Protein AF-A0A6N3FMF3-F1 (afdb_monomer)

Structure (mmCIF, N/CA/C/O backbone):
data_AF-A0A6N3FMF3-F1
#
_entry.id   AF-A0A6N3FMF3-F1
#
loop_
_atom_site.group_PDB
_atom_site.id
_atom_site.type_symbol
_atom_site.label_atom_id
_atom_site.label_alt_id
_atom_site.label_comp_id
_atom_site.label_asym_id
_atom_site.label_entity_id
_atom_site.label_seq_id
_atom_site.pdbx_PDB_ins_code
_atom_site.Cartn_x
_atom_site.Cartn_y
_atom_site.Cartn_z
_atom_site.occupancy
_atom_site.B_iso_or_equiv
_atom_site.auth_seq_id
_atom_site.auth_comp_id
_atom_site.auth_asym_id
_atom_site.auth_atom_id
_atom_site.pdbx_PDB_model_num
ATOM 1 N N . MET A 1 1 ? -32.914 41.140 -17.396 1.00 33.19 1 MET A N 1
ATOM 2 C CA . MET A 1 1 ? -32.954 39.971 -16.496 1.00 33.19 1 MET A CA 1
ATOM 3 C C . MET A 1 1 ? -32.934 38.753 -17.386 1.00 33.19 1 MET A C 1
ATOM 5 O O . MET A 1 1 ? -33.970 38.359 -17.902 1.00 33.19 1 MET A O 1
ATOM 9 N N . GLU A 1 2 ? -31.731 38.282 -17.695 1.00 28.61 2 GLU A N 1
ATOM 10 C CA . GLU A 1 2 ? -31.538 37.084 -18.504 1.00 28.61 2 GLU A CA 1
ATOM 11 C C . GLU A 1 2 ? -32.029 35.869 -17.716 1.00 28.61 2 GLU A C 1
ATOM 13 O O . GLU A 1 2 ? -31.786 35.756 -16.513 1.00 28.61 2 GLU A O 1
ATOM 18 N N . ASN A 1 3 ? -32.774 35.003 -18.401 1.00 33.31 3 ASN A N 1
ATOM 19 C CA . ASN A 1 3 ? -33.237 33.718 -17.899 1.00 33.31 3 ASN A CA 1
ATOM 20 C C . ASN A 1 3 ? -32.035 32.895 -17.427 1.00 33.31 3 ASN A C 1
ATOM 22 O O . ASN A 1 3 ? -31.347 32.283 -18.241 1.00 33.31 3 ASN A O 1
ATOM 26 N N . VAL A 1 4 ? -31.802 32.855 -16.116 1.00 37.81 4 VAL A N 1
ATOM 27 C CA . VAL A 1 4 ? -30.929 31.850 -15.509 1.00 37.81 4 VAL A CA 1
ATOM 28 C C . VAL A 1 4 ? -31.645 30.504 -15.674 1.00 37.81 4 VAL A C 1
ATOM 30 O O . VAL A 1 4 ? -32.756 30.354 -15.154 1.00 37.81 4 VAL A O 1
ATOM 33 N N . PRO A 1 5 ? -31.094 29.538 -16.432 1.00 44.34 5 PRO A N 1
ATOM 34 C CA . PRO A 1 5 ? -31.709 28.226 -16.581 1.00 44.34 5 PRO A CA 1
ATOM 35 C C . PRO A 1 5 ? -31.839 27.579 -15.204 1.00 44.34 5 PRO A C 1
ATOM 37 O O . PRO A 1 5 ? -30.960 27.756 -14.366 1.00 44.34 5 PRO A O 1
ATOM 40 N N . ASN A 1 6 ? -32.923 26.832 -14.974 1.00 48.56 6 ASN A N 1
ATOM 41 C CA . ASN A 1 6 ? -33.144 26.052 -13.753 1.00 48.56 6 ASN A CA 1
ATOM 42 C C . ASN A 1 6 ? -31.843 25.361 -13.296 1.00 48.56 6 ASN A C 1
ATOM 44 O O . ASN A 1 6 ? -31.461 24.335 -13.850 1.00 48.56 6 ASN A O 1
ATOM 48 N N . GLU A 1 7 ? -31.194 25.887 -12.252 1.00 50.75 7 GLU A N 1
ATOM 49 C CA . GLU A 1 7 ? -29.940 25.352 -11.680 1.00 50.75 7 GLU A CA 1
ATOM 50 C C . GLU A 1 7 ? -30.152 24.055 -10.870 1.00 50.75 7 GLU A C 1
ATOM 52 O O . GLU A 1 7 ? -29.327 23.631 -10.053 1.00 50.75 7 GLU A O 1
ATOM 57 N N . ILE A 1 8 ? -31.324 23.452 -11.064 1.00 53.72 8 ILE A N 1
ATOM 58 C CA . ILE A 1 8 ? -31.754 22.193 -10.492 1.00 53.72 8 ILE A CA 1
ATOM 59 C C . ILE A 1 8 ? -32.283 21.348 -11.648 1.00 53.72 8 ILE A C 1
ATOM 61 O O . ILE A 1 8 ? -33.393 21.568 -12.141 1.00 53.72 8 ILE A O 1
ATOM 65 N N . LEU A 1 9 ? -31.501 20.350 -12.049 1.00 51.53 9 LEU A N 1
ATOM 66 C CA . LEU A 1 9 ? -31.914 19.358 -13.036 1.00 51.53 9 LEU A CA 1
ATOM 67 C C . LEU A 1 9 ? -32.677 18.248 -12.307 1.00 51.53 9 LEU A C 1
ATOM 69 O O . LEU A 1 9 ? -32.144 17.613 -11.392 1.00 51.53 9 LEU A O 1
ATOM 73 N N . ARG A 1 10 ? -33.944 18.038 -12.684 1.00 50.81 10 ARG A N 1
ATOM 74 C CA . ARG A 1 10 ? -34.806 16.986 -12.126 1.00 50.81 10 ARG A CA 1
ATOM 75 C C . ARG A 1 10 ? -35.286 16.049 -13.221 1.00 50.81 10 ARG A C 1
ATOM 77 O O . ARG A 1 10 ? -35.964 16.480 -14.149 1.00 50.81 10 ARG A O 1
ATOM 84 N N . THR A 1 11 ? -35.008 14.767 -13.042 1.00 51.47 11 THR A N 1
ATOM 85 C CA . THR A 1 11 ? -35.657 13.666 -13.761 1.00 51.47 11 THR A CA 1
ATOM 86 C C . THR A 1 11 ? -36.281 12.706 -12.732 1.00 51.47 11 THR A C 1
ATOM 88 O O . THR A 1 11 ? -36.087 12.894 -11.525 1.00 51.47 11 THR A O 1
ATOM 91 N N . PRO A 1 12 ? -37.058 11.689 -13.145 1.00 38.16 12 PRO A N 1
ATOM 92 C CA . PRO A 1 12 ? -37.549 10.653 -12.230 1.00 38.16 12 PRO A CA 1
ATOM 93 C C . PRO A 1 12 ? -36.430 9.936 -11.451 1.00 38.16 12 PRO A C 1
ATOM 95 O O . PRO A 1 12 ? -36.642 9.563 -10.290 1.00 38.16 12 PRO A O 1
ATOM 98 N N . ASP A 1 13 ? -35.244 9.836 -12.060 1.00 35.59 13 ASP A N 1
ATOM 99 C CA . ASP A 1 13 ? -34.129 8.994 -11.616 1.00 35.59 13 ASP A CA 1
ATOM 100 C C . ASP A 1 13 ? -32.969 9.785 -10.982 1.00 35.59 13 ASP A C 1
ATOM 102 O O . ASP A 1 13 ? -32.156 9.218 -10.250 1.00 35.59 13 ASP A O 1
ATOM 106 N N . TRP A 1 14 ? -32.901 11.107 -11.192 1.00 41.81 14 TRP A N 1
ATOM 107 C CA . TRP A 1 14 ? -31.794 11.939 -10.706 1.00 41.81 14 TRP A CA 1
ATOM 108 C C . TRP A 1 14 ? -32.249 13.325 -10.244 1.00 41.81 14 TRP A C 1
ATOM 110 O O . TRP A 1 14 ? -33.157 13.939 -10.813 1.00 41.81 14 TRP A O 1
ATOM 120 N N . LEU A 1 15 ? -31.564 13.847 -9.224 1.00 45.31 15 LEU A N 1
ATOM 121 C CA . LEU A 1 15 ? -31.611 15.258 -8.848 1.00 45.31 15 LEU A CA 1
ATOM 122 C C . LEU A 1 15 ? -30.188 15.800 -8.733 1.00 45.31 15 LEU A C 1
ATOM 124 O O . LEU A 1 15 ? -29.398 15.310 -7.921 1.00 45.31 15 LEU A O 1
ATOM 128 N N . VAL A 1 16 ? -29.897 16.833 -9.521 1.00 39.88 16 VAL A N 1
ATOM 129 C CA . VAL A 1 16 ? -28.629 17.567 -9.487 1.00 39.88 16 VAL A CA 1
ATOM 130 C C . VAL A 1 16 ? -28.920 19.001 -9.063 1.00 39.88 16 VAL A C 1
ATOM 132 O O . VAL A 1 16 ? -29.630 19.718 -9.764 1.00 39.88 16 VAL A O 1
ATOM 135 N N . ASP A 1 17 ? -28.390 19.408 -7.910 1.00 49.62 17 ASP A N 1
ATOM 136 C CA . ASP A 1 17 ? -28.427 20.789 -7.416 1.00 49.62 17 ASP A CA 1
ATOM 137 C C . ASP A 1 17 ? -27.032 21.399 -7.565 1.00 49.62 17 ASP A C 1
ATOM 139 O O . ASP A 1 17 ? -26.108 21.053 -6.817 1.00 49.62 17 ASP A O 1
ATOM 143 N N . HIS A 1 18 ? -26.881 22.282 -8.550 1.00 45.81 18 HIS A N 1
ATOM 144 C CA . HIS A 1 18 ? -25.609 22.922 -8.885 1.00 45.81 18 HIS A CA 1
ATOM 145 C C . HIS A 1 18 ? -25.641 24.445 -8.680 1.00 45.81 18 HIS A C 1
ATOM 147 O O . HIS A 1 18 ? -24.902 25.190 -9.332 1.00 45.81 18 HIS A O 1
ATOM 153 N N . ARG A 1 19 ? -26.499 24.919 -7.764 1.00 49.88 19 ARG A N 1
ATOM 154 C CA . ARG A 1 19 ? -26.688 26.350 -7.504 1.00 49.88 19 ARG A CA 1
ATOM 155 C C . ARG A 1 19 ? -25.396 27.055 -7.096 1.00 49.88 19 ARG A C 1
ATOM 157 O O . ARG A 1 19 ? -24.728 26.662 -6.129 1.00 49.88 19 ARG A O 1
ATOM 164 N N . GLY A 1 20 ? -25.077 28.136 -7.807 1.00 45.78 20 GLY A N 1
ATOM 165 C CA . GLY A 1 20 ? -23.844 28.908 -7.620 1.00 45.78 20 GLY A CA 1
ATOM 166 C C . GLY A 1 20 ? -22.577 28.228 -8.159 1.00 45.78 20 GLY A C 1
ATOM 167 O O . GLY A 1 20 ? -21.500 28.439 -7.603 1.00 45.78 20 GLY A O 1
ATOM 168 N N . GLY A 1 21 ? -22.700 27.375 -9.184 1.00 39.78 21 GLY A N 1
ATOM 169 C CA . GLY A 1 21 ? -21.557 26.755 -9.872 1.00 39.78 21 GLY A CA 1
ATOM 170 C C . GLY A 1 21 ? -20.830 25.671 -9.068 1.00 39.78 21 GLY A C 1
ATOM 171 O O . GLY A 1 21 ? -19.703 25.313 -9.397 1.00 39.78 21 GLY A O 1
ATOM 172 N N . ARG A 1 22 ? -21.448 25.153 -7.998 1.00 33.12 22 ARG A N 1
ATOM 173 C CA . ARG A 1 22 ? -20.898 24.091 -7.140 1.00 33.12 22 ARG A CA 1
ATOM 174 C C . ARG A 1 22 ? -21.919 22.971 -6.999 1.00 33.12 22 ARG A C 1
ATOM 176 O O . ARG A 1 22 ? -23.082 23.248 -6.720 1.00 33.12 22 ARG A O 1
ATOM 183 N N . LEU A 1 23 ? -21.488 21.718 -7.150 1.00 30.47 23 LEU A N 1
ATOM 184 C CA . LEU A 1 23 ? -22.334 20.546 -6.922 1.00 30.47 23 LEU A CA 1
ATOM 185 C C . LEU A 1 23 ? -22.668 20.467 -5.422 1.00 30.47 23 LEU A C 1
ATOM 187 O O . LEU A 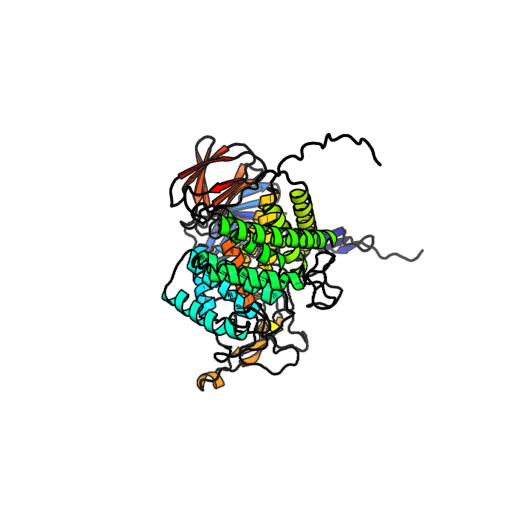1 23 ? -21.846 20.045 -4.613 1.00 30.47 23 LEU A O 1
ATOM 191 N N . ARG A 1 24 ? -23.854 20.939 -5.029 1.00 34.59 24 ARG A N 1
ATOM 192 C CA . ARG A 1 24 ? -24.283 20.962 -3.620 1.00 34.59 24 ARG A CA 1
ATOM 193 C C . ARG A 1 24 ? -24.942 19.656 -3.200 1.00 34.59 24 ARG A C 1
ATOM 195 O O . ARG A 1 24 ? -24.886 19.292 -2.028 1.00 34.59 24 ARG A O 1
ATOM 202 N N . ARG A 1 25 ? -25.598 18.979 -4.145 1.00 31.19 25 ARG A N 1
ATOM 203 C CA . ARG A 1 25 ? -26.282 17.697 -3.947 1.00 31.19 25 ARG A CA 1
ATOM 204 C C . ARG A 1 25 ? -26.378 16.938 -5.263 1.00 31.19 25 ARG A C 1
ATOM 206 O O . ARG A 1 25 ? -26.910 17.465 -6.237 1.00 31.19 25 ARG A O 1
ATOM 213 N N . LEU A 1 26 ? -25.942 15.684 -5.239 1.00 27.06 26 LEU A N 1
ATOM 214 C CA . LEU A 1 26 ? -26.239 14.684 -6.257 1.00 27.06 26 LEU A CA 1
ATOM 215 C C . LEU A 1 26 ? -27.028 13.563 -5.585 1.00 27.06 26 LEU A C 1
ATOM 217 O O . LEU A 1 26 ? -26.534 12.916 -4.665 1.00 27.06 26 LEU A O 1
ATOM 221 N N . HIS A 1 27 ? -28.265 13.357 -6.023 1.00 29.12 27 HIS A N 1
ATOM 222 C CA . HIS A 1 27 ? -29.069 12.213 -5.613 1.00 29.12 27 HIS A CA 1
ATOM 223 C C . HIS A 1 27 ? -29.324 11.338 -6.836 1.00 29.12 27 HIS A C 1
ATOM 225 O O . HIS A 1 27 ? -30.049 11.745 -7.743 1.00 29.12 27 HIS A O 1
ATOM 231 N N . ALA A 1 28 ? -28.763 10.132 -6.831 1.00 29.66 28 ALA A N 1
ATOM 232 C CA . ALA A 1 28 ? -29.162 9.056 -7.725 1.00 29.66 28 ALA A CA 1
ATOM 233 C C . ALA A 1 28 ? -30.303 8.273 -7.059 1.00 29.66 28 ALA A C 1
ATOM 235 O O . ALA A 1 28 ? -30.133 7.743 -5.958 1.00 29.66 28 ALA A O 1
ATOM 236 N N . ARG A 1 29 ? -31.485 8.215 -7.680 1.00 35.53 29 ARG A N 1
ATOM 237 C CA . ARG A 1 29 ? -32.551 7.297 -7.260 1.00 35.53 29 ARG A CA 1
ATOM 238 C C . ARG A 1 29 ? -32.293 5.941 -7.909 1.00 35.53 29 ARG A C 1
ATOM 240 O O . ARG A 1 29 ? -32.888 5.613 -8.923 1.00 35.53 29 ARG A O 1
ATOM 247 N N . PHE A 1 30 ? -31.438 5.137 -7.284 1.00 35.84 30 PHE A N 1
ATOM 248 C CA . PHE A 1 30 ? -31.383 3.701 -7.562 1.00 35.84 30 PHE A CA 1
ATOM 249 C C . PHE A 1 30 ? -32.323 2.947 -6.622 1.00 35.84 30 PHE A C 1
ATOM 251 O O . PHE A 1 30 ? -32.434 3.284 -5.442 1.00 35.84 30 PHE A O 1
ATOM 258 N N . GLY A 1 31 ? -33.022 1.953 -7.175 1.00 38.34 31 GLY A N 1
ATOM 259 C CA . GLY A 1 31 ? -34.132 1.172 -6.616 1.00 38.34 31 GLY A CA 1
ATOM 260 C C . GLY A 1 31 ? -33.841 0.318 -5.379 1.00 38.34 31 GLY A C 1
ATOM 261 O O . GLY A 1 31 ? -34.350 -0.790 -5.261 1.00 38.34 31 GLY A O 1
ATOM 262 N N . GLY A 1 32 ? -33.124 0.862 -4.404 1.00 32.56 32 GLY A N 1
ATOM 263 C CA . GLY A 1 32 ? -33.484 0.650 -3.016 1.00 32.56 32 GLY A CA 1
ATOM 264 C C . GLY A 1 32 ? -32.415 0.050 -2.137 1.00 32.56 32 GLY A C 1
ATOM 265 O O . GLY A 1 32 ? -32.461 0.430 -0.981 1.00 32.56 32 GLY A O 1
ATOM 266 N N . ALA A 1 33 ? -31.479 -0.775 -2.626 1.00 30.55 33 ALA A N 1
ATOM 267 C CA . ALA A 1 33 ? -30.525 -1.523 -1.795 1.00 30.55 33 ALA A CA 1
ATOM 268 C C . ALA A 1 33 ? -29.073 -1.064 -1.959 1.00 30.55 33 ALA A C 1
ATOM 270 O O . ALA A 1 33 ? -28.459 -1.304 -2.991 1.00 30.55 33 ALA A O 1
ATOM 271 N N . LEU A 1 34 ? -28.512 -0.449 -0.915 1.00 29.02 34 LEU A N 1
ATOM 272 C CA . LEU A 1 34 ? -27.070 -0.242 -0.775 1.00 29.02 34 LEU A CA 1
ATOM 273 C C . LEU A 1 34 ? -26.485 -1.367 0.092 1.00 29.02 34 LEU A C 1
ATOM 275 O O . LEU A 1 34 ? -26.810 -1.453 1.272 1.00 29.02 34 LEU A O 1
ATOM 279 N N . CYS A 1 35 ? -25.625 -2.218 -0.457 1.00 38.06 35 CYS A N 1
ATOM 280 C CA . CYS A 1 35 ? -24.938 -3.230 0.343 1.00 38.06 35 CYS A CA 1
ATOM 281 C C . CYS A 1 35 ? -23.539 -2.738 0.717 1.00 38.06 35 CYS A C 1
ATOM 283 O O . CYS A 1 35 ? -22.752 -2.392 -0.156 1.00 38.06 35 CYS A O 1
ATOM 285 N N . GLY A 1 36 ? -23.229 -2.702 2.014 1.00 36.78 36 GLY A N 1
ATOM 286 C CA . GLY A 1 36 ? -21.853 -2.526 2.478 1.00 36.78 36 GLY A CA 1
ATOM 287 C C . GLY A 1 36 ? -21.065 -3.808 2.230 1.00 36.78 36 GLY A C 1
ATOM 288 O O . GLY A 1 36 ? -21.557 -4.898 2.535 1.00 36.78 36 GLY A O 1
ATOM 289 N N . VAL A 1 37 ? -19.866 -3.684 1.667 1.00 42.97 37 VAL A N 1
ATOM 290 C CA . VAL A 1 37 ? -19.016 -4.825 1.327 1.00 42.97 37 VAL A CA 1
ATOM 291 C C . VAL A 1 37 ? -17.714 -4.751 2.103 1.00 42.97 37 VAL A C 1
ATOM 293 O O . VAL A 1 37 ? -16.809 -4.019 1.711 1.00 42.97 37 VAL A O 1
ATOM 296 N N . PRO A 1 38 ? -17.577 -5.543 3.168 1.00 46.59 38 PRO A N 1
ATOM 297 C CA . PRO A 1 38 ? -16.276 -5.809 3.731 1.00 46.59 38 PRO A CA 1
ATOM 298 C C . PRO A 1 38 ? -15.672 -7.085 3.139 1.00 46.59 38 PRO A C 1
ATOM 300 O O . PRO A 1 38 ? -16.342 -8.107 2.970 1.00 46.59 38 PRO A O 1
ATOM 303 N N . MET A 1 39 ? -14.366 -7.047 2.891 1.00 44.44 39 MET A N 1
ATOM 304 C CA . MET A 1 39 ? -13.565 -8.260 2.754 1.00 44.44 39 MET A CA 1
ATOM 305 C C . MET A 1 39 ? -13.418 -8.932 4.121 1.00 44.44 39 MET A C 1
ATOM 307 O O . MET A 1 39 ? -13.225 -8.239 5.122 1.00 44.44 39 MET A O 1
ATOM 311 N N . ARG A 1 40 ? -13.484 -10.270 4.168 1.00 49.81 40 ARG A N 1
ATOM 312 C CA . ARG A 1 40 ? -13.373 -11.025 5.422 1.00 49.81 40 ARG A CA 1
ATOM 313 C C . ARG A 1 40 ? -12.389 -12.187 5.340 1.00 49.81 40 ARG A C 1
ATOM 315 O O . ARG A 1 40 ? -12.352 -12.900 4.339 1.00 49.81 40 ARG A O 1
ATOM 322 N N . ALA A 1 41 ? -11.582 -12.373 6.382 1.00 52.66 41 ALA A N 1
ATOM 323 C CA . ALA A 1 41 ? -10.788 -13.593 6.567 1.00 52.66 41 ALA A CA 1
ATOM 324 C C . ALA A 1 41 ? -11.681 -14.785 6.928 1.00 52.66 41 ALA A C 1
ATOM 326 O O . ALA A 1 41 ? -12.837 -14.599 7.298 1.00 52.66 41 ALA A O 1
ATOM 327 N N . ALA A 1 42 ? -11.141 -16.002 6.832 1.00 46.34 42 ALA A N 1
ATOM 328 C CA . ALA A 1 42 ? -11.881 -17.252 7.020 1.00 46.34 42 ALA A CA 1
ATOM 329 C C . ALA A 1 42 ? -12.544 -17.416 8.404 1.00 46.34 42 ALA A C 1
ATOM 331 O O . ALA A 1 42 ? -13.411 -18.263 8.549 1.00 46.34 42 ALA A O 1
ATOM 332 N N . ASP A 1 43 ? -12.176 -16.636 9.413 1.00 56.22 43 ASP A N 1
ATOM 333 C CA . ASP A 1 43 ? -12.735 -16.653 10.770 1.00 56.22 43 ASP A CA 1
ATOM 334 C C . ASP A 1 43 ? -13.556 -15.395 11.111 1.00 56.22 43 ASP A C 1
ATOM 336 O O . ASP A 1 43 ? -14.180 -15.317 12.171 1.00 56.22 43 ASP A O 1
ATOM 340 N N . GLU A 1 44 ? -13.618 -14.423 10.201 1.00 70.75 44 GLU A N 1
ATOM 341 C CA . GLU A 1 44 ? -14.303 -13.153 10.422 1.00 70.75 44 GLU A CA 1
ATOM 342 C C . GLU A 1 44 ? -15.805 -13.227 10.056 1.00 70.75 44 GLU A C 1
ATOM 344 O O . GLU A 1 44 ? -16.289 -14.129 9.360 1.00 70.75 44 GLU A O 1
ATOM 349 N N . ALA A 1 45 ? -16.578 -12.243 10.523 1.00 69.69 45 ALA A N 1
ATOM 350 C CA . ALA A 1 45 ? -17.996 -12.097 10.199 1.00 69.69 45 ALA A CA 1
ATOM 351 C C . ALA A 1 45 ? -18.293 -10.734 9.558 1.00 69.69 45 ALA A C 1
ATOM 353 O O . ALA A 1 45 ? -17.671 -9.717 9.861 1.00 69.69 45 ALA A O 1
ATOM 354 N N . CYS A 1 46 ? -19.269 -10.701 8.658 1.00 73.44 46 CYS A N 1
ATOM 355 C CA . CYS A 1 46 ? -19.731 -9.512 7.958 1.00 73.44 46 CYS A CA 1
ATOM 356 C C . CYS A 1 46 ? -21.233 -9.335 8.156 1.00 73.44 46 CYS A C 1
ATOM 358 O O . CYS A 1 46 ? -22.009 -10.277 8.005 1.00 73.44 46 CYS A O 1
ATOM 360 N N . ARG A 1 47 ? -21.641 -8.095 8.427 1.00 75.50 47 ARG A N 1
ATOM 361 C CA . ARG A 1 47 ? -23.036 -7.680 8.353 1.00 75.50 47 ARG A CA 1
ATOM 362 C C . ARG A 1 47 ? -23.328 -7.153 6.951 1.00 75.50 47 ARG A C 1
ATOM 364 O O . ARG A 1 47 ? -22.832 -6.095 6.575 1.00 75.50 47 ARG A O 1
ATOM 371 N N . VAL A 1 48 ? -24.162 -7.870 6.210 1.00 78.00 48 VAL A N 1
ATOM 372 C CA . VAL A 1 48 ? -24.731 -7.404 4.946 1.00 78.00 48 VAL A CA 1
ATOM 373 C C . VAL A 1 48 ? -25.973 -6.584 5.264 1.00 78.00 48 VAL A C 1
ATOM 375 O O . VAL A 1 48 ? -26.818 -7.017 6.044 1.00 78.00 48 VAL A O 1
ATOM 378 N N . THR A 1 49 ? -26.088 -5.401 4.668 1.00 79.00 49 THR A N 1
ATOM 379 C CA . THR A 1 49 ? -27.266 -4.539 4.824 1.00 79.00 49 THR A CA 1
ATOM 380 C C . THR A 1 49 ? -27.951 -4.386 3.478 1.00 79.00 49 THR A C 1
ATOM 382 O O . THR A 1 49 ? -27.295 -4.084 2.494 1.00 79.00 49 THR A O 1
ATOM 385 N N . VAL A 1 50 ? -29.263 -4.581 3.438 1.00 78.12 50 VAL A N 1
ATOM 386 C CA . VAL A 1 50 ? -30.100 -4.354 2.262 1.00 78.12 50 VAL A CA 1
ATOM 387 C C . VAL A 1 50 ? -31.065 -3.237 2.608 1.00 78.12 50 VAL A C 1
ATOM 389 O O . VAL A 1 50 ? -31.842 -3.336 3.555 1.00 78.12 50 VAL A O 1
ATOM 392 N N . PHE A 1 51 ? -31.039 -2.170 1.827 1.00 80.12 51 PHE A N 1
ATOM 393 C CA . PHE A 1 51 ? -32.070 -1.143 1.889 1.00 80.12 51 PHE A CA 1
ATOM 394 C C . PHE A 1 51 ? -33.173 -1.535 0.884 1.00 80.12 51 PHE A C 1
ATOM 396 O O . PHE A 1 51 ? -32.894 -2.108 -0.162 1.00 80.12 51 PHE A O 1
ATOM 403 N N . SER A 1 52 ? -34.451 -1.324 1.173 1.00 78.88 52 SER A N 1
ATOM 404 C CA . SER A 1 52 ? -35.509 -1.513 0.172 1.00 78.88 52 SER A CA 1
ATOM 405 C C . SER A 1 52 ? -36.787 -0.830 0.621 1.00 78.88 52 SER A C 1
ATOM 407 O O . SER A 1 52 ? -37.265 -1.056 1.727 1.00 78.88 52 SER A O 1
ATOM 409 N N . ARG A 1 53 ? -37.391 -0.026 -0.257 1.00 81.50 53 ARG A N 1
ATOM 410 C CA . ARG A 1 53 ? -38.709 0.583 0.003 1.00 81.50 53 ARG A CA 1
ATOM 411 C C . ARG A 1 53 ? -39.868 -0.393 -0.185 1.00 81.50 53 ARG A C 1
ATOM 413 O O . ARG A 1 53 ? -40.953 -0.134 0.319 1.00 81.50 53 ARG A O 1
ATOM 420 N N . SER A 1 54 ? -39.631 -1.490 -0.901 1.00 81.00 54 SER A N 1
ATOM 421 C CA . SER A 1 54 ? -40.598 -2.574 -1.077 1.00 81.00 54 SER A CA 1
ATOM 422 C C . SER A 1 54 ? -40.224 -3.761 -0.186 1.00 81.00 54 SER A C 1
ATOM 424 O O . SER A 1 54 ? -39.028 -4.005 0.007 1.00 81.00 54 SER A O 1
ATOM 426 N N . PRO A 1 55 ? -41.199 -4.524 0.335 1.00 84.62 55 PRO A N 1
ATOM 427 C CA . PRO A 1 55 ? -40.922 -5.744 1.086 1.00 84.62 55 PRO A CA 1
ATOM 428 C C . PRO A 1 55 ? -40.045 -6.724 0.300 1.00 84.62 55 PRO A C 1
ATOM 430 O O . PRO A 1 55 ? -40.089 -6.752 -0.933 1.00 84.62 55 PRO A O 1
ATOM 433 N N . LEU A 1 56 ? -39.267 -7.537 1.011 1.00 83.94 56 LEU A N 1
ATOM 434 C CA . LEU A 1 56 ? -38.536 -8.657 0.425 1.00 83.94 56 LEU A CA 1
ATOM 435 C C . LEU A 1 56 ? -39.410 -9.915 0.563 1.00 83.94 56 LEU A C 1
ATOM 437 O O . LEU A 1 56 ? -39.637 -10.344 1.691 1.00 83.94 56 LEU A O 1
ATOM 441 N N . PRO A 1 57 ? -39.928 -10.506 -0.534 1.00 81.50 57 PRO A N 1
ATOM 442 C CA . PRO A 1 57 ? -40.932 -11.574 -0.460 1.00 81.50 57 PRO A CA 1
ATOM 443 C C . PRO A 1 57 ? -40.498 -12.781 0.374 1.00 81.50 57 PRO A C 1
ATOM 445 O O . PRO A 1 57 ? -41.309 -13.372 1.075 1.00 81.50 57 PRO A O 1
ATOM 448 N N . GLU A 1 58 ? -39.212 -13.124 0.314 1.00 83.06 58 GLU A N 1
ATOM 449 C CA . GLU A 1 58 ? -38.657 -14.289 1.002 1.00 83.06 58 GLU A CA 1
ATOM 450 C C . GLU A 1 58 ? -37.781 -13.909 2.199 1.00 83.06 58 GLU A C 1
ATOM 452 O O . GLU A 1 58 ? -37.332 -14.795 2.914 1.00 83.06 58 GLU A O 1
ATOM 457 N N . ASN A 1 59 ? -37.508 -12.614 2.417 1.00 88.12 59 ASN A N 1
ATOM 458 C CA . ASN A 1 59 ? -36.526 -12.142 3.402 1.00 88.12 59 ASN A CA 1
ATOM 459 C C . ASN A 1 59 ? -35.225 -12.972 3.378 1.00 88.12 59 ASN A C 1
ATOM 461 O O . ASN A 1 59 ? -34.668 -13.320 4.416 1.00 88.12 59 ASN A O 1
ATOM 465 N N . THR A 1 60 ? -34.735 -13.312 2.184 1.00 88.62 60 THR A N 1
ATOM 466 C CA . THR A 1 60 ? -33.470 -14.032 2.013 1.00 88.62 60 THR A CA 1
ATOM 467 C C . THR A 1 60 ? -32.579 -13.345 1.000 1.00 88.62 60 THR A C 1
ATOM 469 O O . THR A 1 60 ? -33.050 -12.908 -0.051 1.00 88.62 60 THR A O 1
ATOM 472 N N . LEU A 1 61 ? -31.284 -13.339 1.286 1.00 85.56 61 LEU A N 1
ATOM 473 C CA . LEU A 1 61 ? -30.225 -13.037 0.336 1.00 85.56 61 LEU A CA 1
ATOM 474 C C . LEU A 1 61 ? -29.712 -14.354 -0.257 1.00 85.56 61 LEU A C 1
ATOM 476 O O . LEU A 1 61 ? -29.354 -15.269 0.487 1.00 85.56 61 LEU A O 1
ATOM 480 N N . THR A 1 62 ? -29.668 -14.457 -1.582 1.00 90.50 62 THR A N 1
ATOM 481 C CA . THR A 1 62 ? -29.071 -15.617 -2.260 1.00 90.50 62 THR A CA 1
ATOM 482 C C . THR A 1 62 ? -27.593 -15.349 -2.464 1.00 90.50 62 THR A C 1
ATOM 484 O O . THR A 1 62 ? -27.255 -14.331 -3.051 1.00 90.50 62 THR A O 1
ATOM 487 N N . LEU A 1 63 ? -26.723 -16.238 -1.999 1.00 89.50 63 LEU A N 1
ATOM 488 C CA . LEU A 1 63 ? -25.273 -16.109 -2.079 1.00 89.50 63 LEU A CA 1
ATOM 489 C C . LEU A 1 63 ? -24.695 -17.274 -2.886 1.00 89.50 63 LEU A C 1
ATOM 491 O O . LEU A 1 63 ? -24.781 -18.421 -2.456 1.00 89.50 63 LEU A O 1
ATOM 495 N N . ASN A 1 64 ? -24.091 -16.979 -4.032 1.00 92.75 64 ASN A N 1
ATOM 496 C CA . ASN A 1 64 ? -23.394 -17.958 -4.863 1.00 92.75 64 ASN A CA 1
ATOM 497 C C . ASN A 1 64 ? -21.902 -17.908 -4.549 1.00 92.75 64 ASN A C 1
ATOM 499 O O . ASN A 1 64 ? -21.315 -16.830 -4.584 1.00 92.75 64 ASN A O 1
ATOM 503 N N . GLY A 1 65 ? -21.320 -19.051 -4.199 1.00 90.44 65 GLY A N 1
ATOM 504 C CA . GLY A 1 65 ? -19.926 -19.175 -3.797 1.00 90.44 65 GLY A CA 1
ATOM 505 C C . GLY A 1 65 ? -18.979 -19.598 -4.920 1.00 90.44 65 GLY A C 1
ATOM 506 O O . GLY A 1 65 ? -19.416 -20.031 -5.989 1.00 90.44 65 GLY A O 1
ATOM 507 N N . PRO A 1 66 ? -17.662 -19.512 -4.663 1.00 88.69 66 PRO A N 1
ATOM 508 C CA . PRO A 1 66 ? -16.619 -19.865 -5.626 1.00 88.69 66 PRO A CA 1
ATOM 509 C C . PRO A 1 66 ? -16.542 -21.377 -5.902 1.00 88.69 66 PRO A C 1
ATOM 511 O O . PRO A 1 66 ? -15.945 -21.796 -6.888 1.00 88.69 66 PRO A O 1
ATOM 514 N N . ASP A 1 67 ? -17.153 -22.196 -5.047 1.00 87.75 67 ASP A N 1
ATOM 515 C CA . ASP A 1 67 ? -17.309 -23.646 -5.192 1.00 87.75 67 ASP A CA 1
ATOM 516 C C . ASP A 1 67 ? -18.522 -24.039 -6.061 1.00 87.75 67 ASP A C 1
ATOM 518 O O . ASP A 1 67 ? -18.828 -25.222 -6.201 1.00 87.75 67 ASP A O 1
ATOM 522 N N . GLY A 1 68 ? -19.232 -23.056 -6.630 1.00 88.38 68 GLY A N 1
ATOM 523 C CA . GLY A 1 68 ? -20.489 -23.260 -7.353 1.00 88.38 68 GLY A CA 1
ATOM 524 C C . GLY A 1 68 ? -21.687 -23.531 -6.436 1.00 88.38 68 GLY A C 1
ATOM 525 O O . GLY A 1 68 ? -22.793 -23.751 -6.929 1.00 88.38 68 GLY A O 1
ATOM 526 N N . GLY A 1 69 ? -21.494 -23.514 -5.113 1.00 88.94 69 GLY A N 1
ATOM 527 C CA . GLY A 1 69 ? -22.558 -23.710 -4.140 1.00 88.94 69 GLY A CA 1
ATOM 528 C C . GLY A 1 69 ? -23.429 -22.465 -3.979 1.00 88.94 69 GLY A C 1
ATOM 529 O O . GLY A 1 69 ? -22.941 -21.336 -3.984 1.00 88.94 69 GLY A O 1
ATOM 530 N N . THR A 1 70 ? -24.727 -22.665 -3.757 1.00 91.69 70 THR A N 1
ATOM 531 C CA . THR A 1 70 ? -25.663 -21.586 -3.414 1.00 91.69 70 THR A CA 1
ATOM 532 C C . THR A 1 70 ? -26.088 -21.707 -1.955 1.00 91.69 70 THR A C 1
ATOM 534 O O . THR A 1 70 ? -26.506 -22.769 -1.495 1.00 91.69 70 THR A O 1
ATOM 537 N N . ARG A 1 71 ? -26.013 -20.599 -1.217 1.00 88.88 71 ARG A N 1
ATOM 538 C CA . ARG A 1 71 ? -26.460 -20.467 0.174 1.00 88.88 71 ARG A CA 1
ATOM 539 C C . ARG A 1 71 ? -27.563 -19.417 0.245 1.00 88.88 71 ARG A C 1
ATOM 541 O O . ARG A 1 71 ? -27.528 -18.429 -0.481 1.00 88.88 71 ARG A O 1
ATOM 548 N N . ARG A 1 72 ? -28.534 -19.597 1.140 1.00 90.56 72 ARG A N 1
ATOM 549 C CA . ARG A 1 72 ? -29.539 -18.568 1.446 1.00 90.56 72 ARG A CA 1
ATOM 550 C C . ARG A 1 72 ? -29.255 -18.019 2.834 1.00 90.56 72 ARG A C 1
ATOM 552 O O . ARG A 1 72 ? -29.222 -18.782 3.795 1.00 90.56 72 ARG A O 1
ATOM 559 N N . LEU A 1 73 ? -29.027 -16.714 2.927 1.00 86.75 73 LEU A N 1
ATOM 560 C CA . LEU A 1 73 ? -28.847 -16.025 4.198 1.00 86.75 73 LEU A CA 1
ATOM 561 C C . LEU A 1 73 ? -30.170 -15.367 4.599 1.00 86.75 73 LEU A C 1
ATOM 563 O O . LEU A 1 73 ? -30.735 -14.632 3.781 1.00 86.75 73 LEU A O 1
ATOM 567 N N . PRO A 1 74 ? -30.679 -15.611 5.817 1.00 92.00 74 PRO A N 1
ATOM 568 C CA . PRO A 1 74 ? -31.865 -14.921 6.302 1.00 92.00 74 PRO A CA 1
ATOM 569 C C . PRO A 1 74 ? -31.569 -13.425 6.460 1.00 92.00 74 PRO A C 1
ATOM 571 O O . PRO A 1 74 ? -30.516 -13.037 6.966 1.00 92.00 74 PRO A O 1
ATOM 574 N N . LEU A 1 75 ? -32.502 -12.597 5.998 1.00 84.56 75 LEU A N 1
ATOM 575 C CA . LEU A 1 75 ? -32.498 -11.150 6.158 1.00 84.56 75 LEU A CA 1
ATOM 576 C C . LEU A 1 75 ? -33.495 -10.771 7.252 1.00 84.56 75 LEU A C 1
ATOM 578 O O . LEU A 1 75 ? -34.704 -10.933 7.103 1.00 84.56 75 LEU A O 1
ATOM 582 N N . GLU A 1 76 ? -32.981 -10.226 8.341 1.00 90.69 76 GLU A N 1
ATOM 583 C CA . GLU A 1 76 ? -33.769 -9.750 9.468 1.00 90.69 76 GLU A CA 1
ATOM 584 C C . GLU A 1 76 ? -34.130 -8.272 9.262 1.00 90.69 76 GLU A C 1
ATOM 586 O O . GLU A 1 76 ? -33.242 -7.456 8.987 1.00 90.69 76 GLU A O 1
ATOM 591 N N . PRO A 1 77 ? -35.412 -7.886 9.375 1.00 87.56 77 PRO A N 1
ATOM 592 C CA . PRO A 1 77 ? -35.799 -6.481 9.394 1.00 87.56 77 PRO A CA 1
ATOM 593 C C . PRO A 1 77 ? -35.177 -5.759 10.599 1.00 87.56 77 PRO A C 1
ATOM 595 O O . PRO A 1 77 ? -35.307 -6.217 11.730 1.00 87.56 77 PRO A O 1
ATOM 598 N N . ASP A 1 78 ? -34.538 -4.614 10.364 1.00 79.94 78 ASP A N 1
ATOM 599 C CA . ASP A 1 78 ? -33.921 -3.780 11.411 1.00 79.94 78 ASP A CA 1
ATOM 600 C C . ASP A 1 78 ? -34.764 -2.531 11.696 1.00 79.94 78 ASP A C 1
ATOM 602 O O . ASP A 1 78 ? -35.169 -2.254 12.821 1.00 79.94 78 ASP A O 1
ATOM 606 N N . LYS A 1 79 ? -35.074 -1.777 10.641 1.00 84.56 79 LYS A N 1
ATOM 607 C CA . LYS A 1 79 ? -35.928 -0.583 10.675 1.00 84.56 79 LYS A CA 1
ATOM 608 C C . LYS A 1 79 ? -36.662 -0.454 9.340 1.00 84.56 79 LYS A C 1
ATOM 610 O O . LYS A 1 79 ? -36.307 -1.170 8.401 1.00 84.56 79 LYS A O 1
ATOM 615 N N . PRO A 1 80 ? -37.672 0.429 9.205 1.00 84.00 80 PRO A N 1
ATOM 616 C CA . PRO A 1 80 ? -38.432 0.549 7.967 1.00 84.00 80 PRO A CA 1
ATOM 617 C C . PRO A 1 80 ? -37.530 0.678 6.735 1.00 84.00 80 PRO A C 1
ATOM 619 O O . PRO A 1 80 ? -36.753 1.623 6.601 1.00 84.00 80 PRO A O 1
ATOM 622 N N . GLY A 1 81 ? -37.634 -0.315 5.853 1.00 78.00 81 GLY A N 1
ATOM 623 C CA . GLY A 1 81 ? -36.864 -0.411 4.620 1.00 78.00 81 GLY A CA 1
ATOM 624 C C . GLY A 1 81 ? -35.381 -0.757 4.775 1.00 78.00 81 GLY A C 1
ATOM 625 O O . GLY A 1 81 ? -34.615 -0.486 3.853 1.00 78.00 81 GLY A O 1
ATOM 626 N N . VAL A 1 82 ? -34.968 -1.340 5.902 1.00 81.81 82 VAL A N 1
ATOM 627 C CA . VAL A 1 82 ? -33.606 -1.834 6.145 1.00 81.81 82 VAL A CA 1
ATOM 628 C C . VAL A 1 82 ? -33.661 -3.261 6.671 1.00 81.81 82 VAL A C 1
ATOM 630 O O . VAL A 1 82 ? -34.338 -3.544 7.659 1.00 81.81 82 VAL A O 1
ATOM 633 N N . TYR A 1 83 ? -32.901 -4.134 6.025 1.00 81.62 83 TYR A N 1
ATOM 634 C CA . TYR A 1 83 ? -32.780 -5.549 6.340 1.00 81.62 83 TYR A CA 1
ATOM 635 C C . TYR A 1 83 ? -31.306 -5.900 6.527 1.00 81.62 83 TYR A C 1
ATOM 637 O O . TYR A 1 83 ? -30.439 -5.316 5.872 1.00 81.62 83 TYR A O 1
ATOM 645 N N . ARG A 1 84 ? -31.002 -6.844 7.415 1.00 82.06 84 ARG A N 1
ATOM 646 C CA . ARG A 1 84 ? -29.631 -7.235 7.751 1.00 82.06 84 ARG A CA 1
ATOM 647 C C . ARG A 1 84 ? -29.463 -8.743 7.695 1.00 82.06 84 ARG A C 1
ATOM 649 O O . ARG A 1 84 ? -30.312 -9.476 8.179 1.00 82.06 84 ARG A O 1
ATOM 656 N N . ALA A 1 85 ? -28.349 -9.196 7.142 1.00 83.00 85 ALA A N 1
ATOM 657 C CA . ALA A 1 85 ? -27.914 -10.584 7.220 1.00 83.00 85 ALA A CA 1
ATOM 658 C C . ALA A 1 85 ? -26.516 -10.639 7.831 1.00 83.00 85 ALA A C 1
ATOM 660 O O . ALA A 1 85 ? -25.691 -9.750 7.610 1.00 83.00 85 ALA A O 1
ATOM 661 N N . LEU A 1 86 ? -26.234 -11.702 8.578 1.00 81.06 86 LEU A N 1
ATOM 662 C CA . LEU A 1 86 ? -24.898 -11.984 9.083 1.00 81.06 86 LEU A CA 1
ATOM 663 C C . LEU A 1 86 ? -24.268 -13.100 8.248 1.00 81.06 86 LEU A C 1
ATOM 665 O O . LEU A 1 86 ? -24.718 -14.244 8.279 1.00 81.06 86 LEU A O 1
ATOM 669 N N . PHE A 1 87 ? -23.201 -12.772 7.529 1.00 82.00 87 PHE A N 1
ATOM 670 C CA . PHE A 1 87 ? -22.342 -13.745 6.870 1.00 82.00 87 PHE A CA 1
ATOM 671 C C . PHE A 1 87 ? -21.166 -14.088 7.786 1.00 82.00 87 PHE A C 1
ATOM 673 O O . PHE A 1 87 ? -20.445 -13.200 8.239 1.00 82.00 87 PHE A O 1
ATOM 680 N N . ARG A 1 88 ? -20.956 -15.376 8.061 1.00 81.19 88 ARG A N 1
ATOM 681 C CA . ARG A 1 88 ? -19.779 -15.871 8.786 1.00 81.19 88 ARG A CA 1
ATOM 682 C C . ARG A 1 88 ? -18.877 -16.591 7.795 1.00 81.19 88 ARG A C 1
ATOM 684 O O . ARG A 1 88 ? -19.332 -17.521 7.134 1.00 81.19 88 ARG A O 1
ATOM 691 N N . ALA A 1 89 ? -17.620 -16.168 7.706 1.00 80.69 89 ALA A N 1
ATOM 692 C CA . ALA A 1 89 ? -16.653 -16.779 6.803 1.00 80.69 89 ALA A CA 1
ATOM 693 C C . ALA A 1 89 ? -16.140 -18.137 7.312 1.00 80.69 89 ALA A C 1
ATOM 695 O O . ALA A 1 89 ? -15.582 -18.902 6.529 1.00 80.69 89 ALA A O 1
ATOM 696 N N . ALA A 1 90 ? -16.373 -18.464 8.590 1.00 79.31 90 ALA A N 1
ATOM 697 C CA . ALA A 1 90 ? -16.015 -19.751 9.182 1.00 79.31 90 ALA A CA 1
ATOM 698 C C . ALA A 1 90 ? -16.576 -20.920 8.354 1.00 79.31 90 ALA A C 1
ATOM 700 O O . ALA A 1 90 ? -17.789 -21.067 8.204 1.00 79.31 90 ALA A O 1
ATOM 701 N N . GLY A 1 91 ? -15.681 -21.742 7.798 1.00 80.50 91 GLY A N 1
ATOM 702 C CA . GLY A 1 91 ? -16.036 -22.871 6.929 1.00 80.50 91 GLY A CA 1
ATOM 703 C C . GLY A 1 91 ? -16.478 -22.486 5.508 1.00 80.50 91 GLY A C 1
ATOM 704 O O . GLY A 1 91 ? -16.943 -23.340 4.754 1.00 80.50 91 GLY A O 1
ATOM 705 N N . ALA A 1 92 ? -16.361 -21.217 5.116 1.00 84.50 92 ALA A N 1
ATOM 706 C CA . ALA A 1 92 ? -16.560 -20.769 3.744 1.00 84.50 92 ALA A CA 1
ATOM 707 C C . ALA A 1 92 ? -15.280 -20.987 2.917 1.00 84.50 92 ALA A C 1
ATOM 709 O O . ALA A 1 92 ? -14.166 -20.785 3.400 1.00 84.50 92 ALA A O 1
ATOM 710 N N . ALA A 1 93 ? -15.435 -21.390 1.655 1.00 89.31 93 ALA A N 1
ATOM 711 C CA . ALA A 1 93 ? -14.315 -21.484 0.725 1.00 89.31 93 ALA A CA 1
ATOM 712 C C . ALA A 1 93 ? -13.754 -20.077 0.430 1.00 89.31 93 ALA A C 1
ATOM 714 O O . ALA A 1 93 ? -14.550 -19.158 0.209 1.00 89.31 93 ALA A O 1
ATOM 715 N N . PRO A 1 94 ? -12.423 -19.878 0.397 1.00 90.25 94 PRO A N 1
ATOM 716 C CA . PRO A 1 94 ? -11.840 -18.625 -0.067 1.00 90.25 94 PRO A CA 1
ATOM 717 C C . PRO A 1 94 ? -12.256 -18.308 -1.506 1.00 90.25 94 PRO A C 1
ATOM 719 O O . PRO A 1 94 ? -12.286 -19.201 -2.352 1.00 90.25 94 PRO A O 1
ATOM 722 N N . GLY A 1 95 ? -12.534 -17.038 -1.792 1.00 90.62 95 GLY A N 1
ATOM 723 C CA . GLY A 1 95 ? -12.912 -16.574 -3.125 1.00 90.62 95 GLY A CA 1
ATOM 724 C C . GLY A 1 95 ? -14.072 -15.589 -3.137 1.00 90.62 95 GLY A C 1
ATOM 725 O O . GLY A 1 95 ? -14.533 -15.116 -2.095 1.00 90.62 95 GLY A O 1
ATOM 726 N N . LEU A 1 96 ? -14.501 -15.268 -4.357 1.00 89.38 96 LEU A N 1
ATOM 727 C CA . LEU A 1 96 ? -15.578 -14.332 -4.647 1.00 89.38 96 LEU A CA 1
ATOM 728 C C . LEU A 1 96 ? -16.933 -15.008 -4.446 1.00 89.38 96 LEU A C 1
ATOM 730 O O . LEU A 1 96 ? -17.175 -16.090 -4.979 1.00 89.38 96 LEU A O 1
ATOM 734 N N . TYR A 1 97 ? -17.816 -14.341 -3.716 1.00 88.69 97 TYR A N 1
ATOM 735 C CA . TYR A 1 97 ? -19.216 -14.704 -3.594 1.00 88.69 97 TYR A CA 1
ATOM 736 C C . TYR A 1 97 ? -20.079 -13.584 -4.161 1.00 88.69 97 TYR A C 1
ATOM 738 O O . TYR A 1 97 ? -19.900 -12.419 -3.805 1.00 88.69 97 TYR A O 1
ATOM 746 N N . THR A 1 98 ? -21.062 -13.946 -4.976 1.00 90.06 98 THR A N 1
ATOM 747 C CA . THR A 1 98 ? -22.033 -13.006 -5.542 1.00 90.06 98 THR A CA 1
ATOM 748 C C . THR A 1 98 ? -23.355 -13.156 -4.809 1.00 90.06 98 THR A C 1
ATOM 750 O O . THR A 1 98 ? -23.938 -14.243 -4.782 1.00 90.06 98 THR A O 1
ATOM 753 N N . ALA A 1 99 ? -23.832 -12.072 -4.207 1.00 85.12 99 ALA A N 1
ATOM 754 C CA . ALA A 1 99 ? -25.085 -12.038 -3.475 1.00 85.12 99 ALA A CA 1
ATOM 755 C C . ALA A 1 99 ? -26.162 -11.286 -4.262 1.00 85.12 99 ALA A C 1
ATOM 757 O O . ALA A 1 99 ? -25.906 -10.210 -4.794 1.00 85.12 99 ALA A O 1
ATOM 758 N N . ARG A 1 100 ? -27.375 -11.841 -4.314 1.00 87.00 100 ARG A N 1
ATOM 759 C CA . ARG A 1 100 ? -28.523 -11.275 -5.029 1.00 87.00 100 ARG A CA 1
ATOM 760 C C . ARG A 1 100 ? -29.762 -11.236 -4.157 1.00 87.00 100 ARG A C 1
ATOM 762 O O . ARG A 1 100 ? -30.054 -12.180 -3.417 1.00 87.00 100 ARG A O 1
ATOM 769 N N . VAL A 1 101 ? -30.517 -10.153 -4.289 1.00 85.00 101 VAL A N 1
ATOM 770 C CA . VAL A 1 101 ? -31.806 -9.964 -3.624 1.00 85.00 101 VAL A CA 1
ATOM 771 C C . VAL A 1 101 ? -32.809 -9.358 -4.596 1.00 85.00 101 VAL A C 1
ATOM 773 O O . VAL A 1 101 ? -32.468 -8.472 -5.377 1.00 85.00 101 VAL A O 1
ATOM 776 N N . ARG A 1 102 ? -34.060 -9.820 -4.525 1.00 84.12 102 ARG A N 1
ATOM 777 C CA . ARG A 1 102 ? -35.185 -9.268 -5.281 1.00 84.12 102 ARG A CA 1
ATOM 778 C C . ARG A 1 102 ? -36.279 -8.810 -4.325 1.00 84.12 102 ARG A C 1
ATOM 780 O O . ARG A 1 102 ? -36.606 -9.515 -3.371 1.00 84.12 102 ARG A O 1
ATOM 787 N N . ASN A 1 103 ? -36.847 -7.634 -4.571 1.00 84.44 103 ASN A N 1
ATOM 788 C CA . ASN A 1 103 ? -37.970 -7.121 -3.787 1.00 84.44 103 ASN A CA 1
ATOM 789 C C . ASN A 1 103 ? -39.330 -7.421 -4.447 1.00 84.44 103 ASN A C 1
ATOM 791 O O . ASN A 1 103 ? -39.407 -7.855 -5.595 1.00 84.44 103 ASN A O 1
ATOM 795 N N . ALA A 1 104 ? -40.420 -7.166 -3.721 1.00 85.38 104 ALA A N 1
ATOM 796 C CA . ALA A 1 104 ? -41.787 -7.439 -4.173 1.00 85.38 104 ALA A CA 1
ATOM 797 C C . ALA A 1 104 ? -42.227 -6.598 -5.387 1.00 85.38 104 ALA A C 1
ATOM 799 O O . ALA A 1 104 ? -43.179 -6.963 -6.067 1.00 85.38 104 ALA A O 1
ATOM 800 N N . ALA A 1 105 ? -41.534 -5.492 -5.674 1.00 83.00 105 ALA A N 1
ATOM 801 C CA . ALA A 1 105 ? -41.772 -4.665 -6.856 1.00 83.00 105 ALA A CA 1
ATOM 802 C C . ALA A 1 105 ? -41.006 -5.161 -8.100 1.00 83.00 105 ALA A C 1
ATOM 804 O O . ALA A 1 105 ? -41.085 -4.538 -9.154 1.00 83.00 105 ALA A O 1
ATOM 805 N N . GLY A 1 106 ? -40.267 -6.271 -7.989 1.00 81.81 106 GLY A N 1
ATOM 806 C CA . GLY A 1 106 ? -39.534 -6.885 -9.096 1.00 81.81 106 GLY A CA 1
ATOM 807 C C . GLY A 1 106 ? -38.130 -6.326 -9.330 1.00 81.81 106 GLY A C 1
ATOM 808 O O . GLY A 1 106 ? -37.462 -6.782 -10.253 1.00 81.81 106 GLY A O 1
ATOM 809 N N . TYR A 1 107 ? -37.651 -5.389 -8.503 1.00 81.50 107 TYR A N 1
ATOM 810 C CA . TYR A 1 107 ? -36.276 -4.890 -8.602 1.00 81.50 107 TYR A CA 1
ATOM 811 C C . TYR A 1 107 ? -35.291 -5.894 -8.014 1.00 81.50 107 TYR A C 1
ATOM 813 O O . TYR A 1 107 ? -35.533 -6.452 -6.941 1.00 81.50 107 TYR A O 1
ATOM 821 N N . GLU A 1 108 ? -34.165 -6.061 -8.699 1.00 83.44 108 GLU A N 1
ATOM 822 C CA . GLU A 1 108 ? -33.059 -6.922 -8.297 1.00 83.44 108 GLU A CA 1
ATOM 823 C C . GLU A 1 108 ? -31.802 -6.088 -8.047 1.00 83.44 108 GLU A C 1
ATOM 825 O O . GLU A 1 108 ? -31.544 -5.111 -8.752 1.00 83.44 108 GLU A O 1
ATOM 830 N N . ALA A 1 109 ? -31.040 -6.470 -7.028 1.00 81.88 109 ALA A N 1
ATOM 831 C CA . ALA A 1 109 ? -29.743 -5.893 -6.718 1.00 81.88 109 ALA A CA 1
ATOM 832 C C . ALA A 1 109 ? -28.711 -7.006 -6.525 1.00 81.88 109 ALA A C 1
ATOM 834 O O . ALA A 1 109 ? -29.037 -8.085 -6.016 1.00 81.88 109 ALA A O 1
ATOM 835 N N . GLU A 1 110 ? -27.471 -6.707 -6.900 1.00 84.25 110 GLU A N 1
ATOM 836 C CA . GLU A 1 110 ? -26.317 -7.586 -6.755 1.00 84.25 110 GLU A CA 1
ATOM 837 C C . GLU A 1 110 ? -25.243 -6.912 -5.894 1.00 84.25 110 GLU A C 1
ATOM 839 O O . GLU A 1 110 ? -25.090 -5.689 -5.905 1.00 84.25 110 GLU A O 1
ATOM 844 N N . MET A 1 111 ? -24.510 -7.723 -5.140 1.00 84.50 111 MET A N 1
ATOM 845 C CA . MET A 1 111 ? -23.269 -7.336 -4.481 1.00 84.50 111 MET A CA 1
ATOM 846 C C . MET A 1 111 ? -22.243 -8.462 -4.592 1.00 84.50 111 MET A C 1
ATOM 848 O O . MET A 1 111 ? -22.612 -9.631 -4.720 1.00 84.50 111 MET A O 1
ATOM 852 N N . CYS A 1 112 ? -20.965 -8.137 -4.439 1.00 84.88 112 CYS A N 1
ATOM 853 C CA . CYS A 1 112 ? -19.910 -9.133 -4.280 1.00 84.88 112 CYS A CA 1
ATOM 854 C C . CYS A 1 112 ? -19.267 -9.039 -2.895 1.00 84.88 112 CYS A C 1
ATOM 856 O O . CYS A 1 112 ? -19.072 -7.943 -2.384 1.00 84.88 112 CYS A O 1
ATOM 858 N N . LEU A 1 113 ? -18.912 -10.177 -2.297 1.00 83.38 113 LEU A N 1
ATOM 859 C CA . LEU A 1 113 ? -18.075 -10.263 -1.098 1.00 83.38 113 LEU A CA 1
ATOM 860 C C . LEU A 1 113 ? -16.938 -11.258 -1.329 1.00 83.38 113 LEU A C 1
ATOM 862 O O . LEU A 1 113 ? -17.082 -12.197 -2.108 1.00 83.38 113 LEU A O 1
ATOM 866 N N . PHE A 1 114 ? -15.807 -11.071 -0.652 1.00 85.56 114 PHE A N 1
ATOM 867 C CA . PHE A 1 114 ? -14.635 -11.923 -0.838 1.00 85.56 114 PHE A CA 1
ATOM 868 C C . PHE A 1 114 ? -14.163 -12.510 0.486 1.00 85.56 114 PHE A C 1
ATOM 870 O O . PHE A 1 114 ? -13.909 -11.776 1.448 1.00 85.56 114 PHE A O 1
ATOM 877 N N . VAL A 1 115 ? -14.011 -13.835 0.511 1.00 87.19 115 VAL A N 1
ATOM 878 C CA . VAL A 1 115 ? -13.355 -14.551 1.608 1.00 87.19 115 VAL A CA 1
ATOM 879 C C . VAL A 1 115 ? -11.875 -14.678 1.270 1.00 87.19 115 VAL A C 1
ATOM 881 O O . VAL A 1 115 ? -11.497 -15.410 0.353 1.00 87.19 115 VAL A O 1
ATOM 884 N N . ARG A 1 116 ? -11.029 -13.939 1.990 1.00 89.31 116 ARG A N 1
ATOM 885 C CA . ARG A 1 116 ? -9.585 -13.886 1.734 1.00 89.31 116 ARG A CA 1
ATOM 886 C C . ARG A 1 116 ? -8.825 -15.039 2.377 1.00 89.31 116 ARG A C 1
ATOM 888 O O . ARG A 1 116 ? -9.279 -15.667 3.333 1.00 89.31 116 ARG A O 1
ATOM 895 N N . ARG A 1 117 ? -7.606 -15.260 1.885 1.00 91.31 117 ARG A N 1
ATOM 896 C CA . ARG A 1 117 ? -6.588 -16.030 2.612 1.00 91.31 117 ARG A CA 1
ATOM 897 C C . ARG A 1 117 ? -6.031 -15.200 3.790 1.00 91.31 117 ARG A C 1
ATOM 899 O O . ARG A 1 117 ? -6.260 -13.989 3.855 1.00 91.31 117 ARG A O 1
ATOM 906 N N . PRO A 1 118 ? -5.303 -15.819 4.733 1.00 92.38 118 PRO A N 1
ATOM 907 C CA . PRO A 1 118 ? -4.567 -15.077 5.760 1.00 92.38 118 PRO A CA 1
ATOM 908 C C . PRO A 1 118 ? -3.579 -14.070 5.136 1.00 92.38 118 PRO A C 1
ATOM 910 O O . PRO A 1 118 ? -3.096 -14.296 4.024 1.00 92.38 118 PRO A O 1
ATOM 913 N N . TRP A 1 119 ? -3.268 -12.960 5.811 1.00 95.44 119 TRP A N 1
ATOM 914 C CA . TRP A 1 119 ? -2.372 -11.920 5.280 1.00 95.44 119 TRP A CA 1
ATOM 915 C C . TRP A 1 119 ? -0.957 -12.455 5.043 1.00 95.44 119 TRP A C 1
ATOM 917 O O . TRP A 1 119 ? -0.313 -12.086 4.058 1.00 95.44 119 TRP A O 1
ATOM 927 N N . SER A 1 120 ? -0.498 -13.395 5.877 1.00 96.62 120 SER A N 1
ATOM 928 C CA . SER A 1 120 ? 0.772 -14.105 5.678 1.00 96.62 120 SER A CA 1
ATOM 929 C C . SER A 1 120 ? 0.872 -14.801 4.319 1.00 96.62 120 SER A C 1
ATOM 931 O O . SER A 1 120 ? 1.957 -14.848 3.733 1.00 96.62 120 SER A O 1
ATOM 933 N N . TRP A 1 121 ? -0.239 -15.323 3.789 1.00 97.88 121 TRP A N 1
ATOM 934 C CA . TRP A 1 121 ? -0.264 -15.974 2.480 1.00 97.88 121 TRP A CA 1
ATOM 935 C C . TRP A 1 121 ? -0.001 -14.964 1.359 1.00 97.88 121 TRP A C 1
ATOM 937 O O . TRP A 1 121 ? 0.827 -15.227 0.488 1.00 97.88 121 TRP A O 1
ATOM 947 N N . TYR A 1 122 ? -0.632 -13.788 1.415 1.00 98.44 122 TYR A N 1
ATOM 948 C CA . TYR A 1 122 ? -0.447 -12.733 0.414 1.00 98.44 122 TYR A CA 1
ATOM 949 C C . TYR A 1 122 ? 0.991 -12.211 0.388 1.00 98.44 122 TYR A C 1
ATOM 951 O O . TYR A 1 122 ? 1.556 -12.045 -0.689 1.00 98.44 122 TYR A O 1
ATOM 959 N N . ILE A 1 123 ? 1.618 -12.021 1.552 1.00 98.50 123 ILE A N 1
ATOM 960 C CA . ILE A 1 123 ? 3.014 -11.566 1.644 1.00 98.50 123 ILE A CA 1
ATOM 961 C C . ILE A 1 123 ? 3.991 -12.608 1.076 1.00 98.50 123 ILE A C 1
ATOM 963 O O . ILE A 1 123 ? 4.911 -12.260 0.333 1.00 98.50 123 ILE A O 1
ATOM 967 N N . GLN A 1 124 ? 3.778 -13.896 1.357 1.00 98.50 124 GLN A N 1
ATOM 968 C CA . GLN A 1 124 ? 4.594 -14.972 0.781 1.00 98.50 124 GLN A CA 1
ATOM 969 C C . GLN A 1 124 ? 4.387 -15.108 -0.736 1.00 98.50 124 GLN A C 1
ATOM 971 O O . GLN A 1 124 ? 5.360 -15.265 -1.478 1.00 98.50 124 GLN A O 1
ATOM 976 N N . ALA A 1 125 ? 3.141 -14.993 -1.208 1.00 98.62 125 ALA A N 1
ATOM 977 C CA . ALA A 1 125 ? 2.815 -15.002 -2.631 1.00 98.62 125 ALA A CA 1
ATOM 978 C C . ALA A 1 125 ? 3.427 -13.794 -3.359 1.00 98.62 125 ALA A C 1
ATOM 980 O O . ALA A 1 125 ? 4.003 -13.955 -4.432 1.00 98.62 125 ALA A O 1
ATOM 981 N N . ALA A 1 126 ? 3.403 -12.606 -2.749 1.00 98.56 126 ALA A N 1
ATOM 982 C CA . ALA A 1 126 ? 4.025 -11.404 -3.295 1.00 98.56 126 ALA A CA 1
ATOM 983 C C . ALA A 1 126 ? 5.550 -11.542 -3.416 1.00 98.56 126 ALA A C 1
ATOM 985 O O . ALA A 1 126 ? 6.120 -11.126 -4.422 1.00 98.56 126 ALA A O 1
ATOM 986 N N . ARG A 1 127 ? 6.230 -12.191 -2.458 1.00 98.56 127 ARG A N 1
ATOM 987 C CA . ARG A 1 127 ? 7.660 -12.527 -2.606 1.00 98.56 127 ARG A CA 1
ATOM 988 C C . ARG A 1 127 ? 7.910 -13.438 -3.805 1.00 98.56 127 ARG A C 1
ATOM 990 O O . ARG A 1 127 ? 8.848 -13.200 -4.564 1.00 98.56 127 ARG A O 1
ATOM 997 N N . LYS A 1 128 ? 7.094 -14.482 -3.977 1.00 98.44 128 LYS A N 1
ATOM 998 C CA . LYS A 1 128 ? 7.204 -15.378 -5.134 1.00 98.44 128 LYS A CA 1
ATOM 999 C C . LYS A 1 128 ? 6.983 -14.607 -6.440 1.00 98.44 128 LYS A C 1
ATOM 1001 O O . LYS A 1 128 ? 7.791 -14.737 -7.354 1.00 98.44 128 LYS A O 1
ATOM 1006 N N . ALA A 1 129 ? 5.961 -13.752 -6.497 1.00 98.12 129 ALA A N 1
ATOM 1007 C CA . ALA A 1 129 ? 5.690 -12.899 -7.650 1.00 98.12 129 ALA A CA 1
ATOM 1008 C C . ALA A 1 129 ? 6.865 -11.958 -7.966 1.00 98.12 129 ALA A C 1
ATOM 1010 O O . ALA A 1 129 ? 7.273 -11.890 -9.118 1.00 98.12 129 ALA A O 1
ATOM 1011 N N . ALA A 1 130 ? 7.492 -11.336 -6.961 1.00 98.12 130 ALA A N 1
ATOM 1012 C CA . ALA A 1 130 ? 8.671 -10.483 -7.156 1.00 98.12 130 ALA A CA 1
ATOM 1013 C C . ALA A 1 130 ? 9.888 -11.243 -7.717 1.00 98.12 130 ALA A C 1
ATOM 1015 O O . ALA A 1 130 ? 10.760 -10.649 -8.357 1.00 98.12 130 ALA A O 1
ATOM 1016 N N . ALA A 1 131 ? 9.975 -12.551 -7.452 1.00 97.31 131 ALA A N 1
ATOM 1017 C CA . ALA A 1 131 ? 11.000 -13.408 -8.028 1.00 97.31 131 ALA A CA 1
ATOM 1018 C C . ALA A 1 131 ? 10.658 -13.780 -9.480 1.00 97.31 131 ALA A C 1
ATOM 1020 O O . ALA A 1 131 ? 11.538 -13.727 -10.340 1.00 97.31 131 ALA A O 1
ATOM 1021 N N . ASP A 1 132 ? 9.403 -14.152 -9.743 1.00 96.12 132 ASP A N 1
ATOM 1022 C CA . ASP A 1 132 ? 8.918 -14.631 -11.044 1.00 96.12 132 ASP A CA 1
ATOM 1023 C C . ASP A 1 132 ? 8.724 -13.508 -12.077 1.00 96.12 132 ASP A C 1
ATOM 1025 O O . ASP A 1 132 ? 8.942 -13.737 -13.263 1.00 96.12 132 ASP A O 1
ATOM 1029 N N . ALA A 1 133 ? 8.395 -12.297 -11.629 1.00 95.50 133 ALA A N 1
ATOM 1030 C CA . ALA A 1 133 ? 8.411 -11.052 -12.389 1.00 95.50 133 ALA A CA 1
ATOM 1031 C C . ALA A 1 133 ? 9.575 -10.178 -11.874 1.00 95.50 133 ALA A C 1
ATOM 1033 O O . ALA A 1 133 ? 9.396 -9.373 -10.958 1.00 95.50 133 ALA A O 1
ATOM 1034 N N . PRO A 1 134 ? 10.804 -10.379 -12.383 1.00 92.31 134 PRO A N 1
ATOM 1035 C CA . PRO A 1 134 ? 12.004 -9.846 -11.755 1.00 92.31 134 PRO A CA 1
ATOM 1036 C C . PRO A 1 134 ? 12.100 -8.319 -11.838 1.00 92.31 134 PRO A C 1
ATOM 1038 O O . PRO A 1 134 ? 11.893 -7.710 -12.887 1.00 92.31 134 PRO A O 1
ATOM 1041 N N . GLN A 1 135 ? 12.549 -7.727 -10.730 1.00 95.44 135 GLN A N 1
ATOM 1042 C CA . GLN A 1 135 ? 12.867 -6.299 -10.612 1.00 95.44 135 GLN A CA 1
ATOM 1043 C C . GLN A 1 135 ? 13.926 -5.891 -11.634 1.00 95.44 135 GLN A C 1
ATOM 1045 O O . GLN A 1 135 ? 14.772 -6.710 -11.974 1.00 95.44 135 GLN A O 1
ATOM 1050 N N . LYS A 1 136 ? 13.960 -4.652 -12.113 1.00 93.56 136 LYS A N 1
ATOM 1051 C CA . LYS A 1 136 ? 14.902 -4.239 -13.173 1.00 93.56 136 LYS A CA 1
ATOM 1052 C C . LYS A 1 136 ? 15.439 -2.834 -12.958 1.00 93.56 136 LYS A C 1
ATOM 1054 O O . LYS A 1 136 ? 14.751 -1.970 -12.424 1.00 93.56 136 LYS A O 1
ATOM 1059 N N . ALA A 1 137 ? 16.679 -2.612 -13.391 1.00 93.94 137 ALA A N 1
ATOM 1060 C CA . ALA A 1 137 ? 17.269 -1.283 -13.405 1.00 93.94 137 ALA A CA 1
ATOM 1061 C C . ALA A 1 137 ? 16.581 -0.455 -14.494 1.00 93.94 137 ALA A C 1
ATOM 1063 O O . ALA A 1 137 ? 16.675 -0.766 -15.680 1.00 93.94 137 ALA A O 1
ATOM 1064 N N . SER A 1 138 ? 15.863 0.581 -14.079 1.00 91.88 138 SER A N 1
ATOM 1065 C CA . SER A 1 138 ? 15.024 1.389 -14.957 1.00 91.88 138 SER A CA 1
ATOM 1066 C C . SER A 1 138 ? 15.181 2.872 -14.651 1.00 91.88 138 SER A C 1
ATOM 1068 O O . SER A 1 138 ? 15.797 3.273 -13.663 1.00 91.88 138 SER A O 1
ATOM 1070 N N . THR A 1 139 ? 14.589 3.711 -15.492 1.00 89.94 139 THR A N 1
ATOM 1071 C CA . THR A 1 139 ? 14.423 5.132 -15.190 1.00 89.94 139 THR A CA 1
ATOM 1072 C C . THR A 1 139 ? 13.380 5.387 -14.088 1.00 89.94 139 THR A C 1
ATOM 1074 O O . THR A 1 139 ? 13.367 6.485 -13.533 1.00 89.94 139 THR A O 1
ATOM 1077 N N . HIS A 1 140 ? 12.561 4.386 -13.737 1.00 91.56 140 HIS A N 1
ATOM 1078 C CA . HIS A 1 140 ? 11.391 4.509 -12.860 1.00 91.56 140 HIS A CA 1
ATOM 1079 C C . HIS A 1 140 ? 11.418 3.499 -11.701 1.00 91.56 140 HIS A C 1
ATOM 1081 O O . HIS A 1 140 ? 11.588 2.303 -11.934 1.00 91.56 140 HIS A O 1
ATOM 1087 N N . ALA A 1 141 ? 11.249 3.981 -10.466 1.00 94.25 141 ALA A N 1
ATOM 1088 C CA . ALA A 1 141 ? 11.267 3.212 -9.220 1.00 94.25 141 ALA A CA 1
ATOM 1089 C C . ALA A 1 141 ? 10.279 2.056 -9.154 1.00 94.25 141 ALA A C 1
ATOM 1091 O O . ALA A 1 141 ? 10.568 1.005 -8.587 1.00 94.25 141 ALA A O 1
ATOM 1092 N N . GLU A 1 142 ? 9.150 2.263 -9.802 1.00 94.38 142 GLU A N 1
ATOM 1093 C CA . GLU A 1 142 ? 8.070 1.335 -10.062 1.00 94.38 142 GLU A CA 1
ATOM 1094 C C . GLU A 1 142 ? 8.600 -0.021 -10.568 1.00 94.38 142 GLU A C 1
ATOM 1096 O O . GLU A 1 142 ? 8.098 -1.071 -10.193 1.00 94.38 142 GLU A O 1
ATOM 1101 N N . SER A 1 143 ? 9.708 -0.027 -11.321 1.00 94.56 143 SER A N 1
ATOM 1102 C CA . SER A 1 143 ? 10.370 -1.233 -11.839 1.00 94.56 143 SER A CA 1
ATOM 1103 C C . SER A 1 143 ? 11.086 -2.107 -10.792 1.00 94.56 143 SER A C 1
ATOM 1105 O O . SER A 1 143 ? 11.569 -3.188 -11.147 1.00 94.56 143 SER A O 1
ATOM 1107 N N . TRP A 1 144 ? 11.228 -1.651 -9.543 1.00 95.56 144 TRP A N 1
ATOM 1108 C CA . TRP A 1 144 ? 11.941 -2.383 -8.487 1.00 95.56 144 TRP A CA 1
ATOM 1109 C C . TRP A 1 144 ? 11.204 -2.467 -7.134 1.00 95.56 144 TRP A C 1
ATOM 1111 O O . TRP A 1 144 ? 11.809 -2.804 -6.111 1.00 95.56 144 TRP A O 1
ATOM 1121 N N . TYR A 1 145 ? 9.894 -2.204 -7.105 1.00 97.50 145 TYR A N 1
ATOM 1122 C CA . TYR A 1 145 ? 9.076 -2.243 -5.882 1.00 97.50 145 TYR A CA 1
ATOM 1123 C C . TYR A 1 145 ? 8.908 -3.640 -5.277 1.00 97.50 145 TYR A C 1
ATOM 1125 O O . TYR A 1 145 ? 8.702 -3.763 -4.068 1.00 97.50 145 TYR A O 1
ATOM 1133 N N . GLY A 1 146 ? 9.075 -4.714 -6.050 1.00 98.19 146 GLY A N 1
ATOM 1134 C CA . GLY A 1 146 ? 9.015 -6.074 -5.513 1.00 98.19 146 GLY A CA 1
ATOM 1135 C C . GLY A 1 146 ? 10.095 -6.378 -4.473 1.00 98.19 146 GLY A C 1
ATOM 1136 O O . GLY A 1 146 ? 9.923 -7.307 -3.682 1.00 98.19 146 GLY A O 1
ATOM 1137 N N . PHE A 1 147 ? 11.152 -5.560 -4.362 1.00 98.75 147 PHE A N 1
ATOM 1138 C CA . PHE A 1 147 ? 12.081 -5.646 -3.231 1.00 98.75 147 PHE A CA 1
ATOM 1139 C C . PHE A 1 147 ? 11.422 -5.326 -1.879 1.00 98.75 147 PHE A C 1
ATOM 1141 O O . PHE A 1 147 ? 11.794 -5.936 -0.877 1.00 98.75 147 PHE A O 1
ATOM 1148 N N . TYR A 1 148 ? 10.396 -4.467 -1.825 1.00 98.38 148 TYR A N 1
ATOM 1149 C CA . TYR A 1 148 ? 9.619 -4.268 -0.595 1.00 98.38 148 TYR A CA 1
ATOM 1150 C C . TYR A 1 148 ? 8.924 -5.561 -0.160 1.00 98.38 148 TYR A C 1
ATOM 1152 O O . TYR A 1 148 ? 9.016 -5.958 1.004 1.00 98.38 148 TYR A O 1
ATOM 1160 N N . SER A 1 149 ? 8.282 -6.261 -1.103 1.00 98.31 149 SER A N 1
ATOM 1161 C CA . SER A 1 149 ? 7.642 -7.558 -0.840 1.00 98.31 149 SER A CA 1
ATOM 1162 C C . SER A 1 149 ? 8.663 -8.621 -0.434 1.00 98.31 149 SER A C 1
ATOM 1164 O O . SER A 1 149 ? 8.437 -9.358 0.524 1.00 98.31 149 SER A O 1
ATOM 1166 N N . ALA A 1 150 ? 9.812 -8.661 -1.116 1.00 98.44 150 ALA A N 1
ATOM 1167 C CA . ALA A 1 150 ? 10.905 -9.583 -0.830 1.00 98.44 150 ALA A CA 1
ATOM 1168 C C . ALA A 1 150 ? 11.400 -9.463 0.617 1.00 98.44 150 ALA A C 1
ATOM 1170 O O . ALA A 1 150 ? 11.394 -10.446 1.359 1.00 98.44 150 ALA A O 1
ATOM 1171 N N . TYR A 1 151 ? 11.794 -8.259 1.035 1.00 98.31 151 TYR A N 1
ATOM 1172 C CA . TYR A 1 151 ? 12.383 -8.050 2.357 1.00 98.31 151 TYR A CA 1
ATOM 1173 C C . TYR A 1 151 ? 11.345 -8.092 3.482 1.00 98.31 151 TYR A C 1
ATOM 1175 O O . TYR A 1 151 ? 11.645 -8.593 4.567 1.00 98.31 151 TYR A O 1
ATOM 1183 N N . THR A 1 152 ? 10.103 -7.671 3.216 1.00 96.44 152 THR A N 1
ATOM 1184 C CA . THR A 1 152 ? 8.988 -7.855 4.159 1.00 96.44 152 THR A CA 1
ATOM 1185 C C . THR A 1 152 ? 8.736 -9.339 4.411 1.00 96.44 152 THR A C 1
ATOM 1187 O O . THR A 1 152 ? 8.701 -9.768 5.563 1.00 96.44 152 THR A O 1
ATOM 1190 N N . ALA A 1 153 ? 8.630 -10.154 3.358 1.00 97.75 153 ALA A N 1
ATOM 1191 C CA . ALA A 1 153 ? 8.432 -11.591 3.506 1.00 97.75 153 ALA A CA 1
ATOM 1192 C C . ALA A 1 153 ? 9.628 -12.270 4.182 1.00 97.75 153 ALA A C 1
ATOM 1194 O O . ALA A 1 153 ? 9.420 -13.048 5.104 1.00 97.75 153 ALA A O 1
ATOM 1195 N N . ARG A 1 154 ? 10.870 -11.936 3.808 1.00 97.25 154 ARG A N 1
ATOM 1196 C CA . ARG A 1 154 ? 12.082 -12.471 4.455 1.00 97.25 154 ARG A CA 1
ATOM 1197 C C . ARG A 1 154 ? 12.103 -12.220 5.962 1.00 97.25 154 ARG A C 1
ATOM 1199 O O . ARG A 1 154 ? 12.511 -13.093 6.723 1.00 97.25 154 ARG A O 1
ATOM 1206 N N . ARG A 1 155 ? 11.659 -11.037 6.400 1.00 94.62 155 ARG A N 1
ATOM 1207 C CA . ARG A 1 155 ? 11.632 -10.658 7.819 1.00 94.62 155 ARG A CA 1
ATOM 1208 C C . ARG A 1 155 ? 10.736 -11.566 8.663 1.00 94.62 155 ARG A C 1
ATOM 1210 O O . ARG A 1 155 ? 11.090 -11.852 9.804 1.00 94.62 155 ARG A O 1
ATOM 1217 N N . TYR A 1 156 ? 9.583 -11.971 8.132 1.00 94.75 156 TYR A N 1
ATOM 1218 C CA . TYR A 1 156 ? 8.561 -12.702 8.894 1.00 94.75 156 TYR A CA 1
ATOM 1219 C C . TYR A 1 156 ? 8.454 -14.189 8.520 1.00 94.75 156 TYR A C 1
ATOM 1221 O O . TYR A 1 156 ? 8.055 -14.996 9.352 1.00 94.75 156 TYR A O 1
ATOM 1229 N N . PHE A 1 157 ? 8.843 -14.558 7.299 1.00 95.94 157 PHE A N 1
ATOM 1230 C CA . PHE A 1 157 ? 8.697 -15.890 6.704 1.00 95.94 157 PHE A CA 1
ATOM 1231 C C . PHE A 1 157 ? 9.950 -16.268 5.887 1.00 95.94 157 PHE A C 1
ATOM 1233 O O . PHE A 1 157 ? 9.857 -16.417 4.665 1.00 95.94 157 PHE A O 1
ATOM 1240 N N . PRO A 1 158 ? 11.142 -16.372 6.501 1.00 93.62 158 PRO A N 1
ATOM 1241 C CA . PRO A 1 158 ? 12.394 -16.603 5.775 1.00 93.62 158 PRO A CA 1
ATOM 1242 C C . PRO A 1 158 ? 12.334 -17.851 4.880 1.00 93.62 158 PRO A C 1
ATOM 1244 O O . PRO A 1 158 ? 11.846 -18.901 5.293 1.00 93.62 158 PRO A O 1
ATOM 1247 N N . ASP A 1 159 ? 12.845 -17.731 3.655 1.00 96.56 159 ASP A N 1
ATOM 1248 C CA . ASP A 1 159 ? 12.925 -18.799 2.651 1.00 96.56 159 ASP A CA 1
ATOM 1249 C C . ASP A 1 159 ? 14.276 -18.700 1.942 1.00 96.56 159 ASP A C 1
ATOM 1251 O O . ASP A 1 159 ? 14.487 -17.839 1.091 1.00 96.56 159 ASP A O 1
ATOM 1255 N N . ALA A 1 160 ? 15.209 -19.588 2.287 1.00 94.50 160 ALA A N 1
ATOM 1256 C CA . ALA A 1 160 ? 16.591 -19.493 1.819 1.00 94.50 160 ALA A CA 1
ATOM 1257 C C . ALA A 1 160 ? 16.729 -19.491 0.283 1.00 94.50 160 ALA A C 1
ATOM 1259 O O . ALA A 1 160 ? 17.654 -18.873 -0.251 1.00 94.50 160 ALA A O 1
ATOM 1260 N N . VAL A 1 161 ? 15.825 -20.164 -0.438 1.00 97.50 161 VAL A N 1
ATOM 1261 C CA . VAL A 1 161 ? 15.892 -20.284 -1.900 1.00 97.50 161 VAL A CA 1
ATOM 1262 C C . VAL A 1 161 ? 15.400 -19.000 -2.558 1.00 97.50 161 VAL A C 1
ATOM 1264 O O . VAL A 1 161 ? 16.111 -18.420 -3.389 1.00 97.50 161 VAL A O 1
ATOM 1267 N N . LEU A 1 162 ? 14.202 -18.542 -2.185 1.00 97.31 162 LEU A N 1
ATOM 1268 C CA . LEU A 1 162 ? 13.621 -17.321 -2.742 1.00 97.31 162 LEU A CA 1
ATOM 1269 C C . LEU A 1 162 ? 14.393 -16.080 -2.293 1.00 97.31 162 LEU A C 1
ATOM 1271 O O . LEU A 1 162 ? 14.725 -15.241 -3.132 1.00 97.31 162 LEU A O 1
ATOM 1275 N N . ASP A 1 163 ? 14.752 -15.994 -1.012 1.00 97.06 163 ASP A N 1
ATOM 1276 C CA . ASP A 1 163 ? 15.508 -14.869 -0.464 1.00 97.06 163 ASP A CA 1
ATOM 1277 C C . ASP A 1 163 ? 16.888 -14.775 -1.135 1.00 97.06 163 ASP A C 1
ATOM 1279 O O . ASP A 1 163 ? 17.312 -13.692 -1.534 1.00 97.06 163 ASP A O 1
ATOM 1283 N N . GLY A 1 164 ? 17.559 -15.911 -1.374 1.00 97.38 164 GLY A N 1
ATOM 1284 C CA . GLY A 1 164 ? 18.827 -15.945 -2.105 1.00 97.38 164 GLY A CA 1
ATOM 1285 C C . GLY A 1 164 ? 18.705 -15.515 -3.574 1.00 97.38 164 GLY A C 1
ATOM 1286 O O . GLY A 1 164 ? 19.597 -14.840 -4.094 1.00 97.38 164 GLY A O 1
ATOM 1287 N N . ARG A 1 165 ? 17.614 -15.878 -4.267 1.00 98.06 165 ARG A N 1
ATOM 1288 C CA . ARG A 1 165 ? 17.340 -15.434 -5.651 1.00 98.06 165 ARG A CA 1
ATOM 1289 C C . ARG A 1 165 ? 17.114 -13.924 -5.713 1.00 98.06 165 ARG A C 1
ATOM 1291 O O . ARG A 1 165 ? 17.672 -13.267 -6.590 1.00 98.06 165 ARG A O 1
ATOM 1298 N N . LEU A 1 166 ? 16.331 -13.386 -4.784 1.00 98.25 166 LEU A N 1
ATOM 1299 C CA . LEU A 1 166 ? 16.006 -11.962 -4.716 1.00 98.25 166 LEU A CA 1
ATOM 1300 C C . LEU A 1 166 ? 17.220 -11.119 -4.310 1.00 98.25 166 LEU A C 1
ATOM 1302 O O . LEU A 1 166 ? 17.437 -10.064 -4.898 1.00 98.25 166 LEU A O 1
ATOM 1306 N N . GLU A 1 167 ? 18.070 -11.612 -3.406 1.00 97.56 167 GLU A N 1
ATOM 1307 C CA . GLU A 1 167 ? 19.316 -10.926 -3.045 1.00 97.56 167 GLU A CA 1
ATOM 1308 C C . GLU A 1 167 ? 20.289 -10.850 -4.231 1.00 97.56 167 GLU A C 1
ATOM 1310 O O . GLU A 1 167 ? 20.834 -9.787 -4.526 1.00 97.56 167 GLU A O 1
ATOM 1315 N N . ARG A 1 168 ? 20.454 -11.945 -4.990 1.00 97.81 168 ARG A N 1
ATOM 1316 C CA . ARG A 1 168 ? 21.245 -11.912 -6.234 1.00 97.81 168 ARG A CA 1
ATOM 1317 C C . ARG A 1 168 ? 20.689 -10.894 -7.224 1.00 97.81 168 ARG A C 1
ATOM 1319 O O . ARG A 1 168 ? 21.465 -10.165 -7.836 1.00 97.81 168 ARG A O 1
ATOM 1326 N N . ARG A 1 169 ? 19.361 -10.809 -7.351 1.00 97.75 169 ARG A N 1
ATOM 1327 C CA . ARG A 1 169 ? 18.728 -9.825 -8.232 1.00 97.75 169 ARG A CA 1
ATOM 1328 C C . ARG A 1 169 ? 18.955 -8.392 -7.752 1.00 97.75 169 ARG A C 1
ATOM 1330 O O . ARG A 1 169 ? 19.209 -7.523 -8.579 1.00 97.75 169 ARG A O 1
ATOM 1337 N N . PHE A 1 170 ? 18.923 -8.140 -6.445 1.00 97.50 170 PHE A N 1
ATOM 1338 C CA . PHE A 1 170 ? 19.273 -6.833 -5.888 1.00 97.50 170 PHE A CA 1
ATOM 1339 C C . PHE A 1 170 ? 20.715 -6.445 -6.234 1.00 97.50 170 PHE A C 1
ATOM 1341 O O . PHE A 1 170 ? 20.956 -5.344 -6.726 1.00 97.50 170 PHE A O 1
ATOM 1348 N N . HIS A 1 171 ? 21.666 -7.366 -6.055 1.00 95.94 171 HIS A N 1
ATOM 1349 C CA . HIS A 1 171 ? 23.072 -7.142 -6.402 1.00 95.94 171 HIS A CA 1
ATOM 1350 C C . HIS A 1 171 ? 23.329 -6.987 -7.906 1.00 95.94 171 HIS A C 1
ATOM 1352 O O . HIS A 1 171 ? 24.321 -6.372 -8.285 1.00 95.94 171 HIS A O 1
ATOM 1358 N N . GLU A 1 172 ? 22.446 -7.501 -8.761 1.00 96.12 172 GLU A N 1
ATOM 1359 C CA . GLU A 1 172 ? 22.478 -7.238 -10.201 1.00 96.12 172 GLU A CA 1
ATOM 1360 C C . GLU A 1 172 ? 21.950 -5.836 -10.540 1.00 96.12 172 GLU A C 1
ATOM 1362 O O . GLU A 1 172 ? 22.551 -5.125 -11.341 1.00 96.12 172 GLU A O 1
ATOM 1367 N N . VAL A 1 173 ? 20.829 -5.434 -9.931 1.00 96.00 173 VAL A N 1
ATOM 1368 C CA . VAL A 1 173 ? 20.103 -4.197 -10.266 1.00 96.00 173 VAL A CA 1
ATOM 1369 C C . VAL A 1 173 ? 20.755 -2.956 -9.655 1.00 96.00 173 VAL A C 1
ATOM 1371 O O . VAL A 1 173 ? 20.915 -1.948 -10.341 1.00 96.00 173 VAL A O 1
ATOM 1374 N N . TYR A 1 174 ? 21.135 -3.001 -8.377 1.00 95.75 174 TYR A N 1
ATOM 1375 C CA . TYR A 1 174 ? 21.599 -1.819 -7.646 1.00 95.75 174 TYR A CA 1
ATOM 1376 C C . TYR A 1 174 ? 22.826 -1.133 -8.284 1.00 95.75 174 TYR A C 1
ATOM 1378 O O . TYR A 1 174 ? 22.774 0.086 -8.472 1.00 95.75 174 TYR A O 1
ATOM 1386 N N . PRO A 1 175 ? 23.890 -1.855 -8.703 1.00 95.56 175 PRO A N 1
ATOM 1387 C CA . PRO A 1 175 ? 25.074 -1.233 -9.305 1.00 95.56 175 PRO A CA 1
ATOM 1388 C C . PRO A 1 175 ? 24.830 -0.571 -10.667 1.00 95.56 175 PRO A C 1
ATOM 1390 O O . PRO A 1 175 ? 25.647 0.232 -11.104 1.00 95.56 175 PRO A O 1
ATOM 1393 N N . LEU A 1 176 ? 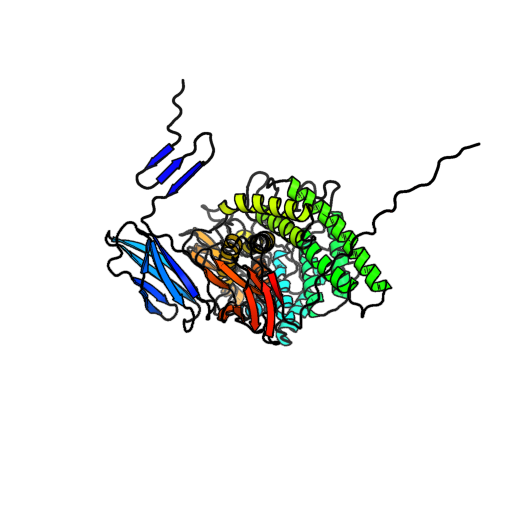23.725 -0.897 -11.345 1.00 95.50 176 LEU A N 1
ATOM 1394 C CA . LEU A 1 176 ? 23.327 -0.242 -12.597 1.00 95.50 176 LEU A CA 1
ATOM 1395 C C . LEU A 1 176 ? 22.662 1.118 -12.344 1.00 95.50 176 LEU A C 1
ATOM 1397 O O . LEU A 1 176 ? 22.629 1.971 -13.226 1.00 95.50 176 LEU A O 1
ATOM 1401 N N . LEU A 1 177 ? 22.126 1.321 -11.139 1.00 95.44 177 LEU A N 1
ATOM 1402 C CA . LEU A 1 177 ? 21.418 2.536 -10.743 1.00 95.44 177 LEU A CA 1
ATOM 1403 C C . LEU A 1 177 ? 22.306 3.485 -9.931 1.00 95.44 177 LEU A C 1
ATOM 1405 O O . LEU A 1 177 ? 22.156 4.703 -10.042 1.00 95.44 177 LEU A O 1
ATOM 1409 N N . TYR A 1 178 ? 23.235 2.945 -9.139 1.00 95.25 178 TYR A N 1
ATOM 1410 C CA . TYR A 1 178 ? 24.046 3.706 -8.191 1.00 95.25 178 TYR A CA 1
ATOM 1411 C C . TYR A 1 178 ? 25.515 3.283 -8.221 1.00 95.25 178 TYR A C 1
ATOM 1413 O O . TYR A 1 178 ? 25.853 2.103 -8.299 1.00 95.25 178 TYR A O 1
ATOM 1421 N N . GLN A 1 179 ? 26.404 4.268 -8.101 1.00 90.00 179 GLN A N 1
ATOM 1422 C CA . GLN A 1 179 ? 27.840 4.043 -7.978 1.00 90.00 179 GLN A CA 1
ATOM 1423 C C . GLN A 1 179 ? 28.172 3.321 -6.670 1.00 90.00 179 GLN A C 1
ATOM 1425 O O . GLN A 1 179 ? 27.775 3.754 -5.583 1.00 90.00 179 GLN A O 1
ATOM 1430 N N . SER A 1 180 ? 28.973 2.259 -6.770 1.00 79.44 180 SER A N 1
ATOM 1431 C CA . SER A 1 180 ? 29.524 1.581 -5.595 1.00 79.44 180 SER A CA 1
ATOM 1432 C C . SER A 1 180 ? 30.380 2.540 -4.758 1.00 79.44 180 SER A C 1
ATOM 1434 O O . SER A 1 180 ? 31.072 3.409 -5.289 1.00 79.44 180 SER A O 1
ATOM 1436 N N . GLY A 1 181 ? 30.321 2.406 -3.434 1.00 73.75 181 GLY A N 1
ATOM 1437 C CA . GLY A 1 181 ? 31.091 3.221 -2.490 1.00 73.75 181 GLY A CA 1
ATOM 1438 C C . GLY A 1 181 ? 30.526 4.623 -2.243 1.00 73.75 181 GLY A C 1
ATOM 1439 O O . GLY A 1 181 ? 30.362 4.991 -1.085 1.00 73.75 181 GLY A O 1
ATOM 1440 N N . THR A 1 182 ? 30.168 5.393 -3.277 1.00 76.56 182 THR A N 1
ATOM 1441 C CA . THR A 1 182 ? 29.627 6.760 -3.104 1.00 76.56 182 THR A CA 1
ATOM 1442 C C . THR A 1 182 ? 28.110 6.780 -2.917 1.00 76.56 182 THR A C 1
ATOM 1444 O O . THR A 1 182 ? 27.599 7.632 -2.192 1.00 76.56 182 THR A O 1
ATOM 1447 N N . GLY A 1 183 ? 27.386 5.835 -3.527 1.00 79.12 183 GLY A N 1
ATOM 1448 C CA . GLY A 1 183 ? 25.922 5.818 -3.539 1.00 79.12 183 GLY A CA 1
ATOM 1449 C C . GLY A 1 183 ? 25.305 6.909 -4.420 1.00 79.12 183 GLY A C 1
ATOM 1450 O O . GLY A 1 183 ? 24.118 7.197 -4.287 1.00 79.12 183 GLY A O 1
ATOM 1451 N N . LEU A 1 184 ? 26.095 7.544 -5.296 1.00 88.69 184 LEU A N 1
ATOM 1452 C CA . LEU A 1 184 ? 25.593 8.555 -6.225 1.00 88.69 184 LEU A CA 1
ATOM 1453 C C . LEU A 1 184 ? 24.811 7.898 -7.373 1.00 88.69 184 LEU A C 1
ATOM 1455 O O . LEU A 1 184 ? 25.257 6.866 -7.883 1.00 88.69 184 LEU A O 1
ATOM 1459 N N . PRO A 1 185 ? 23.694 8.488 -7.834 1.00 93.44 185 PRO A N 1
ATOM 1460 C CA . PRO A 1 185 ? 22.936 7.928 -8.943 1.00 93.44 185 PRO A CA 1
ATOM 1461 C C . PRO A 1 185 ? 23.728 7.980 -10.251 1.00 93.44 185 PRO A C 1
ATOM 1463 O O . PRO A 1 185 ? 24.332 8.998 -10.606 1.00 93.44 185 PRO A O 1
ATOM 1466 N N . LEU A 1 186 ? 23.679 6.882 -10.997 1.00 93.44 186 LEU A N 1
ATOM 1467 C CA . LEU A 1 186 ? 24.180 6.785 -12.369 1.00 93.44 186 LEU A CA 1
ATOM 1468 C C . LEU A 1 186 ? 23.135 7.266 -13.382 1.00 93.44 186 LEU A C 1
ATOM 1470 O O . LEU A 1 186 ? 23.481 7.804 -14.431 1.00 93.44 186 LEU A O 1
ATOM 1474 N N . VAL A 1 187 ? 21.859 7.112 -13.030 1.00 89.19 187 VAL A N 1
ATOM 1475 C CA . VAL A 1 187 ? 20.695 7.238 -13.910 1.00 89.19 187 VAL A CA 1
ATOM 1476 C C . VAL A 1 187 ? 19.654 8.119 -13.240 1.00 89.19 187 VAL A C 1
ATOM 1478 O O . VAL A 1 187 ? 19.452 7.992 -12.035 1.00 89.19 187 VAL A O 1
ATOM 1481 N N . GLN A 1 188 ? 18.976 8.976 -14.018 1.00 90.44 188 GLN A N 1
ATOM 1482 C CA . GLN A 1 188 ? 17.875 9.828 -13.533 1.00 90.44 188 GLN A CA 1
ATOM 1483 C C . GLN A 1 188 ? 18.243 10.532 -12.216 1.00 90.44 188 GLN A C 1
ATOM 1485 O O . GLN A 1 188 ? 17.574 10.373 -11.198 1.00 90.44 188 GLN A O 1
ATOM 1490 N N . LYS A 1 189 ? 19.376 11.253 -12.238 1.00 92.19 189 LYS A N 1
ATOM 1491 C CA . LYS A 1 189 ? 20.044 11.820 -11.050 1.00 92.19 189 LYS A CA 1
ATOM 1492 C C . LYS A 1 189 ? 19.187 12.807 -10.260 1.00 92.19 189 LYS A C 1
ATOM 1494 O O . LYS A 1 189 ? 19.534 13.120 -9.129 1.00 92.19 189 LYS A O 1
ATOM 1499 N N . ASP A 1 190 ? 18.147 13.336 -10.889 1.00 90.75 190 ASP A N 1
ATOM 1500 C CA . ASP A 1 190 ? 17.208 14.318 -10.364 1.00 90.75 190 ASP A CA 1
ATOM 1501 C C . ASP A 1 190 ? 15.807 13.733 -10.105 1.00 90.75 190 ASP A C 1
ATOM 1503 O O . ASP A 1 190 ? 14.911 14.467 -9.690 1.00 90.75 190 ASP A O 1
ATOM 1507 N N . ARG A 1 191 ? 15.585 12.423 -10.313 1.00 91.88 191 ARG A N 1
ATOM 1508 C CA . ARG A 1 191 ? 14.296 11.774 -10.022 1.00 91.88 191 ARG A CA 1
ATOM 1509 C C . ARG A 1 191 ? 14.219 11.407 -8.542 1.00 91.88 191 ARG A C 1
ATOM 1511 O O . ARG A 1 191 ? 14.542 10.289 -8.141 1.00 91.88 191 ARG A O 1
ATOM 1518 N N . ILE A 1 192 ? 13.753 12.362 -7.740 1.00 95.50 192 ILE A N 1
ATOM 1519 C CA . ILE A 1 192 ? 13.622 12.272 -6.277 1.00 95.50 192 ILE A CA 1
ATOM 1520 C C . ILE A 1 192 ? 12.945 10.963 -5.839 1.00 95.50 192 ILE A C 1
ATOM 1522 O O . ILE A 1 192 ? 13.430 10.305 -4.917 1.00 95.50 192 ILE A O 1
ATOM 1526 N N . GLN A 1 193 ? 11.894 10.537 -6.548 1.00 94.25 193 GLN A N 1
ATOM 1527 C CA . GLN A 1 193 ? 11.128 9.323 -6.247 1.00 94.25 193 GLN A CA 1
ATOM 1528 C C . GLN A 1 193 ? 11.977 8.043 -6.310 1.00 94.25 193 GLN A C 1
ATOM 1530 O O . GLN A 1 193 ? 11.762 7.111 -5.534 1.00 94.25 193 GLN A O 1
ATOM 1535 N N . ASN A 1 194 ? 12.970 7.985 -7.207 1.00 95.62 194 ASN A N 1
ATOM 1536 C CA . ASN A 1 194 ? 13.877 6.836 -7.310 1.00 95.62 194 ASN A CA 1
ATOM 1537 C C . ASN A 1 194 ? 14.745 6.707 -6.064 1.00 95.62 194 ASN A C 1
ATOM 1539 O O . ASN A 1 194 ? 14.976 5.601 -5.569 1.00 95.62 194 ASN A O 1
ATOM 1543 N N . HIS A 1 195 ? 15.238 7.841 -5.576 1.00 96.50 195 HIS A N 1
ATOM 1544 C CA . HIS A 1 195 ? 16.171 7.890 -4.461 1.00 96.50 195 HIS A CA 1
ATOM 1545 C C . HIS A 1 195 ? 15.448 7.657 -3.133 1.00 96.50 195 HIS A C 1
ATOM 1547 O O . HIS A 1 195 ? 15.943 6.883 -2.314 1.00 96.50 195 HIS A O 1
ATOM 1553 N N . SER A 1 196 ? 14.254 8.233 -2.949 1.00 97.00 196 SER A N 1
ATOM 1554 C CA . SER A 1 196 ? 13.412 7.962 -1.778 1.00 97.00 196 SER A CA 1
ATOM 1555 C C . SER A 1 196 ? 12.935 6.505 -1.738 1.00 97.00 196 SER A C 1
ATOM 1557 O O . SER A 1 196 ? 13.048 5.858 -0.700 1.00 97.00 196 SER A O 1
ATOM 1559 N N . SER A 1 197 ? 12.505 5.933 -2.867 1.00 97.00 197 SER A N 1
ATOM 1560 C CA . SER A 1 197 ? 12.077 4.525 -2.906 1.00 97.00 197 SER A CA 1
ATOM 1561 C C . SER A 1 197 ? 13.238 3.568 -2.601 1.00 97.00 197 SER A C 1
ATOM 1563 O O . SER A 1 197 ? 13.104 2.649 -1.795 1.00 97.00 197 SER A O 1
ATOM 1565 N N . MET A 1 198 ? 14.421 3.792 -3.191 1.00 97.69 198 MET A N 1
ATOM 1566 C CA . MET A 1 198 ? 15.595 2.957 -2.902 1.00 97.69 198 MET A CA 1
ATOM 1567 C C . MET A 1 198 ? 16.054 3.090 -1.440 1.00 97.69 198 MET A C 1
ATOM 1569 O O . MET A 1 198 ? 16.439 2.097 -0.828 1.00 97.69 198 MET A O 1
ATOM 1573 N N . LEU A 1 199 ? 15.959 4.290 -0.854 1.00 97.56 199 LEU A N 1
ATOM 1574 C CA . LEU A 1 199 ? 16.182 4.513 0.578 1.00 97.56 199 LEU A CA 1
ATOM 1575 C C . LEU A 1 199 ? 15.272 3.599 1.410 1.00 97.56 199 LEU A C 1
ATOM 1577 O O . LEU A 1 199 ? 15.777 2.871 2.266 1.00 97.56 199 LEU A O 1
ATOM 1581 N N . GLY A 1 200 ? 13.963 3.586 1.134 1.00 97.88 200 GLY A N 1
ATOM 1582 C CA . GLY A 1 200 ? 13.015 2.727 1.850 1.00 97.88 200 GLY A CA 1
ATOM 1583 C C . GLY A 1 200 ? 13.342 1.235 1.703 1.00 97.88 200 GLY A C 1
ATOM 1584 O O . GLY A 1 200 ? 13.269 0.486 2.675 1.00 97.88 200 GLY A O 1
ATOM 1585 N N . ILE A 1 201 ? 13.801 0.798 0.525 1.00 98.31 201 ILE A N 1
ATOM 1586 C CA . ILE A 1 201 ? 14.238 -0.592 0.305 1.00 98.31 201 ILE A CA 1
ATOM 1587 C C . ILE A 1 201 ? 15.435 -0.954 1.192 1.00 98.31 201 ILE A C 1
ATOM 1589 O O . ILE A 1 201 ? 15.427 -2.024 1.801 1.00 98.31 201 ILE A O 1
ATOM 1593 N N . PHE A 1 202 ? 16.431 -0.073 1.333 1.00 98.12 202 PHE A N 1
ATOM 1594 C CA . PHE A 1 202 ? 17.542 -0.306 2.264 1.00 98.12 202 PHE A CA 1
ATOM 1595 C C . PHE A 1 202 ? 17.085 -0.354 3.725 1.00 98.12 202 PHE A C 1
ATOM 1597 O O . PHE A 1 202 ? 17.607 -1.160 4.493 1.00 98.12 202 PHE A O 1
ATOM 1604 N N . VAL A 1 203 ? 16.082 0.440 4.116 1.00 98.31 203 VAL A N 1
ATOM 1605 C CA . VAL A 1 203 ? 15.482 0.348 5.460 1.00 98.31 203 VAL A CA 1
ATOM 1606 C C . VAL A 1 203 ? 14.808 -1.014 5.665 1.00 98.31 203 VAL A C 1
ATOM 1608 O O . VAL A 1 203 ? 15.011 -1.647 6.704 1.00 98.31 203 VAL A O 1
ATOM 1611 N N . CYS A 1 204 ? 14.064 -1.517 4.674 1.00 97.12 204 CYS A N 1
ATOM 1612 C CA . CYS A 1 204 ? 13.483 -2.862 4.723 1.00 97.12 204 CYS A CA 1
ATOM 1613 C C . CYS A 1 204 ? 14.557 -3.956 4.780 1.00 97.12 204 CYS A C 1
ATOM 1615 O O . CYS A 1 204 ? 14.412 -4.918 5.540 1.00 97.12 204 CYS A O 1
ATOM 1617 N N . ARG A 1 205 ? 15.646 -3.802 4.019 1.00 97.00 205 ARG A N 1
ATOM 1618 C CA . ARG A 1 205 ? 16.770 -4.743 4.016 1.00 97.00 205 ARG A CA 1
ATOM 1619 C C . ARG A 1 205 ? 17.448 -4.782 5.386 1.00 97.00 205 ARG A C 1
ATOM 1621 O O . ARG A 1 205 ? 17.489 -5.850 5.997 1.00 97.00 205 ARG A O 1
ATOM 1628 N N . TYR A 1 206 ? 17.783 -3.618 5.950 1.00 97.38 206 TYR A N 1
ATOM 1629 C CA . TYR A 1 206 ? 18.289 -3.481 7.319 1.00 97.38 206 TYR A CA 1
ATOM 1630 C C . TYR A 1 206 ? 17.373 -4.149 8.354 1.00 97.38 206 TYR A C 1
ATOM 1632 O O . TYR A 1 206 ? 17.844 -4.851 9.248 1.00 97.38 206 TYR A O 1
ATOM 1640 N N . ALA A 1 207 ? 16.053 -3.983 8.229 1.00 91.81 207 ALA A N 1
ATOM 1641 C CA . ALA A 1 207 ? 15.095 -4.550 9.174 1.00 91.81 207 ALA A CA 1
ATOM 1642 C C . ALA A 1 207 ? 15.085 -6.093 9.215 1.00 91.81 207 ALA A C 1
ATOM 1644 O O . ALA A 1 207 ? 14.579 -6.658 10.189 1.00 91.81 207 ALA A O 1
ATOM 1645 N N . CYS A 1 208 ? 15.615 -6.772 8.190 1.00 87.75 208 CYS A N 1
ATOM 1646 C CA . CYS A 1 208 ? 15.701 -8.234 8.137 1.00 87.75 208 CYS A CA 1
ATOM 1647 C C . CYS A 1 208 ? 17.135 -8.784 8.252 1.00 87.75 208 CYS A C 1
ATOM 1649 O O . CYS A 1 208 ? 17.301 -9.920 8.694 1.00 87.75 208 CYS A O 1
ATOM 1651 N N . THR A 1 209 ? 18.165 -8.004 7.904 1.00 89.00 209 THR A N 1
ATOM 1652 C CA . THR A 1 209 ? 19.582 -8.414 7.984 1.00 89.00 209 THR A CA 1
ATOM 1653 C C . THR A 1 209 ? 20.289 -7.910 9.240 1.00 89.00 209 THR A C 1
ATOM 1655 O O . THR A 1 209 ? 21.265 -8.517 9.673 1.00 89.00 209 THR A O 1
ATOM 1658 N N . ALA A 1 210 ? 19.811 -6.802 9.816 1.00 90.25 210 ALA A N 1
ATOM 1659 C CA . ALA A 1 210 ? 20.526 -5.981 10.793 1.00 90.25 210 ALA A CA 1
ATOM 1660 C C . ALA A 1 210 ? 21.919 -5.503 10.320 1.00 90.25 210 ALA A C 1
ATOM 1662 O O . ALA A 1 210 ? 22.728 -5.080 11.149 1.00 90.25 210 ALA A O 1
ATOM 1663 N N . ASP A 1 211 ? 22.194 -5.534 9.009 1.00 93.81 211 ASP A N 1
ATOM 1664 C CA . ASP A 1 211 ? 23.467 -5.096 8.433 1.00 93.81 211 ASP A CA 1
ATOM 1665 C C . ASP A 1 211 ? 23.574 -3.568 8.467 1.00 93.81 211 ASP A C 1
ATOM 1667 O O . ASP A 1 211 ? 22.799 -2.846 7.840 1.00 93.81 211 ASP A O 1
ATOM 1671 N N . ILE A 1 212 ? 24.558 -3.057 9.202 1.00 95.19 212 ILE A N 1
ATOM 1672 C CA . ILE A 1 212 ? 24.742 -1.617 9.371 1.00 95.19 212 ILE A CA 1
ATOM 1673 C C . ILE A 1 212 ? 25.038 -0.901 8.046 1.00 95.19 212 ILE A C 1
ATOM 1675 O O . ILE A 1 212 ? 24.652 0.259 7.898 1.00 95.19 212 ILE A O 1
ATOM 1679 N N . ALA A 1 213 ? 25.634 -1.591 7.068 1.00 94.44 213 ALA A N 1
ATOM 1680 C CA . ALA A 1 213 ? 25.913 -1.027 5.752 1.00 94.44 213 ALA A CA 1
ATOM 1681 C C . ALA A 1 213 ? 24.624 -0.615 5.018 1.00 94.44 213 ALA A C 1
ATOM 1683 O O . ALA A 1 213 ? 24.615 0.395 4.307 1.00 94.44 213 ALA A O 1
ATOM 1684 N N . ASP A 1 214 ? 23.519 -1.335 5.241 1.00 95.75 214 ASP A N 1
ATOM 1685 C CA . ASP A 1 214 ? 22.205 -0.984 4.694 1.00 95.75 214 ASP A CA 1
ATOM 1686 C C . ASP A 1 214 ? 21.689 0.327 5.290 1.00 95.75 214 ASP A C 1
ATOM 1688 O O . ASP A 1 214 ? 21.254 1.222 4.562 1.00 95.75 214 ASP A O 1
ATOM 1692 N N . LEU A 1 215 ? 21.794 0.487 6.613 1.00 96.50 215 LEU A N 1
ATOM 1693 C CA . LEU A 1 215 ? 21.353 1.705 7.295 1.00 96.50 215 LEU A CA 1
ATOM 1694 C C . LEU A 1 215 ? 22.221 2.919 6.920 1.00 96.50 215 LEU A C 1
ATOM 1696 O O . LEU A 1 215 ? 21.715 4.035 6.777 1.00 96.50 215 LEU A O 1
ATOM 1700 N N . GLU A 1 216 ? 23.524 2.715 6.718 1.00 96.38 216 GLU A N 1
ATOM 1701 C CA . GLU A 1 216 ? 24.434 3.746 6.212 1.00 96.38 216 GLU A CA 1
ATOM 1702 C C . GLU A 1 216 ? 24.127 4.142 4.767 1.00 96.38 216 GLU A C 1
ATOM 1704 O O . GLU A 1 216 ? 24.182 5.325 4.417 1.00 96.38 216 GLU A O 1
ATOM 1709 N N . GLN A 1 217 ? 23.791 3.178 3.910 1.00 96.19 217 GLN A N 1
ATOM 1710 C CA . GLN A 1 217 ? 23.394 3.459 2.536 1.00 96.19 217 GLN A CA 1
ATOM 1711 C C . GLN A 1 217 ? 22.040 4.181 2.472 1.00 96.19 217 GLN A C 1
ATOM 1713 O O . GLN A 1 217 ? 21.908 5.137 1.703 1.00 96.19 217 GLN A O 1
ATOM 1718 N N . ALA A 1 218 ? 21.076 3.810 3.319 1.00 97.38 218 ALA A N 1
ATOM 1719 C CA . ALA A 1 218 ? 19.815 4.536 3.461 1.00 97.38 218 ALA A CA 1
ATOM 1720 C C 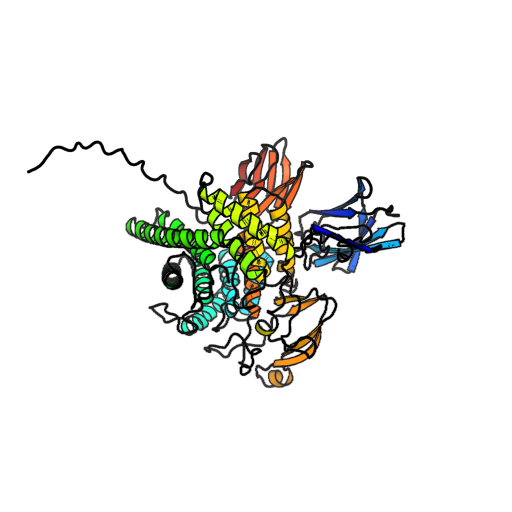. ALA A 1 218 ? 20.047 5.989 3.912 1.00 97.38 218 ALA A C 1
ATOM 1722 O O . ALA A 1 218 ? 19.492 6.914 3.322 1.00 97.38 218 ALA A O 1
ATOM 1723 N N . HIS A 1 219 ? 20.932 6.220 4.891 1.00 97.38 219 HIS A N 1
ATOM 1724 C CA . HIS A 1 219 ? 21.322 7.577 5.289 1.00 97.38 219 HIS A CA 1
ATOM 1725 C C . HIS A 1 2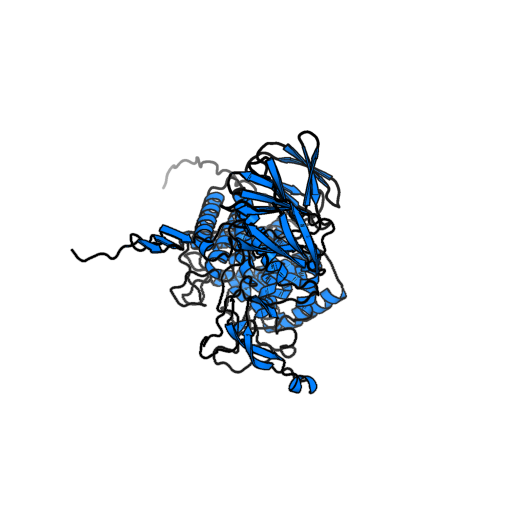19 ? 21.915 8.380 4.126 1.00 97.38 219 HIS A C 1
ATOM 1727 O O . HIS A 1 219 ? 21.503 9.516 3.910 1.00 97.38 219 HIS A O 1
ATOM 1733 N N . ARG A 1 220 ? 22.826 7.803 3.335 1.00 96.31 220 ARG A N 1
ATOM 1734 C CA . ARG A 1 220 ? 23.409 8.498 2.174 1.00 96.31 220 ARG A CA 1
ATOM 1735 C C . ARG A 1 220 ? 22.369 8.870 1.116 1.00 96.31 220 ARG A C 1
ATOM 1737 O O . ARG A 1 220 ? 22.455 9.950 0.538 1.00 96.31 220 ARG A O 1
ATOM 1744 N N . LEU A 1 221 ? 21.379 8.010 0.882 1.00 96.81 221 LEU A N 1
ATOM 1745 C CA . LEU A 1 221 ? 20.271 8.318 -0.025 1.00 96.81 221 LEU A CA 1
ATOM 1746 C C . LEU A 1 221 ? 19.352 9.406 0.544 1.00 96.81 221 LEU A C 1
ATOM 1748 O O . LEU A 1 221 ? 18.915 10.270 -0.209 1.00 96.81 221 LEU A O 1
ATOM 1752 N N . ALA A 1 222 ? 19.116 9.433 1.859 1.00 97.69 222 ALA A N 1
ATOM 1753 C CA . ALA A 1 222 ? 18.399 10.538 2.498 1.00 97.69 222 ALA A CA 1
ATOM 1754 C C . ALA A 1 222 ? 19.143 11.865 2.308 1.00 97.69 222 ALA A C 1
ATOM 1756 O O . ALA A 1 222 ? 18.554 12.846 1.868 1.00 97.69 222 ALA A O 1
ATOM 1757 N N . GLU A 1 223 ? 20.456 11.878 2.544 1.00 96.81 223 GLU A N 1
ATOM 1758 C CA . GLU A 1 223 ? 21.310 13.050 2.326 1.00 96.81 223 GLU A CA 1
ATOM 1759 C C . GLU A 1 223 ? 21.286 13.538 0.874 1.00 96.81 223 GLU A C 1
ATOM 1761 O O . GLU A 1 223 ? 21.388 14.738 0.630 1.00 96.81 223 GLU A O 1
ATOM 1766 N N . LEU A 1 224 ? 21.135 12.629 -0.093 1.00 95.62 224 LEU A N 1
ATOM 1767 C CA . LEU A 1 224 ? 20.918 12.975 -1.495 1.00 95.62 224 LEU A CA 1
ATOM 1768 C C . LEU A 1 224 ? 19.537 13.608 -1.714 1.00 95.62 224 LEU A C 1
ATOM 1770 O O . LEU A 1 224 ? 19.465 14.671 -2.324 1.00 95.62 224 LEU A O 1
ATOM 1774 N N . VAL A 1 225 ? 18.461 12.992 -1.211 1.00 97.00 225 VAL A N 1
ATOM 1775 C CA . VAL A 1 225 ? 17.084 13.514 -1.335 1.00 97.00 225 VAL A CA 1
ATOM 1776 C C . VAL A 1 225 ? 16.971 14.917 -0.732 1.00 97.00 225 VAL A C 1
ATOM 1778 O O . VAL A 1 225 ? 16.379 15.808 -1.335 1.00 97.00 225 VAL A O 1
ATOM 1781 N N . LEU A 1 226 ? 17.609 15.153 0.416 1.00 97.38 226 LEU A N 1
ATOM 1782 C CA . LEU A 1 226 ? 17.620 16.454 1.087 1.00 97.38 226 LEU A CA 1
ATOM 1783 C C . LEU A 1 226 ? 18.246 17.576 0.238 1.00 97.38 226 LEU A C 1
ATOM 1785 O O . LEU A 1 226 ? 17.924 18.738 0.469 1.00 97.38 226 LEU A O 1
ATOM 1789 N N . ARG A 1 227 ? 19.091 17.272 -0.762 1.00 96.12 227 ARG A N 1
ATOM 1790 C CA . ARG A 1 227 ? 19.658 18.292 -1.674 1.00 96.12 227 ARG A CA 1
ATOM 1791 C C . ARG A 1 227 ? 18.618 18.920 -2.593 1.00 96.12 227 ARG A C 1
ATOM 1793 O O . ARG A 1 227 ? 18.862 19.999 -3.119 1.00 96.12 227 ARG A O 1
ATOM 1800 N N . PHE A 1 228 ? 17.490 18.245 -2.793 1.00 96.75 228 PHE A N 1
ATOM 1801 C CA . PHE A 1 228 ? 16.372 18.757 -3.580 1.00 96.75 228 PHE A CA 1
ATOM 1802 C C . PHE A 1 228 ? 15.421 19.616 -2.744 1.00 96.75 228 PHE A C 1
ATOM 1804 O O . PHE A 1 228 ? 14.478 20.177 -3.297 1.00 96.75 228 PHE A O 1
ATOM 1811 N N . GLN A 1 229 ? 15.642 19.723 -1.427 1.00 97.81 229 GLN A N 1
ATOM 1812 C CA . GLN A 1 229 ? 14.803 20.542 -0.564 1.00 97.81 229 GLN A CA 1
ATOM 1813 C C . GLN A 1 229 ? 15.148 22.027 -0.714 1.00 97.81 229 GLN A C 1
ATOM 1815 O O . GLN A 1 229 ? 16.308 22.413 -0.551 1.00 97.81 229 GLN A O 1
ATOM 1820 N N . ARG A 1 230 ? 14.145 22.861 -0.997 1.00 96.94 230 ARG A N 1
ATOM 1821 C CA . ARG A 1 230 ? 14.284 24.324 -1.055 1.00 96.94 230 ARG A CA 1
ATOM 1822 C C . ARG A 1 230 ? 13.968 24.971 0.302 1.00 96.94 230 ARG A C 1
ATOM 1824 O O . ARG A 1 230 ? 13.645 24.293 1.278 1.00 96.94 230 ARG A O 1
ATOM 1831 N N . GLU A 1 231 ? 14.123 26.294 0.371 1.00 96.06 231 GLU A N 1
ATOM 1832 C CA . GLU A 1 231 ? 13.920 27.098 1.588 1.00 96.06 231 GLU A CA 1
ATOM 1833 C C . GLU A 1 231 ? 12.487 27.007 2.134 1.00 96.06 231 GLU A C 1
ATOM 1835 O O . GLU A 1 231 ? 12.298 26.955 3.348 1.00 96.06 231 GLU A O 1
ATOM 1840 N N . ASP A 1 232 ? 11.497 26.907 1.245 1.00 95.38 232 ASP A N 1
ATOM 1841 C CA . ASP A 1 232 ? 10.083 26.702 1.584 1.00 95.38 232 ASP A CA 1
ATOM 1842 C C . ASP A 1 232 ? 9.786 25.307 2.166 1.00 95.38 232 ASP A C 1
ATOM 1844 O O . ASP A 1 232 ? 8.721 25.089 2.732 1.00 95.38 232 ASP A O 1
ATOM 1848 N N . GLY A 1 233 ? 10.740 24.375 2.080 1.00 97.25 233 GLY A N 1
ATOM 1849 C CA . GLY A 1 233 ? 10.643 23.023 2.616 1.00 97.25 233 GLY A CA 1
ATOM 1850 C C . GLY A 1 233 ? 10.219 21.957 1.608 1.00 97.25 233 GLY A C 1
ATOM 1851 O O . GLY A 1 233 ? 10.353 20.771 1.929 1.00 97.25 233 GLY A O 1
ATOM 1852 N N . GLY A 1 234 ? 9.776 22.336 0.407 1.00 96.12 234 GLY A N 1
ATOM 1853 C CA . GLY A 1 234 ? 9.398 21.394 -0.647 1.00 96.12 234 GLY A CA 1
ATOM 1854 C C . GLY A 1 234 ? 10.606 20.739 -1.327 1.00 96.12 234 GLY A C 1
ATOM 1855 O O . GLY A 1 234 ? 11.711 21.286 -1.313 1.00 96.12 234 GLY A O 1
ATOM 1856 N N . PHE A 1 235 ? 10.407 19.561 -1.926 1.00 96.38 235 PHE A N 1
ATOM 1857 C CA . PHE A 1 235 ? 11.411 18.844 -2.721 1.00 96.38 235 PHE A CA 1
ATOM 1858 C C . PHE A 1 235 ? 11.180 19.071 -4.218 1.00 96.38 235 PHE A C 1
ATOM 1860 O O . PHE A 1 235 ? 10.141 18.682 -4.746 1.00 96.38 235 PHE A O 1
ATOM 1867 N N . TYR A 1 236 ? 12.161 19.642 -4.918 1.00 94.19 236 TYR A N 1
ATOM 1868 C CA . TYR A 1 236 ? 11.983 20.132 -6.286 1.00 94.19 236 TYR A CA 1
ATOM 1869 C C . TYR A 1 236 ? 12.938 19.499 -7.295 1.00 94.19 236 TYR A C 1
ATOM 1871 O O . TYR A 1 236 ? 14.135 19.360 -7.039 1.00 94.19 236 TYR A O 1
ATOM 1879 N N . LYS A 1 237 ? 12.422 19.232 -8.499 1.00 90.12 237 LYS A N 1
ATOM 1880 C CA . LYS A 1 237 ? 13.223 19.024 -9.714 1.00 90.12 237 LYS A CA 1
ATOM 1881 C C . LYS A 1 237 ? 12.858 20.117 -10.713 1.00 90.12 237 LYS A C 1
ATOM 1883 O O . LYS A 1 237 ? 11.703 20.241 -11.120 1.00 90.12 237 LYS A O 1
ATOM 1888 N N . GLY A 1 238 ? 13.846 20.927 -11.098 1.00 88.44 238 GLY A N 1
ATOM 1889 C CA . GLY A 1 238 ? 13.555 22.202 -11.756 1.00 88.44 238 GLY A CA 1
ATOM 1890 C C . GLY A 1 238 ? 12.595 23.004 -10.878 1.00 88.44 238 GLY A C 1
ATOM 1891 O O . GLY A 1 238 ? 12.821 23.086 -9.673 1.00 88.44 238 GLY A O 1
ATOM 1892 N N . ASP A 1 239 ? 11.512 23.513 -11.459 1.00 87.50 239 ASP A N 1
ATOM 1893 C CA . ASP A 1 239 ? 10.468 24.265 -10.745 1.00 87.50 239 ASP A CA 1
ATOM 1894 C C . ASP A 1 239 ? 9.233 23.434 -10.378 1.00 87.50 239 ASP A C 1
ATOM 1896 O O . ASP A 1 239 ? 8.245 23.975 -9.895 1.00 87.50 239 ASP A O 1
ATOM 1900 N N . THR A 1 240 ? 9.274 22.120 -10.599 1.00 87.50 240 THR A N 1
ATOM 1901 C CA . THR A 1 240 ? 8.175 21.221 -10.235 1.00 87.50 240 THR A CA 1
ATOM 1902 C C . THR A 1 240 ? 8.369 20.702 -8.814 1.00 87.50 240 THR A C 1
ATOM 1904 O O . THR A 1 240 ? 9.444 20.197 -8.476 1.00 87.50 240 THR A O 1
ATOM 1907 N N . ASP A 1 241 ? 7.329 20.836 -7.994 1.00 91.19 241 ASP A N 1
ATOM 1908 C CA . ASP A 1 241 ? 7.269 20.323 -6.625 1.00 91.19 241 ASP A CA 1
ATOM 1909 C C . ASP A 1 241 ? 6.881 18.834 -6.610 1.00 91.19 241 ASP A C 1
ATOM 1911 O O . ASP A 1 241 ? 5.789 18.459 -7.030 1.00 91.19 241 ASP A O 1
ATOM 1915 N N . TYR A 1 242 ? 7.766 17.983 -6.089 1.00 91.56 242 TYR A N 1
ATOM 1916 C CA . TYR A 1 242 ? 7.571 16.533 -5.960 1.00 91.56 242 TYR A CA 1
ATOM 1917 C C . TYR A 1 242 ? 7.277 16.087 -4.532 1.00 91.56 242 TYR A C 1
ATOM 1919 O O . TYR A 1 242 ? 7.214 14.887 -4.263 1.00 91.56 242 TYR A O 1
ATOM 1927 N N . THR A 1 243 ? 7.069 17.011 -3.595 1.00 93.75 243 THR A N 1
ATOM 1928 C CA . THR A 1 243 ? 6.796 16.666 -2.189 1.00 93.75 243 THR A CA 1
ATOM 1929 C C . THR A 1 243 ? 5.552 15.778 -2.049 1.00 93.75 243 THR A C 1
ATOM 1931 O O . THR A 1 243 ? 5.464 14.959 -1.134 1.00 93.75 243 THR A O 1
ATOM 1934 N N . SER A 1 244 ? 4.608 15.895 -2.988 1.00 91.12 244 SER A N 1
ATOM 1935 C CA . SER A 1 244 ? 3.369 15.114 -3.050 1.00 91.12 244 SER A CA 1
ATOM 1936 C C . SER A 1 244 ? 3.416 13.915 -4.013 1.00 91.12 244 SER A C 1
ATOM 1938 O O . SER A 1 244 ? 2.428 13.202 -4.123 1.00 91.12 244 SER A O 1
ATOM 1940 N N . VAL A 1 245 ? 4.536 13.631 -4.688 1.00 88.81 245 VAL A N 1
ATOM 1941 C CA . VAL A 1 245 ? 4.610 12.593 -5.737 1.00 88.81 245 VAL A CA 1
ATOM 1942 C C . VAL A 1 245 ? 5.476 11.426 -5.264 1.00 88.81 245 VAL A C 1
ATOM 1944 O O . VAL A 1 245 ? 6.688 11.571 -5.126 1.00 88.81 245 VAL A O 1
ATOM 1947 N N . ILE A 1 246 ? 4.865 10.257 -5.028 1.00 90.75 246 ILE A N 1
ATOM 1948 C CA . ILE A 1 246 ? 5.538 9.075 -4.444 1.00 90.75 246 ILE A CA 1
ATOM 1949 C C . ILE A 1 246 ? 6.216 9.445 -3.109 1.00 90.75 246 ILE A C 1
ATOM 1951 O O . ILE A 1 246 ? 7.390 9.166 -2.858 1.00 90.75 246 ILE A O 1
ATOM 1955 N N . TYR A 1 247 ? 5.449 10.154 -2.274 1.00 91.44 247 TYR A N 1
ATOM 1956 C CA . TYR A 1 247 ? 5.655 10.428 -0.846 1.00 91.44 247 TYR A CA 1
ATOM 1957 C C . TYR A 1 247 ? 7.112 10.466 -0.307 1.00 91.44 247 TYR A C 1
ATOM 1959 O O . TYR A 1 247 ? 7.430 9.760 0.658 1.00 91.44 247 TYR A O 1
ATOM 1967 N N . PRO A 1 248 ? 8.030 11.271 -0.871 1.00 95.12 248 PRO A N 1
ATOM 1968 C CA . PRO A 1 248 ? 9.462 11.179 -0.571 1.00 95.12 248 PRO A CA 1
ATOM 1969 C C . PRO A 1 248 ? 9.809 11.318 0.921 1.00 95.12 248 PRO A C 1
ATOM 1971 O O . PRO A 1 248 ? 10.753 10.679 1.395 1.00 95.12 248 PRO A O 1
ATOM 1974 N N . ALA A 1 249 ? 9.027 12.083 1.689 1.00 97.69 249 ALA A N 1
ATOM 1975 C CA . ALA A 1 249 ? 9.225 12.238 3.125 1.00 97.69 249 ALA A CA 1
ATOM 1976 C C . ALA A 1 249 ? 8.888 10.960 3.912 1.00 97.69 249 ALA A C 1
ATOM 1978 O O . ALA A 1 249 ? 9.530 10.698 4.927 1.00 97.69 249 ALA A O 1
ATOM 1979 N N . LYS A 1 250 ? 7.955 10.119 3.440 1.00 97.69 250 LYS A N 1
ATOM 1980 C CA . LYS A 1 250 ? 7.589 8.853 4.105 1.00 97.69 250 LYS A CA 1
ATOM 1981 C C . LYS A 1 250 ? 8.799 7.929 4.257 1.00 97.69 250 LYS A C 1
ATOM 1983 O O . LYS A 1 250 ? 9.071 7.419 5.337 1.00 97.69 250 LYS A O 1
ATOM 1988 N N . SER A 1 251 ? 9.594 7.776 3.198 1.00 97.62 251 SER A N 1
ATOM 1989 C CA . SER A 1 251 ? 10.800 6.933 3.245 1.00 97.62 251 SER A CA 1
ATOM 1990 C C . SER A 1 251 ? 11.845 7.484 4.233 1.00 97.62 251 SER A C 1
ATOM 1992 O O . SER A 1 251 ? 12.527 6.732 4.926 1.00 97.62 251 SER A O 1
ATOM 1994 N N . ILE A 1 252 ? 11.932 8.811 4.378 1.00 98.75 252 ILE A N 1
ATOM 1995 C CA . ILE A 1 252 ? 12.786 9.450 5.389 1.00 98.75 252 ILE A CA 1
ATOM 1996 C C . ILE A 1 252 ? 12.235 9.204 6.808 1.00 98.75 252 ILE A C 1
ATOM 1998 O O . ILE A 1 252 ? 13.021 8.964 7.723 1.00 98.75 252 ILE A O 1
ATOM 2002 N N . MET A 1 253 ? 10.911 9.200 7.008 1.00 98.75 253 MET A N 1
ATOM 2003 C CA . MET A 1 253 ? 10.277 8.835 8.288 1.00 98.75 253 MET A CA 1
ATOM 2004 C C . MET A 1 253 ? 10.601 7.389 8.690 1.00 98.75 253 MET A C 1
ATOM 2006 O O . MET A 1 253 ? 10.977 7.138 9.839 1.00 98.75 253 MET A O 1
ATOM 2010 N N . GLU A 1 254 ? 10.530 6.450 7.741 1.00 98.06 254 GLU A N 1
ATOM 2011 C CA . GLU A 1 254 ? 10.919 5.045 7.932 1.00 98.06 254 GLU A CA 1
ATOM 2012 C C . GLU A 1 254 ? 12.385 4.938 8.399 1.00 98.06 254 GLU A C 1
ATOM 2014 O O . GLU A 1 254 ? 12.688 4.266 9.392 1.00 98.06 254 GLU A O 1
ATOM 2019 N N . LEU A 1 255 ? 13.294 5.674 7.748 1.00 98.69 255 LEU A N 1
ATOM 2020 C CA . LEU A 1 255 ? 14.702 5.747 8.140 1.00 98.69 255 LEU A CA 1
ATOM 2021 C C . LEU A 1 255 ? 14.896 6.361 9.530 1.00 98.69 255 LEU A C 1
ATOM 2023 O O . LEU A 1 255 ? 15.672 5.828 10.324 1.00 98.69 255 LEU A O 1
ATOM 2027 N N . VAL A 1 256 ? 14.205 7.456 9.849 1.00 98.75 256 VAL A N 1
ATOM 2028 C CA . VAL A 1 256 ? 14.292 8.091 11.170 1.00 98.75 256 VAL A CA 1
ATOM 2029 C C . VAL A 1 256 ? 13.903 7.105 12.265 1.00 98.75 256 VAL A C 1
ATOM 2031 O O . VAL A 1 256 ? 14.620 6.999 13.259 1.00 98.75 256 VAL A O 1
ATOM 2034 N N . ARG A 1 257 ? 12.819 6.337 12.091 1.00 98.06 257 ARG A N 1
ATOM 2035 C CA . ARG A 1 257 ? 12.424 5.309 13.070 1.00 98.06 257 ARG A CA 1
ATOM 2036 C C . ARG A 1 257 ? 13.543 4.284 13.281 1.00 98.06 257 ARG A C 1
ATOM 2038 O O . ARG A 1 257 ? 13.841 3.947 14.426 1.00 98.06 257 ARG A O 1
ATOM 2045 N N . ALA A 1 258 ? 14.202 3.835 12.209 1.00 97.75 258 ALA A N 1
ATOM 2046 C CA . ALA A 1 258 ? 15.325 2.898 12.300 1.00 97.75 258 ALA A CA 1
ATOM 2047 C C . ALA A 1 258 ? 16.553 3.512 13.005 1.00 97.75 258 ALA A C 1
ATOM 2049 O O . ALA A 1 258 ? 17.166 2.872 13.862 1.00 97.75 258 ALA A O 1
ATOM 2050 N N . GLN A 1 259 ? 16.886 4.768 12.698 1.00 98.38 259 GLN A N 1
ATOM 2051 C CA . GLN A 1 259 ? 17.990 5.498 13.329 1.00 98.38 259 GLN A CA 1
ATOM 2052 C C . GLN A 1 259 ? 17.739 5.748 14.817 1.00 98.38 259 GLN A C 1
ATOM 2054 O O . GLN A 1 259 ? 18.643 5.555 15.627 1.00 98.38 259 GLN A O 1
ATOM 2059 N N . LEU A 1 260 ? 16.515 6.123 15.194 1.00 96.94 260 LEU A N 1
ATOM 2060 C CA . LEU A 1 260 ? 16.125 6.309 16.591 1.00 96.94 260 LEU A CA 1
ATOM 2061 C C . LEU A 1 260 ? 16.171 4.991 17.365 1.00 96.94 260 LEU A C 1
ATOM 2063 O O . LEU A 1 260 ? 16.758 4.952 18.444 1.00 96.94 260 LEU A O 1
ATOM 2067 N N . ALA A 1 261 ? 15.652 3.900 16.793 1.00 94.56 261 ALA A N 1
ATOM 2068 C CA . ALA A 1 261 ? 15.742 2.576 17.409 1.00 94.56 261 ALA A CA 1
ATOM 2069 C C . ALA A 1 261 ? 17.205 2.169 17.667 1.00 94.56 261 ALA A C 1
ATOM 2071 O O . ALA A 1 261 ? 17.531 1.645 18.732 1.00 94.56 261 ALA A O 1
ATOM 2072 N N . ARG A 1 262 ? 18.111 2.470 16.727 1.00 94.12 262 ARG A N 1
ATOM 2073 C CA . ARG A 1 262 ? 19.556 2.268 16.905 1.00 94.12 262 ARG A CA 1
ATOM 2074 C C . ARG A 1 262 ? 20.136 3.201 17.974 1.00 94.12 262 ARG A C 1
ATOM 2076 O O . ARG A 1 262 ? 20.929 2.769 18.798 1.00 94.12 262 ARG A O 1
ATOM 2083 N N . ALA A 1 263 ? 19.724 4.464 18.013 1.00 96.12 263 ALA A N 1
ATOM 2084 C CA . ALA A 1 263 ? 20.188 5.441 18.998 1.00 96.12 263 ALA A CA 1
ATOM 2085 C C . ALA A 1 263 ? 19.742 5.143 20.445 1.00 96.12 263 ALA A C 1
ATOM 2087 O O . ALA A 1 263 ? 20.291 5.719 21.391 1.00 96.12 263 ALA A O 1
ATOM 2088 N N . GLU A 1 264 ? 18.733 4.291 20.632 1.00 94.38 264 GLU A N 1
ATOM 2089 C CA . GLU A 1 264 ? 18.175 3.903 21.934 1.00 94.38 264 GLU A CA 1
ATOM 2090 C C . GLU A 1 264 ? 18.593 2.502 22.398 1.00 94.38 264 GLU A C 1
ATOM 2092 O O . GLU A 1 264 ? 18.368 2.138 23.554 1.00 94.38 264 GLU A O 1
ATOM 2097 N N . ASP A 1 265 ? 19.219 1.706 21.533 1.00 92.00 265 ASP A N 1
ATOM 2098 C CA . ASP A 1 265 ? 19.650 0.359 21.886 1.00 92.00 265 ASP A CA 1
ATOM 2099 C C . ASP A 1 265 ? 20.920 0.402 22.752 1.00 92.00 265 ASP A C 1
ATOM 2101 O O . ASP A 1 265 ? 22.036 0.633 22.286 1.00 92.00 265 ASP A O 1
ATOM 2105 N N . ALA A 1 266 ? 20.729 0.157 24.051 1.00 92.19 266 ALA A N 1
ATOM 2106 C CA . ALA A 1 266 ? 21.764 0.220 25.082 1.00 92.19 266 ALA A CA 1
ATOM 2107 C C . ALA A 1 266 ? 22.945 -0.745 24.862 1.00 92.19 266 ALA A C 1
ATOM 2109 O O . ALA A 1 266 ? 23.985 -0.565 25.493 1.00 92.19 266 ALA A O 1
ATOM 2110 N N . ARG A 1 267 ? 22.812 -1.741 23.972 1.00 93.06 267 ARG A N 1
ATOM 2111 C CA . ARG A 1 267 ? 23.888 -2.684 23.614 1.00 93.06 267 ARG A CA 1
ATOM 2112 C C . ARG A 1 267 ? 24.945 -2.068 22.691 1.00 93.06 267 ARG A C 1
ATOM 2114 O O . ARG A 1 267 ? 25.993 -2.666 22.484 1.00 93.06 267 ARG A O 1
ATOM 2121 N N . ILE A 1 268 ? 24.656 -0.909 22.107 1.00 92.00 268 ILE A N 1
ATOM 2122 C CA . ILE A 1 268 ? 25.525 -0.202 21.159 1.00 92.00 268 ILE A CA 1
ATOM 2123 C C . ILE A 1 268 ? 26.381 0.818 21.916 1.00 92.00 268 ILE A C 1
ATOM 2125 O O . ILE A 1 268 ? 25.851 1.437 22.843 1.00 92.00 268 ILE A O 1
ATOM 2129 N N . PRO A 1 269 ? 27.648 1.055 21.531 1.00 95.81 269 PRO A N 1
ATOM 2130 C CA . PRO A 1 269 ? 28.493 2.063 22.167 1.00 95.81 269 PRO A CA 1
ATOM 2131 C C . PRO A 1 269 ? 27.861 3.472 22.211 1.00 95.81 269 PRO A C 1
ATOM 2133 O O . PRO A 1 269 ? 27.135 3.854 21.286 1.00 95.81 269 PRO A O 1
ATOM 2136 N N . PRO A 1 270 ? 28.084 4.263 23.280 1.00 96.38 270 PRO A N 1
ATOM 2137 C CA . PRO A 1 270 ? 27.514 5.606 23.417 1.00 96.38 270 PRO A CA 1
ATOM 2138 C C . PRO A 1 270 ? 27.779 6.545 22.231 1.00 96.38 270 PRO A C 1
ATOM 2140 O O . PRO A 1 270 ? 26.885 7.302 21.853 1.00 96.38 270 PRO A O 1
ATOM 2143 N N . GLU A 1 271 ? 28.968 6.483 21.638 1.00 96.12 271 GLU A N 1
ATOM 2144 C CA . GLU A 1 271 ? 29.398 7.273 20.484 1.00 96.12 271 GLU A CA 1
ATOM 2145 C C . GLU A 1 271 ? 28.584 6.957 19.224 1.00 96.12 271 GLU A C 1
ATOM 2147 O O . GLU A 1 271 ? 28.090 7.868 18.557 1.00 96.12 271 GLU A O 1
ATOM 2152 N N . ASP A 1 272 ? 28.329 5.676 18.961 1.00 95.50 272 ASP A N 1
ATOM 2153 C CA . ASP A 1 272 ? 27.491 5.229 17.851 1.00 95.50 272 ASP A CA 1
ATOM 2154 C C . ASP A 1 272 ? 26.033 5.636 18.080 1.00 95.50 272 ASP A C 1
ATOM 2156 O O . ASP A 1 272 ? 25.355 6.113 17.168 1.00 95.50 272 ASP A O 1
ATOM 2160 N N . ARG A 1 273 ? 25.533 5.507 19.316 1.00 96.75 273 ARG A N 1
ATOM 2161 C CA . ARG A 1 273 ? 24.182 5.978 19.656 1.00 96.75 273 ARG A CA 1
ATOM 2162 C C . ARG A 1 273 ? 24.040 7.484 19.434 1.00 96.75 273 ARG A C 1
ATOM 2164 O O . ARG A 1 273 ? 23.004 7.921 18.936 1.00 96.75 273 ARG A O 1
ATOM 2171 N N . ALA A 1 274 ? 25.060 8.269 19.784 1.00 97.88 274 ALA A N 1
ATOM 2172 C CA . ALA A 1 274 ? 25.084 9.710 19.550 1.00 97.88 274 ALA A CA 1
ATOM 2173 C C . ALA A 1 274 ? 25.116 10.044 18.049 1.00 97.88 274 ALA A C 1
ATOM 2175 O O . ALA A 1 274 ? 24.353 10.903 17.607 1.00 97.88 274 ALA A O 1
ATOM 2176 N N . LEU A 1 275 ? 25.914 9.319 17.255 1.00 98.00 275 LEU A N 1
ATOM 2177 C CA . LEU A 1 275 ? 25.948 9.449 15.795 1.00 98.00 275 LEU A CA 1
ATOM 2178 C C . LEU A 1 275 ? 24.561 9.233 15.175 1.00 98.00 275 LEU A C 1
ATOM 2180 O O . LEU A 1 275 ? 24.078 10.071 14.409 1.00 98.00 275 LEU A O 1
ATOM 2184 N N . TRP A 1 276 ? 23.899 8.122 15.510 1.00 98.06 276 TRP A N 1
ATOM 2185 C CA . TRP A 1 276 ? 22.581 7.802 14.957 1.00 98.06 276 TRP A CA 1
ATOM 2186 C C . TRP A 1 276 ? 21.497 8.771 15.426 1.00 98.06 276 TRP A C 1
ATOM 2188 O O . TRP A 1 276 ? 20.622 9.127 14.636 1.00 98.06 276 TRP A O 1
ATOM 2198 N N . ARG A 1 277 ? 21.591 9.266 16.665 1.00 98.38 277 ARG A N 1
ATOM 2199 C CA . ARG A 1 277 ? 20.698 10.310 17.182 1.00 98.38 277 ARG A CA 1
ATOM 2200 C C . ARG A 1 277 ? 20.837 11.614 16.401 1.00 98.38 277 ARG A C 1
ATOM 2202 O O . ARG A 1 277 ? 19.830 12.130 15.931 1.00 98.38 277 ARG A O 1
ATOM 2209 N N . GLY A 1 278 ? 22.064 12.092 16.188 1.00 98.44 278 GLY A N 1
ATOM 2210 C CA . GLY A 1 278 ? 22.312 13.319 15.424 1.00 98.44 278 GLY A CA 1
ATOM 2211 C C . GLY A 1 278 ? 21.842 13.216 13.968 1.00 98.44 278 GLY A C 1
ATOM 2212 O O . GLY A 1 278 ? 21.256 14.157 13.431 1.00 98.44 278 GLY A O 1
ATOM 2213 N N . ARG A 1 279 ? 22.013 12.044 13.336 1.00 98.38 279 ARG A N 1
ATOM 2214 C CA . ARG A 1 279 ? 21.447 11.763 12.003 1.00 98.38 279 ARG A CA 1
ATOM 2215 C C . ARG A 1 279 ? 19.917 11.834 12.017 1.00 98.38 279 ARG A C 1
ATOM 2217 O O . ARG A 1 279 ? 19.341 12.512 11.169 1.00 98.38 279 ARG A O 1
ATOM 2224 N N . ALA A 1 280 ? 19.266 11.190 12.985 1.00 98.62 280 ALA A N 1
ATOM 2225 C CA . ALA A 1 280 ? 17.810 11.211 13.111 1.00 98.62 280 ALA A CA 1
ATOM 2226 C C . ALA A 1 280 ? 17.264 12.631 13.324 1.00 98.62 280 ALA A C 1
ATOM 2228 O O . ALA A 1 280 ? 16.299 13.017 12.670 1.00 98.62 280 ALA A O 1
ATOM 2229 N N . GLU A 1 281 ? 17.900 13.429 14.184 1.00 98.44 281 GLU A N 1
ATOM 2230 C CA . GLU A 1 281 ? 17.519 14.823 14.449 1.00 98.44 281 GLU A CA 1
ATOM 2231 C C . GLU A 1 281 ? 17.611 15.692 13.187 1.00 98.44 281 GLU A C 1
ATOM 2233 O O . GLU A 1 281 ? 16.695 16.463 12.892 1.00 98.44 281 GLU A O 1
ATOM 2238 N N . ARG A 1 282 ? 18.672 15.517 12.388 1.00 98.38 282 ARG A N 1
ATOM 2239 C CA . ARG A 1 282 ? 18.838 16.220 11.109 1.00 98.38 282 ARG A CA 1
ATOM 2240 C C . ARG A 1 282 ? 17.727 15.883 10.117 1.00 98.38 282 ARG A C 1
ATOM 2242 O O . ARG A 1 282 ? 17.138 16.790 9.527 1.00 98.38 282 ARG A O 1
ATOM 2249 N N . HIS A 1 283 ? 17.425 14.598 9.940 1.00 98.75 283 HIS A N 1
ATOM 2250 C CA . HIS A 1 283 ? 16.345 14.172 9.051 1.00 98.75 283 HIS A CA 1
ATOM 2251 C C . HIS A 1 283 ? 14.977 14.636 9.570 1.00 98.75 283 HIS A C 1
ATOM 2253 O O . HIS A 1 283 ? 14.171 15.121 8.782 1.00 98.75 283 HIS A O 1
ATOM 2259 N N . MET A 1 284 ? 14.732 14.586 10.884 1.00 98.38 284 MET A N 1
ATOM 2260 C CA . MET A 1 284 ? 13.508 15.120 11.492 1.00 98.38 284 MET A CA 1
ATOM 2261 C C . MET A 1 284 ? 13.319 16.611 11.210 1.00 98.38 284 MET A C 1
ATOM 2263 O O . MET A 1 284 ? 12.213 17.027 10.877 1.00 98.38 284 MET A O 1
ATOM 2267 N N . ALA A 1 285 ? 14.378 17.420 11.276 1.00 98.31 285 ALA A N 1
ATOM 2268 C CA . ALA A 1 285 ? 14.291 18.839 10.932 1.00 98.31 285 ALA A CA 1
ATOM 2269 C C . ALA A 1 285 ? 13.907 19.065 9.456 1.00 98.31 285 ALA A C 1
ATOM 2271 O O . ALA A 1 285 ? 13.147 19.984 9.151 1.00 98.31 285 ALA A O 1
ATOM 2272 N N . ALA A 1 286 ? 14.404 18.228 8.539 1.00 98.50 286 ALA A N 1
ATOM 2273 C CA . ALA A 1 286 ? 13.997 18.267 7.133 1.00 98.50 286 ALA A CA 1
ATOM 2274 C C . ALA A 1 286 ? 12.536 17.835 6.937 1.00 98.50 286 ALA A C 1
ATOM 2276 O O . ALA A 1 286 ? 11.819 18.469 6.163 1.00 98.50 286 ALA A O 1
ATOM 2277 N N . LEU A 1 287 ? 12.085 16.812 7.672 1.00 98.69 287 LEU A N 1
ATOM 2278 C CA . LEU A 1 287 ? 10.692 16.360 7.671 1.00 98.69 287 LEU A CA 1
ATOM 2279 C C . LEU A 1 287 ? 9.737 17.457 8.143 1.00 98.69 287 LEU A C 1
ATOM 2281 O O . LEU A 1 287 ? 8.741 17.694 7.474 1.00 98.69 287 LEU A O 1
ATOM 2285 N N . TYR A 1 288 ? 10.060 18.174 9.225 1.00 98.56 288 TYR A N 1
ATOM 2286 C CA . TYR A 1 288 ? 9.247 19.308 9.683 1.00 98.56 288 TYR A CA 1
ATOM 2287 C C . TYR A 1 288 ? 9.036 20.345 8.577 1.00 98.56 288 TYR A C 1
ATOM 2289 O O . TYR A 1 288 ? 7.901 20.729 8.322 1.00 98.56 288 TYR A O 1
ATOM 2297 N N . ARG A 1 289 ? 10.101 20.751 7.873 1.00 98.50 289 ARG A N 1
ATOM 2298 C CA . ARG A 1 289 ? 9.979 21.704 6.756 1.00 98.50 289 ARG A CA 1
ATOM 2299 C C . ARG A 1 289 ? 9.101 21.163 5.627 1.00 98.50 289 ARG A C 1
ATOM 2301 O O . ARG A 1 289 ? 8.243 21.881 5.132 1.00 98.50 289 ARG A O 1
ATOM 2308 N N . ALA A 1 290 ? 9.276 19.894 5.259 1.00 98.31 290 ALA A N 1
ATOM 2309 C CA . ALA A 1 290 ? 8.462 19.267 4.221 1.00 98.31 290 ALA A CA 1
ATOM 2310 C C . ALA A 1 290 ? 6.979 19.170 4.617 1.00 98.31 290 ALA A C 1
ATOM 2312 O O . ALA A 1 290 ? 6.104 19.353 3.774 1.00 98.31 290 ALA A O 1
ATOM 2313 N N . MET A 1 291 ? 6.678 18.887 5.889 1.00 98.38 291 MET A N 1
ATOM 2314 C CA . MET A 1 291 ? 5.296 18.797 6.364 1.00 98.38 291 MET A CA 1
ATOM 2315 C C . MET A 1 291 ? 4.643 20.171 6.503 1.00 98.38 291 MET A C 1
ATOM 2317 O O . MET A 1 291 ? 3.462 20.292 6.189 1.00 98.38 291 MET A O 1
ATOM 2321 N N . GLU A 1 292 ? 5.394 21.204 6.895 1.00 97.81 292 GLU A N 1
ATOM 2322 C CA . GLU A 1 292 ? 4.908 22.589 6.860 1.00 97.81 292 GLU A CA 1
ATOM 2323 C C . GLU A 1 292 ? 4.564 23.028 5.439 1.00 97.81 292 GLU A C 1
ATOM 2325 O O . GLU A 1 292 ? 3.482 23.571 5.216 1.00 97.81 292 GLU A O 1
ATOM 2330 N N . HIS A 1 293 ? 5.436 22.721 4.475 1.00 96.69 293 HIS A N 1
ATOM 2331 C CA . HIS A 1 293 ? 5.175 22.958 3.058 1.00 96.69 293 HIS A CA 1
ATOM 2332 C C . HIS A 1 293 ? 3.887 22.259 2.602 1.00 96.69 293 HIS A C 1
ATOM 2334 O O . HIS A 1 293 ? 2.950 22.920 2.158 1.00 96.69 293 HIS A O 1
ATOM 2340 N N . LEU A 1 294 ? 3.778 20.937 2.800 1.00 95.81 294 LEU A N 1
ATOM 2341 C CA . LEU A 1 294 ? 2.590 20.164 2.404 1.00 95.81 294 LEU A CA 1
ATOM 2342 C C . LEU A 1 294 ? 1.301 20.656 3.069 1.00 95.81 294 LEU A C 1
ATOM 2344 O O . LEU A 1 294 ? 0.264 20.739 2.409 1.00 95.81 294 LEU A O 1
ATOM 2348 N N . ALA A 1 295 ? 1.345 20.971 4.365 1.00 96.25 295 ALA A N 1
ATOM 2349 C CA . ALA A 1 295 ? 0.191 21.497 5.085 1.00 96.25 295 ALA A CA 1
ATOM 2350 C C . ALA A 1 295 ? -0.231 22.873 4.542 1.00 96.25 295 ALA A C 1
ATOM 2352 O O . ALA A 1 295 ? -1.429 23.151 4.459 1.00 96.25 295 ALA A O 1
ATOM 2353 N N . GLY A 1 296 ? 0.737 23.701 4.136 1.00 94.25 296 GLY A N 1
ATOM 2354 C CA . GLY A 1 296 ? 0.514 25.013 3.529 1.00 94.25 296 GLY A CA 1
ATOM 2355 C C . GLY A 1 296 ? -0.124 24.969 2.136 1.00 94.25 296 GLY A C 1
ATOM 2356 O O . GLY A 1 296 ? -0.827 25.910 1.772 1.00 94.25 296 GLY A O 1
ATOM 2357 N N . LEU A 1 297 ? 0.052 23.879 1.377 1.00 90.62 297 LEU A N 1
ATOM 2358 C CA . LEU A 1 297 ? -0.557 23.718 0.048 1.00 90.62 297 LEU A CA 1
ATOM 2359 C C . LEU A 1 297 ? -2.083 23.484 0.094 1.00 90.62 297 LEU A C 1
ATOM 2361 O O . LEU A 1 297 ? -2.760 23.728 -0.902 1.00 90.62 297 LEU A O 1
ATOM 2365 N N . ASP A 1 298 ? -2.635 22.983 1.209 1.00 85.38 298 ASP A N 1
ATOM 2366 C CA . ASP A 1 298 ? -4.072 22.684 1.432 1.00 85.38 298 ASP A CA 1
ATOM 2367 C C . ASP A 1 298 ? -4.791 21.948 0.271 1.00 85.38 298 ASP A C 1
ATOM 2369 O O . ASP A 1 298 ? -5.978 22.157 -0.007 1.00 85.38 298 ASP A O 1
ATOM 2373 N N . GLY A 1 299 ? -4.094 21.038 -0.415 1.00 80.81 299 GLY A N 1
ATOM 2374 C CA . GLY A 1 299 ? -4.651 20.273 -1.538 1.00 80.81 299 GLY A CA 1
ATOM 2375 C C . GLY A 1 299 ? -4.385 20.863 -2.926 1.00 80.81 299 GLY A C 1
ATOM 2376 O O . GLY A 1 299 ? -4.787 20.260 -3.918 1.00 80.81 299 GLY A O 1
ATOM 2377 N N . ASN A 1 300 ? -3.713 22.014 -3.019 1.00 84.19 300 ASN A N 1
ATOM 2378 C CA . ASN A 1 300 ? -3.280 22.617 -4.280 1.00 84.19 300 ASN A CA 1
ATOM 2379 C C . ASN A 1 300 ? -1.917 22.056 -4.720 1.00 84.19 300 ASN A C 1
ATOM 2381 O O . ASN A 1 300 ? -0.906 22.758 -4.729 1.00 84.19 300 ASN A O 1
ATOM 2385 N N . PHE A 1 301 ? -1.887 20.757 -5.010 1.00 83.25 301 PHE A N 1
ATOM 2386 C CA . PHE A 1 301 ? -0.670 20.037 -5.379 1.00 83.25 301 PHE A CA 1
ATOM 2387 C C . PHE A 1 301 ? -0.386 20.108 -6.888 1.00 83.25 301 PHE A C 1
ATOM 2389 O O . PHE A 1 301 ? -1.305 20.220 -7.699 1.00 83.25 301 PHE A O 1
ATOM 2396 N N . GLN A 1 302 ? 0.890 20.001 -7.266 1.00 69.25 302 GLN A N 1
ATOM 2397 C CA . GLN A 1 302 ? 1.344 19.909 -8.659 1.00 69.25 302 GLN A CA 1
ATOM 2398 C C . GLN A 1 302 ? 1.853 18.492 -8.965 1.00 69.25 302 GLN A C 1
ATOM 2400 O O . GLN A 1 302 ? 2.486 17.883 -8.105 1.00 69.25 302 GLN A O 1
ATOM 2405 N N . THR A 1 303 ? 1.607 17.970 -10.178 1.00 61.66 303 THR A N 1
ATOM 2406 C CA . THR A 1 303 ? 2.103 16.647 -10.625 1.00 61.66 303 THR A CA 1
ATOM 2407 C C . THR A 1 303 ? 2.579 16.637 -12.085 1.00 61.66 303 THR A C 1
ATOM 2409 O O . THR A 1 303 ? 2.195 17.490 -12.889 1.00 61.66 303 THR A O 1
ATOM 2412 N N . GLU A 1 304 ? 3.428 15.654 -12.433 1.00 60.25 304 GLU A N 1
ATOM 2413 C CA . GLU A 1 304 ? 3.941 15.425 -13.800 1.00 60.25 304 GLU A CA 1
ATOM 2414 C C . GLU A 1 304 ? 2.889 14.832 -14.759 1.00 60.25 304 GLU A C 1
ATOM 2416 O O . GLU A 1 304 ? 2.912 15.130 -15.953 1.00 60.25 304 GLU A O 1
ATOM 2421 N N . GLY A 1 305 ? 1.990 13.969 -14.261 1.00 54.66 305 GLY A N 1
ATOM 2422 C CA . GLY A 1 305 ? 1.108 13.118 -15.081 1.00 54.66 305 GLY A CA 1
ATOM 2423 C C . GLY A 1 305 ? -0.031 13.863 -15.786 1.00 54.66 305 GLY A C 1
ATOM 2424 O O . GLY A 1 305 ? -0.559 13.400 -16.800 1.00 54.66 305 GLY A O 1
ATOM 2425 N N . ALA A 1 306 ? -0.371 15.053 -15.295 1.00 51.47 306 ALA A N 1
ATOM 2426 C CA . ALA A 1 306 ? -1.378 15.925 -15.878 1.00 51.47 306 ALA A CA 1
ATOM 2427 C C . ALA A 1 306 ? -1.018 17.382 -15.584 1.00 51.47 306 ALA A C 1
ATOM 2429 O O . ALA A 1 306 ? -1.477 18.005 -14.627 1.00 51.47 306 ALA A O 1
ATOM 2430 N N . THR A 1 307 ? -0.161 17.909 -16.455 1.00 47.72 307 THR A N 1
ATOM 2431 C CA . THR A 1 307 ? 0.307 19.294 -16.483 1.00 47.72 307 THR A CA 1
ATOM 2432 C C . THR A 1 307 ? -0.771 20.293 -16.026 1.00 47.72 307 THR A C 1
ATOM 2434 O O . THR A 1 307 ? -1.761 20.531 -16.718 1.00 47.72 307 THR A O 1
ATOM 2437 N N . ALA A 1 308 ? -0.536 20.884 -14.852 1.00 45.69 308 ALA A N 1
ATOM 2438 C CA . ALA A 1 308 ? -1.096 22.138 -14.342 1.00 45.69 308 ALA A CA 1
ATOM 2439 C C . ALA A 1 308 ? -2.604 22.253 -14.005 1.00 45.69 308 ALA A C 1
ATOM 2441 O O . ALA A 1 308 ? -3.035 23.371 -13.729 1.00 45.69 308 ALA A O 1
ATOM 2442 N N . SER A 1 309 ? -3.429 21.191 -13.985 1.00 52.41 309 SER A N 1
ATOM 2443 C CA . SER A 1 309 ? -4.869 21.398 -13.670 1.00 52.41 309 SER A CA 1
ATOM 2444 C C . SER A 1 309 ? -5.710 20.221 -13.154 1.00 52.41 309 SER A C 1
ATOM 2446 O O . SER A 1 309 ? -6.905 20.423 -12.925 1.00 52.41 309 SER A O 1
ATOM 2448 N N . CYS A 1 310 ? -5.167 19.016 -12.939 1.00 63.97 310 CYS A N 1
ATOM 2449 C CA . CYS A 1 310 ? -5.996 17.904 -12.457 1.00 63.97 310 CYS A CA 1
ATOM 2450 C C . CYS A 1 310 ? -5.877 17.694 -10.942 1.00 63.97 310 CYS A C 1
ATOM 2452 O O . CYS A 1 310 ? -4.784 17.621 -10.385 1.00 63.97 310 CYS A O 1
ATOM 2454 N N . TYR A 1 311 ? -7.025 17.568 -10.283 1.00 79.50 311 TYR A N 1
ATOM 2455 C CA . TYR A 1 311 ? -7.102 17.022 -8.937 1.00 79.50 311 TYR A CA 1
ATOM 2456 C C . TYR A 1 311 ? -7.047 15.492 -9.065 1.00 79.50 311 TYR A C 1
ATOM 2458 O O . TYR A 1 311 ? -8.020 14.898 -9.516 1.00 79.50 311 TYR A O 1
ATOM 2466 N N . GLU A 1 312 ? -5.900 14.879 -8.761 1.00 82.62 312 GLU A N 1
ATOM 2467 C CA . GLU A 1 312 ? -5.658 13.432 -8.911 1.00 82.62 312 GLU A CA 1
ATOM 2468 C C . GLU A 1 312 ? -5.486 12.706 -7.569 1.00 82.62 312 GLU A C 1
ATOM 2470 O O . GLU A 1 312 ? -5.116 13.309 -6.560 1.00 82.62 312 GLU A O 1
ATOM 2475 N N . ASP A 1 313 ? -5.699 11.387 -7.576 1.00 89.25 313 ASP A N 1
ATOM 2476 C CA . ASP A 1 313 ? -5.471 10.509 -6.420 1.00 89.25 313 ASP A CA 1
ATOM 2477 C C . ASP A 1 313 ? -4.034 10.618 -5.887 1.00 89.25 313 ASP A C 1
ATOM 2479 O O . ASP A 1 313 ? -3.833 10.912 -4.710 1.00 89.25 313 ASP A O 1
ATOM 2483 N N . GLY A 1 314 ? -3.032 10.458 -6.763 1.00 89.06 314 GLY A N 1
ATOM 2484 C CA . GLY A 1 314 ? -1.621 10.329 -6.384 1.00 89.06 314 GLY A CA 1
ATOM 2485 C C . GLY A 1 314 ? -1.143 11.406 -5.410 1.00 89.06 314 GLY A C 1
ATOM 2486 O O . GLY A 1 314 ? -0.756 11.095 -4.281 1.00 89.06 314 GLY A O 1
ATOM 2487 N N . ALA A 1 315 ? -1.243 12.672 -5.813 1.00 90.00 315 ALA A N 1
ATOM 2488 C CA . ALA A 1 315 ? -0.818 13.794 -4.980 1.00 90.00 315 ALA A CA 1
ATOM 2489 C C . ALA A 1 315 ? -1.563 13.905 -3.643 1.00 90.00 315 ALA A C 1
ATOM 2491 O O . ALA A 1 315 ? -0.953 14.192 -2.607 1.00 90.00 315 ALA A O 1
ATOM 2492 N N . ASN A 1 316 ? -2.878 13.682 -3.643 1.00 93.00 316 ASN A N 1
ATOM 2493 C CA . ASN A 1 316 ? -3.694 13.800 -2.436 1.00 93.00 316 ASN A CA 1
ATOM 2494 C C . ASN A 1 316 ? -3.395 12.665 -1.452 1.00 93.00 316 ASN A C 1
ATOM 2496 O O . ASN A 1 316 ? -3.122 12.922 -0.277 1.00 93.00 316 ASN A O 1
ATOM 2500 N N . SER A 1 317 ? -3.377 11.429 -1.946 1.00 95.06 317 SER A N 1
ATOM 2501 C CA . SER A 1 317 ? -3.089 10.229 -1.166 1.00 95.06 317 SER A CA 1
ATOM 2502 C C . SER A 1 317 ? -1.680 10.259 -0.571 1.00 95.06 317 SER A C 1
ATOM 2504 O O . SER A 1 317 ? -1.520 10.069 0.636 1.00 95.06 317 SER A O 1
ATOM 2506 N N . CYS A 1 318 ? -0.653 10.595 -1.362 1.00 95.81 318 CYS A N 1
ATOM 2507 C CA . CYS A 1 318 ? 0.716 10.740 -0.857 1.00 95.81 318 CYS A CA 1
ATOM 2508 C C . CYS A 1 318 ? 0.845 11.851 0.194 1.00 95.81 318 CYS A C 1
ATOM 2510 O O . CYS A 1 318 ? 1.556 11.684 1.187 1.00 95.81 318 CYS A O 1
ATOM 2512 N N . SER A 1 319 ? 0.176 12.990 0.002 1.00 96.25 319 SER A N 1
ATOM 2513 C CA . SER A 1 319 ? 0.245 14.109 0.950 1.00 96.25 319 SER A CA 1
ATOM 2514 C C . SER A 1 319 ? -0.431 13.769 2.274 1.00 96.25 319 SER A C 1
ATOM 2516 O O . SER A 1 319 ? 0.156 13.969 3.338 1.00 96.25 319 SER A O 1
ATOM 2518 N N . ALA A 1 320 ? -1.629 13.183 2.223 1.00 97.12 320 ALA A N 1
ATOM 2519 C CA . ALA A 1 320 ? -2.333 12.732 3.416 1.00 97.12 320 ALA A CA 1
ATOM 2520 C C . ALA A 1 320 ? -1.564 11.637 4.165 1.00 97.12 320 ALA A C 1
ATOM 2522 O O . ALA A 1 320 ? -1.462 11.699 5.393 1.00 97.12 320 ALA A O 1
ATOM 2523 N N . ALA A 1 321 ? -0.987 10.665 3.452 1.00 98.06 321 ALA A N 1
ATOM 2524 C CA . ALA A 1 321 ? -0.177 9.606 4.049 1.00 98.06 321 ALA A CA 1
ATOM 2525 C C . ALA A 1 321 ? 1.035 10.170 4.807 1.00 98.06 321 ALA A C 1
ATOM 2527 O O . ALA A 1 321 ? 1.254 9.796 5.956 1.00 98.06 321 ALA A O 1
ATOM 2528 N N . GLN A 1 322 ? 1.773 11.113 4.209 1.00 98.38 322 GLN A N 1
ATOM 2529 C CA . GLN A 1 322 ? 2.944 11.733 4.841 1.00 98.38 322 GLN A CA 1
ATOM 2530 C C . GLN A 1 322 ? 2.570 12.586 6.057 1.00 98.38 322 GLN A C 1
ATOM 2532 O O . GLN A 1 322 ? 3.160 12.418 7.122 1.00 98.38 322 GLN A O 1
ATOM 2537 N N . LEU A 1 323 ? 1.571 13.466 5.927 1.00 98.69 323 LEU A N 1
ATOM 2538 C CA . LEU A 1 323 ? 1.125 14.334 7.024 1.00 98.69 323 LEU A CA 1
ATOM 2539 C C . LEU A 1 323 ? 0.635 13.517 8.225 1.00 98.69 323 LEU A C 1
ATOM 2541 O O . LEU A 1 323 ? 0.995 13.797 9.370 1.00 98.69 323 LEU A O 1
ATOM 2545 N N . SER A 1 324 ? -0.163 12.482 7.963 1.00 98.62 324 SER A N 1
ATOM 2546 C CA . SER A 1 324 ? -0.703 11.614 9.009 1.00 98.62 324 SER A CA 1
ATOM 2547 C C . SER A 1 324 ? 0.362 10.698 9.627 1.00 98.62 324 SER A C 1
ATOM 2549 O O . SER A 1 324 ? 0.378 10.531 10.847 1.00 98.62 324 SER A O 1
ATOM 2551 N N . GLU A 1 325 ? 1.305 10.160 8.843 1.00 98.56 325 GLU A N 1
ATOM 2552 C CA . GLU A 1 325 ? 2.419 9.378 9.395 1.00 98.56 325 GLU A CA 1
ATOM 2553 C C . GLU A 1 325 ? 3.324 10.246 10.273 1.00 98.56 325 GLU A C 1
ATOM 2555 O O . GLU A 1 325 ? 3.713 9.831 11.370 1.00 98.56 325 GLU A O 1
ATOM 2560 N N . PHE A 1 326 ? 3.611 11.473 9.831 1.00 98.69 326 PHE A N 1
ATOM 2561 C CA . PHE A 1 326 ? 4.394 12.414 10.617 1.00 98.69 326 PHE A CA 1
ATOM 2562 C C . PHE A 1 326 ? 3.693 12.760 11.927 1.00 98.69 326 PHE A C 1
ATOM 2564 O O . PHE A 1 326 ? 4.317 12.693 12.983 1.00 98.69 326 PHE A O 1
ATOM 2571 N N . ALA A 1 327 ? 2.386 13.038 11.891 1.00 98.62 327 ALA A N 1
ATOM 2572 C CA . ALA A 1 327 ? 1.594 13.277 13.094 1.00 98.62 327 ALA A CA 1
ATOM 2573 C C . ALA A 1 327 ? 1.702 12.109 14.093 1.00 98.62 327 ALA A C 1
ATOM 2575 O O . ALA A 1 327 ? 1.863 12.339 15.293 1.00 98.62 327 ALA A O 1
ATOM 2576 N N . LEU A 1 328 ? 1.695 10.858 13.615 1.00 97.56 328 LEU A N 1
ATOM 2577 C CA . LEU A 1 328 ? 1.888 9.680 14.468 1.00 97.56 328 LEU A CA 1
ATOM 2578 C C . LEU A 1 328 ? 3.272 9.622 15.131 1.00 97.56 328 LEU A C 1
ATOM 2580 O O . LEU A 1 328 ? 3.380 9.050 16.216 1.00 97.56 328 LEU A O 1
ATOM 2584 N N . MET A 1 329 ? 4.309 10.200 14.517 1.00 96.62 329 MET A N 1
ATOM 2585 C CA . MET A 1 329 ? 5.660 10.284 15.094 1.00 96.62 329 MET A CA 1
ATOM 2586 C C . MET A 1 329 ? 5.790 11.352 16.187 1.00 96.62 329 MET A C 1
ATOM 2588 O O . MET A 1 329 ? 6.739 11.307 16.972 1.00 96.62 329 MET A O 1
ATOM 2592 N N . LEU A 1 330 ? 4.864 12.311 16.249 1.00 96.38 330 LEU A N 1
ATOM 2593 C CA . LEU A 1 330 ? 4.867 13.378 17.248 1.00 96.38 330 LEU A CA 1
ATOM 2594 C C . LEU A 1 330 ? 4.216 12.923 18.560 1.00 96.38 330 LEU A C 1
ATOM 2596 O O . LEU A 1 330 ? 3.354 12.043 18.574 1.00 96.38 330 LEU A O 1
ATOM 2600 N N . ALA A 1 331 ? 4.604 13.559 19.670 1.00 93.69 331 ALA A N 1
ATOM 2601 C CA . ALA A 1 331 ? 4.020 13.301 20.986 1.00 93.69 331 ALA A CA 1
ATOM 2602 C C . ALA A 1 331 ? 2.493 13.525 20.992 1.00 93.69 331 ALA A C 1
ATOM 2604 O O . ALA A 1 331 ? 1.995 14.407 20.290 1.00 93.69 331 ALA A O 1
ATOM 2605 N N . GLU A 1 332 ? 1.752 12.736 21.785 1.00 89.44 332 GLU A N 1
ATOM 2606 C CA . GLU A 1 332 ? 0.277 12.790 21.839 1.00 89.44 332 GLU A CA 1
ATOM 2607 C C . GLU A 1 332 ? -0.266 14.179 22.220 1.00 89.44 332 GLU A C 1
ATOM 2609 O O . GLU A 1 332 ? -1.343 14.547 21.762 1.00 89.44 332 GLU A O 1
ATOM 2614 N N . ASP A 1 333 ? 0.478 14.946 23.022 1.00 90.12 333 ASP A N 1
ATOM 2615 C CA . ASP A 1 333 ? 0.138 16.293 23.492 1.00 90.12 333 ASP A CA 1
ATOM 2616 C C . ASP A 1 333 ? 0.692 17.425 22.604 1.00 90.12 333 ASP A C 1
ATOM 2618 O O . ASP A 1 333 ? 0.525 18.602 22.928 1.00 90.12 333 ASP A O 1
ATOM 2622 N N . SER A 1 334 ? 1.347 17.098 21.484 1.00 94.88 334 SER A N 1
ATOM 2623 C CA . SER A 1 334 ? 1.904 18.101 20.574 1.00 94.88 334 SER A CA 1
ATOM 2624 C C . SER A 1 334 ? 0.800 18.845 19.803 1.00 94.88 334 SER A C 1
ATOM 2626 O O . SER A 1 334 ? -0.014 18.194 19.143 1.00 94.88 334 SER A O 1
ATOM 2628 N N . PRO A 1 335 ? 0.790 20.193 19.776 1.00 95.12 335 PRO A N 1
ATOM 2629 C CA . PRO A 1 335 ? -0.146 20.949 18.939 1.00 95.12 335 PRO A CA 1
ATOM 2630 C C . PRO A 1 335 ? 0.080 20.694 17.441 1.00 95.12 335 PRO A C 1
ATOM 2632 O O . PRO A 1 335 ? -0.874 20.675 16.663 1.00 95.12 335 PRO A O 1
ATOM 2635 N N . ASP A 1 336 ? 1.322 20.416 17.040 1.00 96.88 336 ASP A N 1
ATOM 2636 C CA . ASP A 1 336 ? 1.656 20.084 15.655 1.00 96.88 336 ASP A CA 1
ATOM 2637 C C . ASP A 1 336 ? 1.034 18.747 15.233 1.00 96.88 336 ASP A C 1
ATOM 2639 O O . ASP A 1 336 ? 0.605 18.600 14.090 1.00 96.88 336 ASP A O 1
ATOM 2643 N N . ARG A 1 337 ? 0.911 17.784 16.162 1.00 97.88 337 ARG A N 1
ATOM 2644 C CA . ARG A 1 337 ? 0.232 16.506 15.896 1.00 97.88 337 ARG A CA 1
ATOM 2645 C C . ARG A 1 337 ? -1.207 16.743 15.461 1.00 97.88 337 ARG A C 1
ATOM 2647 O O . ARG A 1 337 ? -1.633 16.178 14.456 1.00 97.88 337 ARG A O 1
ATOM 2654 N N . GLU A 1 338 ? -1.936 17.583 16.187 1.00 96.31 338 GLU A N 1
ATOM 2655 C CA . GLU A 1 338 ? -3.314 17.935 15.841 1.00 96.31 338 GLU A CA 1
ATOM 2656 C C . GLU A 1 338 ? -3.367 18.698 14.512 1.00 96.31 338 GLU A C 1
ATOM 2658 O O . GLU A 1 338 ? -4.137 18.336 13.625 1.00 96.31 338 GLU A O 1
ATOM 2663 N N . ARG A 1 339 ? -2.484 19.688 14.315 1.00 97.44 339 ARG A N 1
ATOM 2664 C CA . ARG A 1 339 ? -2.426 20.481 13.076 1.00 97.44 339 ARG A CA 1
ATOM 2665 C C . ARG A 1 339 ? -2.226 19.611 11.831 1.00 97.44 339 ARG A C 1
ATOM 2667 O O . ARG A 1 339 ? -2.960 19.776 10.855 1.00 97.44 339 ARG A O 1
ATOM 2674 N N . TYR A 1 340 ? -1.268 18.683 11.852 1.00 98.56 340 TYR A N 1
ATOM 2675 C CA . TYR A 1 340 ? -1.010 17.794 10.715 1.00 98.56 340 TYR A CA 1
ATOM 2676 C C . TYR A 1 340 ? -2.088 16.716 10.550 1.00 98.56 340 TYR A C 1
ATOM 2678 O O . TYR A 1 340 ? -2.424 16.372 9.417 1.00 98.56 340 TYR A O 1
ATOM 2686 N N . THR A 1 341 ? -2.681 16.230 11.649 1.00 98.44 341 THR A N 1
ATOM 2687 C CA . THR A 1 341 ? -3.858 15.339 11.599 1.00 98.44 341 THR A CA 1
ATOM 2688 C C . THR A 1 341 ? -5.004 16.014 10.851 1.00 98.44 341 THR A C 1
ATOM 2690 O O . THR A 1 341 ? -5.593 15.439 9.940 1.00 98.44 341 THR A O 1
ATOM 2693 N N . GLU A 1 342 ? -5.284 17.264 11.202 1.00 97.88 342 GLU A N 1
ATOM 2694 C CA . GLU A 1 342 ? -6.365 18.063 10.642 1.00 97.88 342 GLU A CA 1
ATOM 2695 C C . GLU A 1 342 ? -6.097 18.434 9.171 1.00 97.88 342 GLU A C 1
ATOM 2697 O O . GLU A 1 342 ? -6.999 18.367 8.336 1.00 97.88 342 GLU A O 1
ATOM 2702 N N . ALA A 1 343 ? -4.844 18.729 8.808 1.00 97.94 343 ALA A N 1
ATOM 2703 C CA . ALA A 1 343 ? -4.443 18.904 7.410 1.00 97.94 343 ALA A CA 1
ATOM 2704 C C . ALA A 1 343 ? -4.658 17.625 6.576 1.00 97.94 343 ALA A C 1
ATOM 2706 O O . ALA A 1 343 ? -5.291 17.680 5.519 1.00 97.94 343 ALA A O 1
ATOM 2707 N N . ALA A 1 344 ? -4.208 16.466 7.073 1.00 98.19 344 ALA A N 1
ATOM 2708 C CA . ALA A 1 344 ? -4.427 15.179 6.413 1.00 98.19 344 ALA A CA 1
ATOM 2709 C C . ALA A 1 344 ? -5.925 14.854 6.273 1.00 98.19 344 ALA A C 1
ATOM 2711 O O . ALA A 1 344 ? -6.363 14.402 5.213 1.00 98.19 344 ALA A O 1
ATOM 2712 N N . ARG A 1 345 ? -6.725 15.144 7.310 1.00 97.50 345 ARG A N 1
ATOM 2713 C CA . ARG A 1 345 ? -8.183 14.967 7.300 1.00 97.50 345 ARG A CA 1
ATOM 2714 C C . ARG A 1 345 ? -8.842 15.773 6.185 1.00 97.50 345 ARG A C 1
ATOM 2716 O O . ARG A 1 345 ? -9.595 15.202 5.401 1.00 97.50 345 ARG A O 1
ATOM 2723 N N . ARG A 1 346 ? -8.539 17.071 6.070 1.00 95.75 346 ARG A N 1
ATOM 2724 C CA . ARG A 1 346 ? -9.110 17.924 5.009 1.00 95.75 346 ARG A CA 1
ATOM 2725 C C . ARG A 1 346 ? -8.772 17.420 3.611 1.00 95.75 346 ARG A C 1
ATOM 2727 O O . ARG A 1 346 ? -9.637 17.444 2.737 1.00 95.75 346 ARG A O 1
ATOM 2734 N N . ILE A 1 347 ? -7.535 16.969 3.400 1.00 94.50 347 ILE A N 1
ATOM 2735 C CA . ILE A 1 347 ? -7.111 16.395 2.118 1.00 94.50 347 ILE A CA 1
ATOM 2736 C C . ILE A 1 347 ? -7.926 15.133 1.820 1.00 94.50 347 ILE A C 1
ATOM 2738 O O . ILE A 1 347 ? -8.515 15.047 0.746 1.00 94.50 347 ILE A O 1
ATOM 2742 N N . LEU A 1 348 ? -8.043 14.200 2.773 1.00 92.81 348 LEU A N 1
ATOM 2743 C CA . LEU A 1 348 ? -8.784 12.950 2.560 1.00 92.81 348 LEU A CA 1
ATOM 2744 C C . LEU A 1 348 ? -10.300 13.126 2.428 1.00 92.81 348 LEU A C 1
ATOM 2746 O O . LEU A 1 348 ? -10.956 12.335 1.752 1.00 92.81 348 LEU A O 1
ATOM 2750 N N . GLU A 1 349 ? -10.875 14.161 3.035 1.00 91.38 349 GLU A N 1
ATOM 2751 C CA . GLU A 1 349 ? -12.287 14.501 2.841 1.00 91.38 349 GLU A CA 1
ATOM 2752 C C . GLU A 1 349 ? -12.566 15.009 1.423 1.00 91.38 349 GLU A C 1
ATOM 2754 O O . GLU A 1 349 ? -13.559 14.604 0.820 1.00 91.38 349 GLU A O 1
ATOM 2759 N N . LYS A 1 350 ? -11.679 15.840 0.858 1.00 90.19 350 LYS A N 1
ATOM 2760 C CA . LYS A 1 350 ? -11.757 16.257 -0.554 1.00 90.19 350 LYS A CA 1
ATOM 2761 C C . LYS A 1 350 ? -11.484 15.060 -1.490 1.00 90.19 350 LYS A C 1
ATOM 2763 O O . LYS A 1 350 ? -12.202 14.857 -2.477 1.00 90.19 350 LYS A O 1
ATOM 2768 N N . HIS A 1 351 ? -10.503 14.227 -1.130 1.00 92.00 351 HIS A N 1
ATOM 2769 C CA . HIS A 1 351 ? -10.081 13.048 -1.887 1.00 92.00 351 HIS A CA 1
ATOM 2770 C C . HIS A 1 351 ? -11.155 11.962 -1.971 1.00 92.00 351 HIS A C 1
ATOM 2772 O O . HIS A 1 351 ? -11.170 11.220 -2.942 1.00 92.00 351 HIS A O 1
ATOM 2778 N N . ALA A 1 352 ? -12.107 11.898 -1.034 1.00 88.38 352 ALA A N 1
ATOM 2779 C CA . ALA A 1 352 ? -13.181 10.897 -1.048 1.00 88.38 352 ALA A CA 1
ATOM 2780 C C . ALA A 1 352 ? -13.981 10.850 -2.373 1.00 88.38 352 ALA A C 1
ATOM 2782 O O . ALA A 1 352 ? -14.604 9.839 -2.681 1.00 88.38 352 ALA A O 1
ATOM 2783 N N . SER A 1 353 ? -13.939 11.919 -3.178 1.00 88.62 353 SER A N 1
ATOM 2784 C CA . SER A 1 353 ? -14.465 11.961 -4.553 1.00 88.62 353 SER A CA 1
ATOM 2785 C C . SER A 1 353 ? -13.771 11.009 -5.546 1.00 88.62 353 SER A C 1
ATOM 2787 O O . SER A 1 353 ? -14.353 10.689 -6.578 1.00 88.62 353 SER A O 1
ATOM 2789 N N . HIS A 1 354 ? -12.555 10.560 -5.236 1.00 90.94 354 HIS A N 1
ATOM 2790 C CA . HIS A 1 354 ? -11.719 9.649 -6.022 1.00 90.94 354 HIS A CA 1
ATOM 2791 C C . HIS A 1 354 ? -11.714 8.226 -5.458 1.00 90.94 354 HIS A C 1
ATOM 2793 O O . HIS A 1 354 ? -10.926 7.396 -5.896 1.00 90.94 354 HIS A O 1
ATOM 2799 N N . GLU A 1 355 ? -12.579 7.916 -4.494 1.00 89.75 355 GLU A N 1
ATOM 2800 C CA . GLU A 1 355 ? -12.667 6.591 -3.888 1.00 89.75 355 GLU A CA 1
ATOM 2801 C C . GLU A 1 355 ? -13.935 5.868 -4.324 1.00 89.75 355 GLU A C 1
ATOM 2803 O O . GLU A 1 355 ? -15.040 6.414 -4.285 1.00 89.75 355 GLU A O 1
ATOM 2808 N N . GLN A 1 356 ? -13.807 4.580 -4.624 1.00 87.56 356 GLN A N 1
ATOM 2809 C CA . GLN A 1 356 ? -14.938 3.693 -4.884 1.00 87.56 356 GLN A CA 1
ATOM 2810 C C . GLN A 1 356 ? -15.604 3.226 -3.579 1.00 87.56 356 GLN A C 1
ATOM 2812 O O . GLN A 1 356 ? -15.820 2.040 -3.347 1.00 87.56 356 GLN A O 1
ATOM 2817 N N . ALA A 1 357 ? -15.911 4.164 -2.679 1.00 76.88 357 ALA A N 1
ATOM 2818 C CA . ALA A 1 357 ? -16.327 3.872 -1.305 1.00 76.88 357 ALA A CA 1
ATOM 2819 C C . ALA A 1 357 ? -17.750 3.293 -1.178 1.00 76.88 357 ALA A C 1
ATOM 2821 O O . ALA A 1 357 ? -18.068 2.672 -0.167 1.00 76.88 357 ALA A O 1
ATOM 2822 N N . LEU A 1 358 ? -18.616 3.515 -2.173 1.00 75.94 358 LEU A N 1
ATOM 2823 C CA . LEU A 1 358 ? -20.043 3.156 -2.120 1.00 75.94 358 LEU A CA 1
ATOM 2824 C C . LEU A 1 358 ? -20.436 2.029 -3.085 1.00 75.94 358 LEU A C 1
ATOM 2826 O O . LEU A 1 358 ? -21.621 1.714 -3.200 1.00 75.94 358 LEU A O 1
ATOM 2830 N N . VAL A 1 359 ? -19.470 1.444 -3.797 1.00 76.81 359 VAL A N 1
ATOM 2831 C CA . VAL A 1 359 ? -19.739 0.385 -4.774 1.00 76.81 359 VAL A CA 1
ATOM 2832 C C . VAL A 1 359 ? -19.887 -0.952 -4.038 1.00 76.81 359 VAL A C 1
ATOM 2834 O O . VAL A 1 359 ? -18.961 -1.341 -3.323 1.00 76.81 359 VAL A O 1
ATOM 2837 N N . PRO A 1 360 ? -21.005 -1.688 -4.204 1.00 80.75 360 PRO A N 1
ATOM 2838 C CA . PRO A 1 360 ? -21.221 -2.976 -3.551 1.00 80.75 360 PRO A CA 1
ATOM 2839 C C . PRO A 1 360 ? -20.454 -4.118 -4.249 1.00 80.75 360 PRO A C 1
ATOM 2841 O O . PRO A 1 360 ? -20.976 -5.215 -4.423 1.00 80.75 360 PRO A O 1
ATOM 2844 N N . ASP A 1 361 ? -19.197 -3.885 -4.623 1.00 86.38 361 ASP A N 1
ATOM 2845 C CA . ASP A 1 361 ? -18.325 -4.864 -5.268 1.00 86.38 361 ASP A CA 1
ATOM 2846 C C . ASP A 1 361 ? -16.965 -4.910 -4.566 1.00 86.38 361 ASP A C 1
ATOM 2848 O O . ASP A 1 361 ? -16.166 -3.976 -4.657 1.00 86.38 361 ASP A O 1
ATOM 2852 N N . CYS A 1 362 ? -16.681 -6.020 -3.879 1.00 87.25 362 CYS A N 1
ATOM 2853 C CA . CYS A 1 362 ? -15.436 -6.200 -3.131 1.00 87.25 362 CYS A CA 1
ATOM 2854 C C . CYS A 1 362 ? -14.186 -6.096 -4.000 1.00 87.25 362 CYS A C 1
ATOM 2856 O O . CYS A 1 362 ? -13.114 -5.851 -3.453 1.00 87.25 362 CYS A O 1
ATOM 2858 N N . ARG A 1 363 ? -14.285 -6.302 -5.319 1.00 91.50 363 ARG A N 1
ATOM 2859 C CA . ARG A 1 363 ? -13.145 -6.212 -6.238 1.00 91.50 363 ARG A CA 1
ATOM 2860 C C . ARG A 1 363 ? -12.606 -4.788 -6.329 1.00 91.50 363 ARG A C 1
ATOM 2862 O O . ARG A 1 363 ? -11.423 -4.625 -6.601 1.00 91.50 363 ARG A O 1
ATOM 2869 N N . MET A 1 364 ? -13.455 -3.786 -6.077 1.00 90.56 364 MET A N 1
ATOM 2870 C CA . MET A 1 364 ? -13.124 -2.372 -6.257 1.00 90.56 364 MET A CA 1
ATOM 2871 C C . MET A 1 364 ? -13.488 -1.460 -5.077 1.00 90.56 364 MET A C 1
ATOM 2873 O O . MET A 1 364 ? -13.036 -0.320 -5.037 1.00 90.56 364 MET A O 1
ATOM 2877 N N . ALA A 1 365 ? -14.258 -1.944 -4.098 1.00 85.62 365 ALA A N 1
ATOM 2878 C CA . ALA A 1 365 ? -14.688 -1.170 -2.936 1.00 85.62 365 ALA A CA 1
ATOM 2879 C C . ALA A 1 365 ? -13.504 -0.527 -2.189 1.00 85.62 365 ALA A C 1
ATOM 2881 O O . ALA A 1 365 ? -12.609 -1.208 -1.695 1.00 85.62 365 ALA A O 1
ATOM 2882 N N . GLY A 1 366 ? -13.509 0.804 -2.095 1.00 85.94 366 GLY A N 1
ATOM 2883 C CA . GLY A 1 366 ? -12.446 1.596 -1.465 1.00 85.94 366 GLY A CA 1
ATOM 2884 C C . GLY A 1 366 ? -11.180 1.791 -2.311 1.00 85.94 366 GLY A C 1
ATOM 2885 O O . GLY A 1 366 ? -10.323 2.582 -1.923 1.00 85.94 366 GLY A O 1
ATOM 2886 N N . GLY A 1 367 ? -11.063 1.134 -3.470 1.00 92.38 367 GLY A N 1
ATOM 2887 C CA . GLY A 1 367 ? -10.018 1.427 -4.450 1.00 92.38 367 GLY A CA 1
ATOM 2888 C C . GLY A 1 367 ? -10.099 2.877 -4.933 1.00 92.38 367 GLY A C 1
ATOM 2889 O O . GLY A 1 367 ? -11.173 3.487 -4.938 1.00 92.38 367 GLY A O 1
ATOM 2890 N N . THR A 1 368 ? -8.962 3.445 -5.330 1.00 94.75 368 THR A N 1
ATOM 2891 C CA . THR A 1 368 ? -8.901 4.825 -5.833 1.00 94.75 368 THR A CA 1
ATOM 2892 C C . THR A 1 368 ? -9.059 4.861 -7.349 1.00 94.75 368 THR A C 1
ATOM 2894 O O . THR A 1 368 ? -8.679 3.914 -8.039 1.00 94.75 368 THR A O 1
ATOM 2897 N N . LEU A 1 369 ? -9.676 5.916 -7.877 1.00 92.25 369 LEU A N 1
ATOM 2898 C CA . LEU A 1 369 ? -9.904 6.113 -9.306 1.00 92.25 369 LEU A CA 1
ATOM 2899 C C . LEU A 1 369 ? -8.627 6.633 -9.965 1.00 92.25 369 LEU A C 1
ATOM 2901 O O . LEU A 1 369 ? -8.174 7.747 -9.698 1.00 92.25 369 LEU A O 1
ATOM 2905 N N . ARG A 1 370 ? -8.070 5.810 -10.846 1.00 91.25 370 ARG A N 1
ATOM 2906 C CA . ARG A 1 370 ? -6.850 6.060 -11.613 1.00 91.25 370 ARG A CA 1
ATOM 2907 C C . ARG A 1 370 ? -7.116 5.676 -13.068 1.00 91.25 370 ARG A C 1
ATOM 2909 O O . ARG A 1 370 ? -8.104 4.979 -13.320 1.00 91.25 370 ARG A O 1
ATOM 2916 N N . PHE A 1 371 ? -6.334 6.181 -14.030 1.00 88.75 371 PHE A N 1
ATOM 2917 C CA . PHE A 1 371 ? -6.701 5.969 -15.439 1.00 88.75 371 PHE A CA 1
ATOM 2918 C C . PHE A 1 371 ? -5.615 6.067 -16.518 1.00 88.75 371 PHE A C 1
ATOM 2920 O O . PHE A 1 371 ? -5.914 5.844 -17.696 1.00 88.75 371 PHE A O 1
ATOM 2927 N N . TRP A 1 372 ? -4.390 6.473 -16.192 1.00 86.50 372 TRP A N 1
ATOM 2928 C CA . TRP A 1 372 ? -3.388 6.857 -17.200 1.00 86.50 372 TRP A CA 1
ATOM 2929 C C . TRP A 1 372 ? -2.174 5.925 -17.242 1.00 86.50 372 TRP A C 1
ATOM 2931 O O . TRP A 1 372 ? -1.368 6.022 -18.168 1.00 86.50 372 TRP A O 1
ATOM 2941 N N . GLU A 1 373 ? -2.083 4.991 -16.298 1.00 90.12 373 GLU A N 1
ATOM 2942 C CA . GLU A 1 373 ? -0.902 4.176 -16.032 1.00 90.12 373 GLU A CA 1
ATOM 2943 C C . GLU A 1 373 ? -0.720 2.996 -17.003 1.00 90.12 373 GLU A C 1
ATOM 2945 O O . GLU A 1 373 ? 0.404 2.573 -17.259 1.00 90.12 373 GLU A O 1
ATOM 2950 N N . ALA A 1 374 ? -1.797 2.498 -17.624 1.00 91.06 374 ALA A N 1
ATOM 2951 C CA . ALA A 1 374 ? -1.774 1.279 -18.448 1.00 91.06 374 ALA A CA 1
ATOM 2952 C C . ALA A 1 374 ? -0.742 1.296 -19.592 1.00 91.06 374 ALA A C 1
ATOM 2954 O O . ALA A 1 374 ? -0.180 0.260 -19.949 1.00 91.06 374 ALA A O 1
ATOM 2955 N N . GLN A 1 375 ? -0.485 2.470 -20.172 1.00 87.31 375 GLN A N 1
ATOM 2956 C CA . GLN A 1 375 ? 0.496 2.645 -21.248 1.00 87.31 375 GLN A CA 1
ATOM 2957 C C . GLN A 1 375 ? 1.955 2.539 -20.770 1.00 87.31 375 GLN A C 1
ATOM 2959 O O . GLN A 1 375 ? 2.844 2.325 -21.585 1.00 87.31 375 GLN A O 1
ATOM 2964 N N . TYR A 1 376 ? 2.205 2.707 -19.471 1.00 86.88 376 TYR A N 1
ATOM 2965 C CA . TYR A 1 376 ? 3.538 2.682 -18.863 1.00 86.88 376 TYR A CA 1
ATOM 2966 C C . TYR A 1 376 ? 3.791 1.374 -18.121 1.00 86.88 376 TYR A C 1
ATOM 2968 O O . TYR A 1 376 ? 4.871 0.792 -18.198 1.00 86.88 376 TYR A O 1
ATOM 2976 N N . ASP A 1 377 ? 2.778 0.895 -17.409 1.00 92.19 377 ASP A N 1
ATOM 2977 C CA . ASP A 1 377 ? 2.947 -0.236 -16.512 1.00 92.19 377 ASP A CA 1
ATOM 2978 C C . ASP A 1 377 ? 2.929 -1.549 -17.282 1.00 92.19 377 ASP A C 1
ATOM 2980 O O . ASP A 1 377 ? 3.801 -2.393 -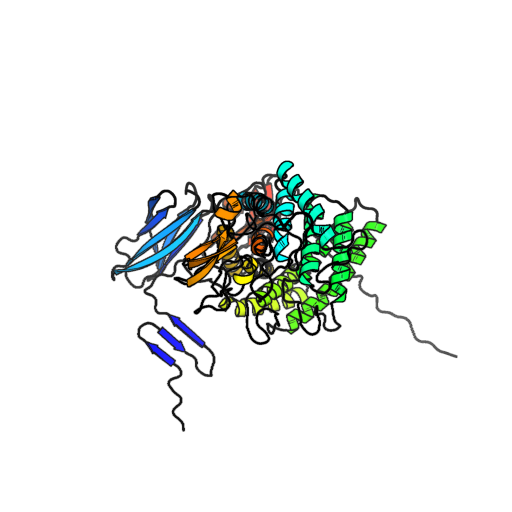17.088 1.00 92.19 377 ASP A O 1
ATOM 2984 N N . VAL A 1 378 ? 1.973 -1.685 -18.203 1.00 92.94 378 VAL A N 1
ATOM 2985 C CA . VAL A 1 378 ? 1.730 -2.905 -18.986 1.00 92.94 378 VAL A CA 1
ATOM 2986 C C . VAL A 1 378 ? 1.776 -2.657 -20.498 1.00 92.94 378 VAL A C 1
ATOM 2988 O O . VAL A 1 378 ? 1.276 -3.462 -21.284 1.00 92.94 378 VAL A O 1
ATOM 2991 N N . GLU A 1 379 ? 2.385 -1.539 -20.906 1.00 90.44 379 GLU A N 1
ATOM 2992 C CA . GLU A 1 379 ? 2.678 -1.174 -22.300 1.00 90.44 379 GLU A CA 1
ATOM 2993 C C . GLU A 1 379 ? 1.451 -1.221 -23.234 1.00 90.44 379 GLU A C 1
ATOM 2995 O O . GLU A 1 379 ? 1.564 -1.507 -24.431 1.00 90.44 379 GLU A O 1
ATOM 3000 N N . MET A 1 380 ? 0.249 -0.943 -22.710 1.00 90.50 380 MET A N 1
ATOM 3001 C CA . MET A 1 380 ? -0.956 -0.915 -23.540 1.00 90.50 380 MET A CA 1
ATOM 3002 C C . MET A 1 380 ? -0.858 0.176 -24.610 1.00 90.50 380 MET A C 1
ATOM 3004 O O . MET A 1 380 ? -0.491 1.320 -24.346 1.00 90.50 380 MET A O 1
ATOM 3008 N N . GLY A 1 381 ? -1.224 -0.184 -25.836 1.00 87.69 381 GLY A N 1
ATOM 3009 C CA . GLY A 1 381 ? -1.219 0.711 -26.983 1.00 87.69 381 GLY A CA 1
ATOM 3010 C C . GLY A 1 381 ? -2.486 1.562 -27.070 1.00 87.69 381 GLY A C 1
ATOM 3011 O O . GLY A 1 381 ? -3.579 1.148 -26.674 1.00 87.69 381 GLY A O 1
ATOM 3012 N N . GLY A 1 382 ? -2.348 2.751 -27.656 1.00 86.75 382 GLY A N 1
ATOM 3013 C CA . GLY A 1 382 ? -3.481 3.621 -27.952 1.00 86.75 382 GLY A CA 1
ATOM 3014 C C . GLY A 1 382 ? -4.411 3.045 -29.025 1.00 86.75 382 GLY A C 1
ATOM 3015 O O . GLY A 1 382 ? -3.967 2.417 -29.990 1.00 86.75 382 GLY A O 1
ATOM 3016 N N . THR A 1 383 ? -5.710 3.301 -28.882 1.00 87.00 383 THR A N 1
ATOM 3017 C CA . THR A 1 383 ? -6.745 3.014 -29.892 1.00 87.00 383 THR A CA 1
ATOM 3018 C C . THR A 1 383 ? -7.286 4.322 -30.478 1.00 87.00 383 THR A C 1
ATOM 3020 O O . THR A 1 383 ? -7.090 5.377 -29.870 1.00 87.00 383 THR A O 1
ATOM 3023 N N . PRO A 1 384 ? -8.002 4.310 -31.621 1.00 86.12 384 PRO A N 1
ATOM 3024 C CA . PRO A 1 384 ? -8.634 5.525 -32.145 1.00 86.12 384 PRO A CA 1
ATOM 3025 C C . PRO A 1 384 ? -9.550 6.227 -31.127 1.00 86.12 384 PRO A C 1
ATOM 3027 O O . PRO A 1 384 ? -9.584 7.451 -31.073 1.00 86.12 384 PRO A O 1
ATOM 3030 N N . SER A 1 385 ? -10.246 5.461 -30.277 1.00 81.06 385 SER A N 1
ATOM 3031 C CA . SER A 1 385 ? -11.104 5.980 -29.201 1.00 81.06 385 SER A CA 1
ATOM 3032 C C . SER A 1 385 ? -10.360 6.310 -27.899 1.00 81.06 385 SER A C 1
ATOM 3034 O O . SER A 1 385 ? -10.942 6.903 -26.992 1.00 81.06 385 SER A O 1
ATOM 3036 N N . ALA A 1 386 ? -9.102 5.885 -27.767 1.00 80.50 386 ALA A N 1
ATOM 3037 C CA . ALA A 1 386 ? -8.279 6.065 -26.574 1.00 80.50 386 ALA A CA 1
ATOM 3038 C C . ALA A 1 386 ? -6.795 6.223 -26.956 1.00 80.50 386 ALA A C 1
ATOM 3040 O O . ALA A 1 386 ? -6.002 5.306 -26.725 1.00 80.50 386 ALA A O 1
ATOM 3041 N N . PRO A 1 387 ? -6.380 7.367 -27.531 1.00 81.00 387 PRO A N 1
ATOM 3042 C CA . PRO A 1 387 ? -5.038 7.512 -28.106 1.00 81.00 387 PRO A CA 1
ATOM 3043 C C . PRO A 1 387 ? -3.887 7.324 -27.107 1.00 81.00 387 PRO A C 1
ATOM 3045 O O . PRO A 1 387 ? -2.779 6.999 -27.516 1.00 81.00 387 PRO A O 1
ATOM 3048 N N . ARG A 1 388 ? -4.149 7.497 -25.804 1.00 78.62 388 ARG A N 1
ATOM 3049 C CA . ARG A 1 388 ? -3.186 7.307 -24.702 1.00 78.62 388 ARG A CA 1
ATOM 3050 C C . ARG A 1 388 ? -3.432 6.038 -23.873 1.00 78.62 388 ARG A C 1
ATOM 3052 O O . ARG A 1 388 ? -3.045 5.986 -22.716 1.00 78.62 388 ARG A O 1
ATOM 3059 N N . ALA A 1 389 ? -4.171 5.069 -24.418 1.00 84.25 389 ALA A N 1
ATOM 3060 C CA . ALA A 1 389 ? -4.534 3.814 -23.745 1.00 84.25 389 ALA A CA 1
ATOM 3061 C C . ALA A 1 389 ? -5.169 3.986 -22.344 1.00 84.25 389 ALA A C 1
ATOM 3063 O O . ALA A 1 389 ? -5.073 3.102 -21.498 1.00 84.25 389 ALA A O 1
ATOM 3064 N N . GLN A 1 390 ? -5.827 5.124 -22.101 1.00 86.06 390 GLN A N 1
ATOM 3065 C CA . GLN A 1 390 ? -6.442 5.431 -20.812 1.00 86.06 390 GLN A CA 1
ATOM 3066 C C . GLN A 1 390 ? -7.639 4.509 -20.542 1.00 86.06 390 GLN A C 1
ATOM 3068 O O . GLN A 1 390 ? -8.516 4.359 -21.406 1.00 86.06 390 GLN A O 1
ATOM 3073 N N . MET A 1 391 ? -7.680 3.934 -19.343 1.00 89.00 391 MET A N 1
ATOM 3074 C CA . MET A 1 391 ? -8.749 3.072 -18.823 1.00 89.00 391 MET A CA 1
ATOM 3075 C C . MET A 1 391 ? -8.757 3.143 -17.306 1.00 89.00 391 MET A C 1
ATOM 3077 O O . MET A 1 391 ? -7.683 3.270 -16.727 1.00 89.00 391 MET A O 1
ATOM 3081 N N . MET A 1 392 ? -9.921 3.019 -16.672 1.00 92.25 392 MET A N 1
ATOM 3082 C CA . MET A 1 392 ? -9.972 3.002 -15.213 1.00 92.25 392 MET A CA 1
ATOM 3083 C C . MET A 1 392 ? -9.227 1.778 -14.673 1.00 92.25 392 MET A C 1
ATOM 3085 O O . MET A 1 392 ? -9.428 0.666 -15.154 1.00 92.25 392 MET A O 1
ATOM 3089 N N . ASN A 1 393 ? -8.382 1.968 -13.665 1.00 92.56 393 ASN A N 1
ATOM 3090 C CA . ASN A 1 393 ? -7.639 0.906 -12.984 1.00 92.56 393 ASN A CA 1
ATOM 3091 C C . ASN A 1 393 ? -7.791 1.080 -11.464 1.00 92.56 393 ASN A C 1
ATOM 3093 O O . ASN A 1 393 ? -7.080 1.845 -10.819 1.00 92.56 393 ASN A O 1
ATOM 3097 N N . SER A 1 394 ? -8.780 0.399 -10.887 1.00 94.75 394 SER A N 1
ATOM 3098 C CA . SER A 1 394 ? -9.198 0.596 -9.502 1.00 94.75 394 SER A CA 1
ATOM 3099 C C . SER A 1 394 ? -9.696 -0.716 -8.875 1.00 94.75 394 SER A C 1
ATOM 3101 O O . SER A 1 394 ? -10.791 -1.172 -9.212 1.00 94.75 394 SER A O 1
ATOM 3103 N N . PRO A 1 395 ? -8.924 -1.323 -7.955 1.00 95.50 395 PRO A N 1
ATOM 3104 C CA . PRO A 1 395 ? -7.642 -0.844 -7.445 1.00 95.50 395 PRO A CA 1
ATOM 3105 C C . PRO A 1 395 ? -6.494 -0.993 -8.452 1.00 95.50 395 PRO A C 1
ATOM 3107 O O . PRO A 1 395 ? -6.472 -1.888 -9.302 1.00 95.50 395 PRO A O 1
ATOM 3110 N N . HIS A 1 396 ? -5.506 -0.130 -8.266 1.00 96.12 396 HIS A N 1
ATOM 3111 C CA . HIS A 1 396 ? -4.158 -0.197 -8.829 1.00 96.12 396 HIS A CA 1
ATOM 3112 C C . HIS A 1 396 ? -3.151 -0.195 -7.664 1.00 96.12 396 HIS A C 1
ATOM 3114 O O . HIS A 1 396 ? -3.529 0.091 -6.524 1.00 96.12 396 HIS A O 1
ATOM 3120 N N . GLY A 1 397 ? -1.878 -0.517 -7.921 1.00 95.19 397 GLY A N 1
ATOM 3121 C CA . GLY A 1 397 ? -0.817 -0.530 -6.907 1.00 95.19 397 GLY A CA 1
ATOM 3122 C C . GLY A 1 397 ? -0.790 0.710 -6.008 1.00 95.19 397 GLY A C 1
ATOM 3123 O O . GLY A 1 397 ? -0.687 0.617 -4.785 1.00 95.19 397 GLY A O 1
ATOM 3124 N N . TRP A 1 398 ? -0.977 1.877 -6.613 1.00 95.12 398 TRP A N 1
ATOM 3125 C CA . TRP A 1 398 ? -0.935 3.174 -5.950 1.00 95.12 398 TRP A CA 1
ATOM 3126 C C . TRP A 1 398 ? -2.196 3.533 -5.160 1.00 95.12 398 TRP A C 1
ATOM 3128 O O . TRP A 1 398 ? -2.146 4.444 -4.334 1.00 95.12 398 TRP A O 1
ATOM 3138 N N . SER A 1 399 ? -3.290 2.767 -5.283 1.00 95.88 399 SER A N 1
ATOM 3139 C CA . SER A 1 399 ? -4.428 2.889 -4.357 1.00 95.88 399 SER A CA 1
ATOM 3140 C C . SER A 1 399 ? -4.012 2.668 -2.898 1.00 95.88 399 SER A C 1
ATOM 3142 O O . SER A 1 399 ? -4.656 3.177 -1.981 1.00 95.88 399 SER A O 1
ATOM 3144 N N . ALA A 1 400 ? -2.901 1.961 -2.663 1.00 96.25 400 ALA A N 1
ATOM 3145 C CA . ALA A 1 400 ? -2.327 1.756 -1.340 1.00 96.25 400 ALA A CA 1
ATOM 3146 C C . ALA A 1 400 ? -1.863 3.045 -0.639 1.00 96.25 400 ALA A C 1
ATOM 3148 O O . ALA A 1 400 ? -1.861 3.093 0.593 1.00 96.25 400 ALA A O 1
ATOM 3149 N N . TRP A 1 401 ? -1.544 4.114 -1.374 1.00 96.19 401 TRP A N 1
ATOM 3150 C CA . TRP A 1 401 ? -1.165 5.393 -0.767 1.00 96.19 401 TRP A CA 1
ATOM 3151 C C . TRP A 1 401 ? -2.298 5.989 0.072 1.00 96.19 401 TRP A C 1
ATOM 3153 O O . TRP A 1 401 ? -2.054 6.475 1.177 1.00 96.19 401 TRP A O 1
ATOM 3163 N N . ASN A 1 402 ? -3.543 5.873 -0.398 1.00 96.62 402 ASN A N 1
ATOM 3164 C CA . ASN A 1 402 ? -4.717 6.297 0.362 1.00 96.62 402 ASN A CA 1
ATOM 3165 C C . ASN A 1 402 ? -4.882 5.470 1.647 1.00 96.62 402 ASN A C 1
ATOM 3167 O O . ASN A 1 402 ? -5.219 5.997 2.707 1.00 96.62 402 ASN A O 1
ATOM 3171 N N . ILE A 1 403 ? -4.594 4.166 1.569 1.00 97.81 403 ILE A N 1
ATOM 3172 C CA . ILE A 1 403 ? -4.759 3.233 2.688 1.00 97.81 403 ILE A CA 1
ATOM 3173 C C . ILE A 1 403 ? -3.903 3.656 3.883 1.00 97.81 403 ILE A C 1
ATOM 3175 O O . ILE A 1 403 ? -4.403 3.661 5.007 1.00 97.81 403 ILE A O 1
ATOM 3179 N N . TYR A 1 404 ? -2.658 4.084 3.658 1.00 98.31 404 TYR A N 1
ATOM 3180 C CA . TYR A 1 404 ? -1.825 4.646 4.724 1.00 98.31 404 TYR A CA 1
ATOM 3181 C C . TYR A 1 404 ? -2.523 5.796 5.450 1.00 98.31 404 TYR A C 1
ATOM 3183 O O . TYR A 1 404 ? -2.684 5.749 6.669 1.00 98.31 404 TYR A O 1
ATOM 3191 N N . GLY A 1 405 ? -2.996 6.797 4.702 1.00 97.62 405 GLY A N 1
ATOM 3192 C CA . GLY A 1 405 ? -3.683 7.953 5.275 1.00 97.62 405 GLY A CA 1
ATOM 3193 C C . GLY A 1 405 ? -4.931 7.569 6.077 1.00 97.62 405 GLY A C 1
ATOM 3194 O O . GLY A 1 405 ? -5.140 8.089 7.173 1.00 97.62 405 GLY A O 1
ATOM 3195 N N . LEU A 1 406 ? -5.723 6.613 5.584 1.00 97.88 406 LEU A N 1
ATOM 3196 C CA . LEU A 1 406 ? -6.913 6.109 6.276 1.00 97.88 406 LEU A CA 1
ATOM 3197 C C . LEU A 1 406 ? -6.561 5.430 7.608 1.00 97.88 406 LEU A C 1
ATOM 3199 O O . LEU A 1 406 ? -7.121 5.772 8.650 1.00 97.88 406 LEU A O 1
ATOM 3203 N N . PHE A 1 407 ? -5.598 4.509 7.614 1.00 98.50 407 PHE A N 1
ATOM 3204 C CA . PHE A 1 407 ? -5.185 3.834 8.847 1.00 98.50 407 PHE A CA 1
ATOM 3205 C C . PHE A 1 407 ? -4.573 4.808 9.857 1.00 98.50 407 PHE A C 1
ATOM 3207 O O . PHE A 1 407 ? -4.903 4.754 11.043 1.00 98.50 407 PHE A O 1
ATOM 3214 N N . HIS A 1 408 ? -3.740 5.744 9.400 1.00 98.50 408 HIS A N 1
ATOM 3215 C CA . HIS A 1 408 ? -3.152 6.743 10.283 1.00 98.50 408 HIS A CA 1
ATOM 3216 C C . HIS A 1 408 ? -4.212 7.678 10.874 1.00 98.50 408 HIS A C 1
ATOM 3218 O O . HIS A 1 408 ? -4.181 7.946 12.074 1.00 98.50 408 HIS A O 1
ATOM 3224 N N . LEU A 1 409 ? -5.190 8.137 10.083 1.00 98.31 409 LEU A N 1
ATOM 3225 C CA . LEU A 1 409 ? -6.295 8.940 10.607 1.00 98.31 409 LEU A CA 1
ATOM 3226 C C . LEU A 1 409 ? -7.152 8.160 11.603 1.00 98.31 409 LEU A C 1
ATOM 3228 O O . LEU A 1 409 ? -7.548 8.737 12.615 1.00 98.31 409 LEU A O 1
ATOM 3232 N N . TYR A 1 410 ? -7.403 6.866 11.386 1.00 97.25 410 TYR A N 1
ATOM 3233 C CA . TYR A 1 410 ? -8.049 6.029 12.401 1.00 97.25 410 TYR A CA 1
ATOM 3234 C C . TYR A 1 410 ? -7.259 6.038 13.717 1.00 97.25 410 TYR A C 1
ATOM 3236 O O . TYR A 1 410 ? -7.838 6.277 14.776 1.00 97.25 410 TYR A O 1
ATOM 3244 N N . GLU A 1 411 ? -5.939 5.851 13.669 1.00 97.19 411 GLU A N 1
ATOM 3245 C CA . GLU A 1 411 ? -5.093 5.880 14.868 1.00 97.19 411 GLU A CA 1
ATOM 3246 C C . GLU A 1 411 ? -5.076 7.256 15.558 1.00 97.19 411 GLU A C 1
ATOM 3248 O O . GLU A 1 411 ? -5.099 7.348 16.787 1.00 97.19 411 GLU A O 1
ATOM 3253 N N . LEU A 1 412 ? -5.066 8.340 14.780 1.00 97.44 412 LEU A N 1
ATOM 3254 C CA . LEU A 1 412 ? -5.004 9.712 15.288 1.00 97.44 412 LEU A CA 1
ATOM 3255 C C . LEU A 1 412 ? -6.329 10.189 15.900 1.00 97.44 412 LEU A C 1
ATOM 3257 O O . LEU A 1 412 ? -6.308 10.950 16.875 1.00 97.44 412 LEU A O 1
ATOM 3261 N N . THR A 1 413 ? -7.460 9.747 15.343 1.00 95.38 413 THR A N 1
ATOM 3262 C CA . THR A 1 413 ? -8.802 10.284 15.644 1.00 95.38 413 THR A CA 1
ATOM 3263 C C . THR A 1 413 ? -9.709 9.302 16.389 1.00 95.38 413 THR A C 1
ATOM 3265 O O . THR A 1 413 ? -10.588 9.720 17.139 1.00 95.38 413 THR A O 1
ATOM 3268 N N . GLY A 1 414 ? -9.509 7.995 16.208 1.00 93.19 414 GLY A N 1
ATOM 3269 C CA . GLY A 1 414 ? -10.425 6.945 16.657 1.00 93.19 414 GLY A CA 1
ATOM 3270 C C . GLY A 1 414 ? -11.739 6.857 15.882 1.00 93.19 414 GLY A C 1
ATOM 3271 O O . GLY A 1 414 ? -12.657 6.156 16.315 1.00 93.19 414 GLY A O 1
ATOM 3272 N N . GLU A 1 415 ? -11.848 7.540 14.741 1.00 91.38 415 GLU A N 1
ATOM 3273 C CA . GLU A 1 415 ? -13.018 7.458 13.874 1.00 91.38 415 GLU A CA 1
ATOM 3274 C C . GLU A 1 415 ? -13.019 6.151 13.064 1.00 91.38 415 GLU A C 1
ATOM 3276 O O . GLU A 1 415 ? -12.258 5.980 12.110 1.00 91.38 415 GLU A O 1
ATOM 3281 N N . VAL A 1 416 ? -13.922 5.231 13.420 1.00 87.75 416 VAL A N 1
ATOM 3282 C CA . VAL A 1 416 ? -14.017 3.874 12.839 1.00 87.75 416 VAL A CA 1
ATOM 3283 C C . VAL A 1 416 ? -14.228 3.883 11.318 1.00 87.75 416 VAL A C 1
ATOM 3285 O O . VAL A 1 416 ? -13.737 2.994 10.631 1.00 87.75 416 VAL A O 1
ATOM 3288 N N . ARG A 1 417 ? -14.856 4.929 10.762 1.00 87.81 417 ARG A N 1
ATOM 3289 C CA . ARG A 1 417 ? -15.057 5.081 9.308 1.00 87.81 417 ARG A CA 1
ATOM 3290 C C . ARG A 1 417 ? -13.758 5.019 8.497 1.00 87.81 417 ARG A C 1
ATOM 3292 O O . ARG A 1 417 ? -13.784 4.578 7.353 1.00 87.81 417 ARG A O 1
ATOM 3299 N N . TYR A 1 418 ? -12.632 5.476 9.052 1.00 92.94 418 TYR A N 1
ATOM 3300 C CA . TYR A 1 418 ? -11.352 5.400 8.347 1.00 92.94 418 TYR A CA 1
ATOM 3301 C C . TYR A 1 418 ? -10.790 3.981 8.347 1.00 92.94 418 TYR A C 1
ATOM 3303 O O . TYR A 1 418 ? -10.259 3.545 7.329 1.00 92.94 418 TYR A O 1
ATOM 3311 N N . LEU A 1 419 ? -10.963 3.243 9.450 1.00 89.94 419 LEU A N 1
ATOM 3312 C CA . LEU A 1 419 ? -10.596 1.831 9.521 1.00 89.94 419 LEU A CA 1
ATOM 3313 C C . LEU A 1 419 ? -11.417 1.007 8.525 1.00 89.94 419 LEU A C 1
ATOM 3315 O O . LEU A 1 419 ? -10.842 0.232 7.770 1.00 89.94 419 LEU A O 1
ATOM 3319 N N . GLU A 1 420 ? -12.735 1.216 8.477 1.00 86.44 420 GLU A N 1
ATOM 3320 C CA . GLU A 1 4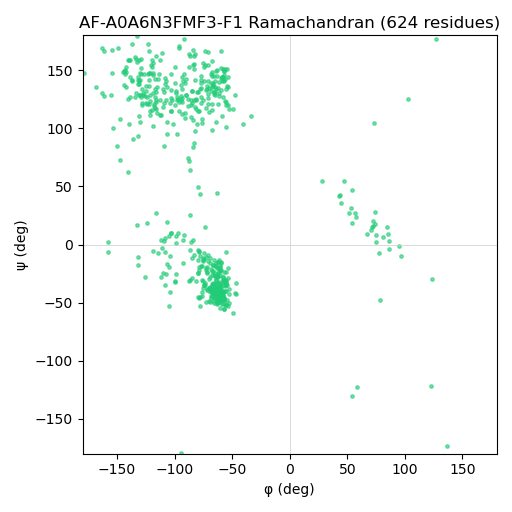20 ? -13.624 0.534 7.529 1.00 86.44 420 GLU A CA 1
ATOM 3321 C C . GLU A 1 420 ? -13.214 0.815 6.074 1.00 86.44 420 GLU A C 1
ATOM 3323 O O . GLU A 1 420 ? -12.974 -0.116 5.304 1.00 86.44 420 GLU A O 1
ATOM 3328 N N . ARG A 1 421 ? -13.045 2.095 5.705 1.00 88.75 421 ARG A N 1
ATOM 3329 C CA . ARG A 1 421 ? -12.580 2.492 4.362 1.00 88.75 421 ARG A CA 1
ATOM 3330 C C . ARG A 1 421 ? -11.227 1.872 4.021 1.00 88.75 421 ARG A C 1
ATOM 3332 O O . ARG A 1 421 ? -11.066 1.328 2.931 1.00 88.75 421 ARG A O 1
ATOM 3339 N N . GLY A 1 422 ? -10.274 1.924 4.952 1.00 92.44 422 GLY A N 1
ATOM 3340 C CA . GLY A 1 422 ? -8.932 1.383 4.761 1.00 92.44 422 GLY A CA 1
ATOM 3341 C C . GLY A 1 422 ? -8.937 -0.133 4.582 1.00 92.44 422 GLY A C 1
ATOM 3342 O O . GLY A 1 422 ? -8.241 -0.647 3.710 1.00 92.44 422 GLY A O 1
ATOM 3343 N N . MET A 1 423 ? -9.742 -0.854 5.365 1.00 90.06 423 MET A N 1
ATOM 3344 C CA . MET A 1 423 ? -9.870 -2.311 5.273 1.00 90.06 423 MET A CA 1
ATOM 3345 C C . MET A 1 423 ? -10.566 -2.752 3.987 1.00 90.06 423 MET A C 1
ATOM 3347 O O . MET A 1 423 ? -10.139 -3.732 3.377 1.00 90.06 423 MET A O 1
ATOM 3351 N N . ASN A 1 424 ? -11.585 -2.017 3.536 1.00 87.62 424 ASN A N 1
ATOM 3352 C CA . ASN A 1 424 ? -12.239 -2.286 2.256 1.00 87.62 424 ASN A CA 1
ATOM 3353 C C . ASN A 1 424 ? -11.256 -2.092 1.095 1.00 87.62 424 ASN A C 1
ATOM 3355 O O . ASN A 1 424 ? -11.075 -3.010 0.297 1.00 87.62 424 ASN A O 1
ATOM 3359 N N . ALA A 1 425 ? -10.537 -0.964 1.077 1.00 93.12 425 ALA A N 1
ATOM 3360 C CA . ALA A 1 425 ? -9.517 -0.672 0.073 1.00 93.12 425 ALA A CA 1
ATOM 3361 C C . ALA A 1 425 ? -8.376 -1.706 0.078 1.00 93.12 425 ALA A C 1
ATOM 3363 O O . ALA A 1 425 ? -8.014 -2.238 -0.970 1.00 93.12 425 ALA A O 1
ATOM 3364 N N . MET A 1 426 ? -7.844 -2.053 1.258 1.00 95.56 426 MET A N 1
ATOM 3365 C CA . MET A 1 426 ? -6.821 -3.097 1.410 1.00 95.56 426 MET A CA 1
ATOM 3366 C C . MET A 1 426 ? -7.333 -4.444 0.905 1.00 95.56 426 MET A C 1
ATOM 3368 O O . MET A 1 426 ? -6.594 -5.190 0.264 1.00 95.56 426 MET A O 1
ATOM 3372 N N . GLY A 1 427 ? -8.609 -4.739 1.143 1.00 92.25 427 GLY A N 1
ATOM 3373 C CA . GLY A 1 427 ? -9.235 -5.932 0.617 1.00 92.25 427 GLY A CA 1
ATOM 3374 C C . GLY A 1 427 ? -9.338 -5.934 -0.907 1.00 92.25 427 GLY A C 1
ATOM 3375 O O . GLY A 1 427 ? -8.908 -6.891 -1.552 1.00 92.25 427 GLY A O 1
ATOM 3376 N N . ALA A 1 428 ? -9.852 -4.869 -1.516 1.00 92.44 428 ALA A N 1
ATOM 3377 C CA . ALA A 1 428 ? -9.871 -4.744 -2.972 1.00 92.44 428 ALA A CA 1
ATOM 3378 C C . ALA A 1 428 ? -8.462 -4.971 -3.554 1.00 92.44 428 ALA A C 1
ATOM 3380 O O . ALA A 1 428 ? -8.275 -5.838 -4.410 1.00 92.44 428 ALA A O 1
ATOM 3381 N N . CYS A 1 429 ? -7.449 -4.288 -3.011 1.00 97.38 429 CYS A N 1
ATOM 3382 C CA . CYS A 1 429 ? -6.057 -4.432 -3.436 1.00 97.38 429 CYS A CA 1
ATOM 3383 C C . CYS A 1 429 ? -5.512 -5.862 -3.260 1.00 97.38 429 CYS A C 1
ATOM 3385 O O . CYS A 1 429 ? -4.774 -6.350 -4.114 1.00 97.38 429 CYS A O 1
ATOM 3387 N N . ALA A 1 430 ? -5.894 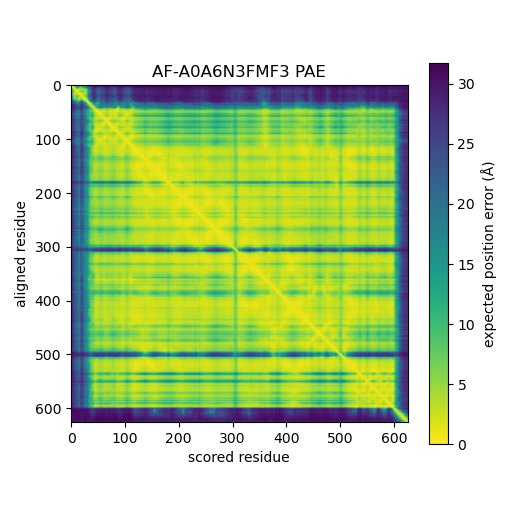-6.581 -2.200 1.00 95.56 430 ALA A N 1
ATOM 3388 C CA . ALA A 1 430 ? -5.454 -7.959 -1.980 1.00 95.56 430 ALA A CA 1
ATOM 3389 C C . ALA A 1 430 ? -5.908 -8.920 -3.095 1.00 95.56 430 ALA A C 1
ATOM 3391 O O . ALA A 1 430 ? -5.213 -9.895 -3.378 1.00 95.56 430 ALA A O 1
ATOM 3392 N N . GLN A 1 431 ? -7.032 -8.643 -3.766 1.00 95.06 431 GLN A N 1
ATOM 3393 C CA . GLN A 1 431 ? -7.529 -9.462 -4.884 1.00 95.06 431 GLN A CA 1
ATOM 3394 C C . GLN A 1 431 ? -6.717 -9.306 -6.177 1.00 95.06 431 GLN A C 1
ATOM 3396 O O . GLN A 1 431 ? -6.871 -10.123 -7.091 1.00 95.06 431 GLN A O 1
ATOM 3401 N N . LEU A 1 432 ? -5.809 -8.324 -6.252 1.00 98.00 432 LEU A N 1
ATOM 3402 C CA . LEU A 1 432 ? -4.802 -8.280 -7.316 1.00 98.00 432 LEU A CA 1
ATOM 3403 C C . LEU A 1 432 ? -3.910 -9.532 -7.280 1.00 98.00 432 LEU A C 1
ATOM 3405 O O . LEU A 1 432 ? -3.436 -9.979 -8.322 1.00 98.00 432 LEU A O 1
ATOM 3409 N N . MET A 1 433 ? -3.761 -10.167 -6.112 1.00 98.00 433 MET A N 1
ATOM 3410 C CA . MET A 1 433 ? -3.224 -11.519 -5.997 1.00 98.00 433 MET A CA 1
ATOM 3411 C C . MET A 1 433 ? -4.342 -12.555 -6.177 1.00 98.00 433 MET A C 1
ATOM 3413 O O . MET A 1 433 ? -5.194 -12.738 -5.303 1.00 98.00 433 MET A O 1
ATOM 3417 N N . GLY A 1 434 ? -4.323 -13.276 -7.298 1.00 95.94 434 GLY A N 1
ATOM 3418 C CA . GLY A 1 434 ? -5.205 -14.423 -7.505 1.00 95.94 434 GLY A CA 1
ATOM 3419 C C . GLY A 1 434 ? -4.924 -15.542 -6.515 1.00 95.94 434 GLY A C 1
ATOM 3420 O O . GLY A 1 434 ? -3.787 -15.715 -6.102 1.00 95.94 434 GLY A O 1
ATOM 3421 N N . LEU A 1 435 ? -5.941 -16.329 -6.145 1.00 93.81 435 LEU A N 1
ATOM 3422 C CA . LEU A 1 435 ? -5.796 -17.441 -5.187 1.00 93.81 435 LEU A CA 1
ATOM 3423 C C . LEU A 1 435 ? -4.841 -18.556 -5.663 1.00 93.81 435 LEU A C 1
ATOM 3425 O O . LEU A 1 435 ? -4.406 -19.374 -4.854 1.00 93.81 435 LEU A O 1
ATOM 3429 N N . ASP A 1 436 ? -4.510 -18.568 -6.953 1.00 94.62 436 ASP A N 1
ATOM 3430 C CA . ASP A 1 436 ? -3.479 -19.388 -7.597 1.00 94.62 436 ASP A CA 1
ATOM 3431 C C . ASP A 1 436 ? -2.047 -18.846 -7.395 1.00 94.62 436 ASP A C 1
ATOM 3433 O O . ASP A 1 436 ? -1.075 -19.501 -7.765 1.00 94.62 436 ASP A O 1
ATOM 3437 N N . GLY A 1 437 ? -1.904 -17.664 -6.791 1.00 95.00 437 GLY A N 1
ATOM 3438 C CA . GLY A 1 437 ? -0.636 -16.963 -6.597 1.00 95.00 437 GLY A CA 1
ATOM 3439 C C . GLY A 1 437 ? -0.211 -16.102 -7.789 1.00 95.00 437 GLY A C 1
ATOM 3440 O O . GLY A 1 437 ? 0.923 -15.622 -7.801 1.00 95.00 437 GLY A O 1
ATOM 3441 N N . THR A 1 438 ? -1.080 -15.909 -8.789 1.00 95.81 438 THR A N 1
ATOM 3442 C CA . THR A 1 438 ? -0.797 -15.032 -9.931 1.00 95.81 438 THR A CA 1
ATOM 3443 C C . THR A 1 438 ? -1.069 -13.580 -9.551 1.00 95.81 438 THR A C 1
ATOM 3445 O O . THR A 1 438 ? -2.213 -13.201 -9.284 1.00 95.81 438 THR A O 1
ATOM 3448 N N . LEU A 1 439 ? -0.025 -12.751 -9.569 1.00 98.06 439 LEU A N 1
ATOM 3449 C CA . LEU A 1 439 ? -0.147 -11.315 -9.347 1.00 98.06 439 LEU A CA 1
ATOM 3450 C C . LEU A 1 439 ? -0.582 -10.602 -10.634 1.00 98.06 439 LEU A C 1
ATOM 3452 O O . LEU A 1 439 ? 0.037 -10.739 -11.692 1.00 98.06 439 LEU A O 1
ATOM 3456 N N . ARG A 1 440 ? -1.677 -9.853 -10.536 1.00 97.75 440 ARG A N 1
ATOM 3457 C CA . ARG A 1 440 ? -2.182 -8.943 -11.567 1.00 97.75 440 ARG A CA 1
ATOM 3458 C C . ARG A 1 440 ? -1.778 -7.522 -11.229 1.00 97.75 440 ARG A C 1
ATOM 3460 O O . ARG A 1 440 ? -1.622 -7.190 -10.063 1.00 97.75 440 ARG A O 1
ATOM 3467 N N . TRP A 1 441 ? -1.648 -6.701 -12.257 1.00 97.44 441 TRP A N 1
ATOM 3468 C CA . TRP A 1 441 ? -1.271 -5.301 -12.132 1.00 97.44 441 TRP A CA 1
ATOM 3469 C C . TRP A 1 441 ? -2.417 -4.448 -11.562 1.00 97.44 441 TRP A C 1
ATOM 3471 O O . TRP A 1 441 ? -2.227 -3.720 -10.591 1.00 97.44 441 TRP A O 1
ATOM 3481 N N . ALA A 1 442 ? -3.623 -4.577 -12.123 1.00 97.12 442 ALA A N 1
ATOM 3482 C CA . ALA A 1 442 ? -4.789 -3.805 -11.695 1.00 97.12 442 ALA A CA 1
ATOM 3483 C C . ALA A 1 442 ? -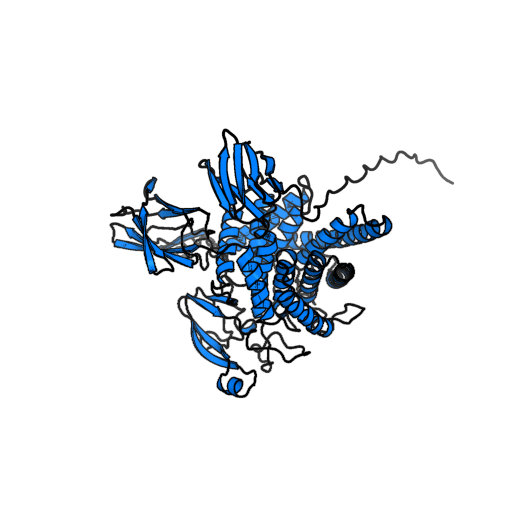6.113 -4.521 -11.999 1.00 97.12 442 ALA A C 1
ATOM 3485 O O . ALA A 1 442 ? -6.153 -5.487 -12.769 1.00 97.12 442 ALA A O 1
ATOM 3486 N N . PHE A 1 443 ? -7.204 -4.019 -11.418 1.00 97.06 443 PHE A N 1
ATOM 3487 C CA . PHE A 1 443 ? -8.570 -4.346 -11.827 1.00 97.06 443 PHE A CA 1
ATOM 3488 C C . PHE A 1 443 ? -9.160 -3.198 -12.650 1.00 97.06 443 PHE A C 1
ATOM 3490 O O . PHE A 1 443 ? -9.064 -2.041 -12.247 1.00 97.06 443 PHE A O 1
ATOM 3497 N N . VAL A 1 444 ? -9.775 -3.509 -13.790 1.00 95.75 444 VAL A N 1
ATOM 3498 C CA . VAL A 1 444 ? -10.409 -2.525 -14.675 1.00 95.75 444 VAL A CA 1
ATOM 3499 C C . VAL A 1 444 ? -11.919 -2.561 -14.447 1.00 95.75 444 VAL A C 1
ATOM 3501 O O . VAL A 1 444 ? -12.564 -3.494 -14.925 1.00 95.75 444 VAL A O 1
ATOM 3504 N N . PRO A 1 445 ? -12.507 -1.577 -13.735 1.00 93.38 445 PRO A N 1
ATOM 3505 C CA . PRO A 1 445 ? -13.945 -1.537 -13.477 1.00 93.38 445 PRO A CA 1
ATOM 3506 C C . PRO A 1 445 ? -14.758 -1.003 -14.662 1.00 93.38 445 PRO A C 1
ATOM 3508 O O . PRO A 1 445 ? -15.984 -0.983 -14.589 1.00 93.38 445 PRO A O 1
ATOM 3511 N N . ASP A 1 446 ? -14.107 -0.542 -15.739 1.00 91.56 446 ASP A N 1
ATOM 3512 C CA . ASP A 1 446 ? -14.821 -0.115 -16.941 1.00 91.56 446 ASP A CA 1
ATOM 3513 C C . ASP A 1 446 ? -15.730 -1.260 -17.429 1.00 91.56 446 ASP A C 1
ATOM 3515 O O . ASP A 1 446 ? -15.260 -2.396 -17.537 1.00 91.56 446 ASP A O 1
ATOM 3519 N N . PRO A 1 447 ? -17.006 -0.999 -17.769 1.00 89.81 447 PRO A N 1
ATOM 3520 C CA . PRO A 1 447 ? -17.914 -2.053 -18.225 1.00 89.81 447 PRO A CA 1
ATOM 3521 C C . PRO A 1 447 ? -17.473 -2.624 -19.577 1.00 89.81 447 PRO A C 1
ATOM 3523 O O . PRO A 1 447 ? -17.655 -3.805 -19.863 1.00 89.81 447 PRO A O 1
ATOM 3526 N N . GLN A 1 448 ? -16.897 -1.772 -20.429 1.00 90.69 448 GLN A N 1
ATOM 3527 C CA . GLN A 1 448 ? -16.358 -2.157 -21.722 1.00 90.69 448 GLN A CA 1
ATOM 3528 C C . GLN A 1 448 ? -15.382 -1.095 -22.244 1.00 90.69 448 GLN A C 1
ATOM 3530 O O . GLN A 1 448 ? -15.734 0.078 -22.386 1.00 90.69 448 GLN A O 1
ATOM 3535 N N . ARG A 1 449 ? -14.173 -1.512 -22.620 1.00 89.38 449 ARG A N 1
ATOM 3536 C CA . ARG A 1 449 ? -13.127 -0.661 -23.186 1.00 89.38 449 ARG A CA 1
ATOM 3537 C C . ARG A 1 449 ? -12.414 -1.366 -24.334 1.00 89.38 449 ARG A C 1
ATOM 3539 O O . ARG A 1 449 ? -11.905 -2.471 -24.178 1.00 89.38 449 ARG A O 1
ATOM 3546 N N . GLN A 1 450 ? -12.341 -0.713 -25.492 1.00 91.69 450 GLN A N 1
ATOM 3547 C CA . GLN A 1 450 ? -11.464 -1.160 -26.576 1.00 91.69 450 GLN A CA 1
ATOM 3548 C C . GLN A 1 450 ? -10.019 -0.774 -26.258 1.00 91.69 450 GLN A C 1
ATOM 3550 O O . GLN A 1 450 ? -9.711 0.411 -26.100 1.00 91.69 450 GLN A O 1
ATOM 3555 N N . ALA A 1 451 ? -9.140 -1.769 -26.201 1.00 90.81 451 ALA A N 1
ATOM 3556 C CA . ALA A 1 451 ? -7.736 -1.617 -25.856 1.00 90.81 451 ALA A CA 1
ATOM 3557 C C . ALA A 1 451 ? -6.835 -2.362 -26.849 1.00 90.81 451 ALA A C 1
ATOM 3559 O O . ALA A 1 451 ? -7.247 -3.320 -27.506 1.00 90.81 451 ALA A O 1
ATOM 3560 N N . ARG A 1 452 ? -5.573 -1.936 -26.929 1.00 92.88 452 ARG A N 1
ATOM 3561 C CA . ARG A 1 452 ? -4.494 -2.706 -27.553 1.00 92.88 452 ARG A CA 1
ATOM 3562 C C . ARG A 1 452 ? -3.599 -3.246 -26.453 1.00 92.88 452 ARG A C 1
ATOM 3564 O O . ARG A 1 452 ? -2.717 -2.545 -25.970 1.00 92.88 452 ARG A O 1
ATOM 3571 N N . VAL A 1 453 ? -3.844 -4.480 -26.038 1.00 93.00 453 VAL A N 1
ATOM 3572 C CA . VAL A 1 453 ? -3.093 -5.117 -24.951 1.00 93.00 453 VAL A CA 1
ATOM 3573 C C . VAL A 1 453 ? -1.743 -5.573 -25.476 1.00 93.00 453 VAL A C 1
ATOM 3575 O O . VAL A 1 453 ? -1.674 -6.174 -26.549 1.00 93.00 453 VAL A O 1
ATOM 3578 N N . PHE A 1 454 ? -0.675 -5.307 -24.729 1.00 93.12 454 PHE A N 1
ATOM 3579 C CA . PHE A 1 454 ? 0.637 -5.857 -25.040 1.00 93.12 454 PHE A CA 1
ATOM 3580 C C . PHE A 1 454 ? 0.709 -7.308 -24.565 1.00 93.12 454 PHE A C 1
ATOM 3582 O O . PHE A 1 454 ? 0.598 -7.601 -23.375 1.00 93.12 454 PHE A O 1
ATOM 3589 N N . VAL A 1 455 ? 0.841 -8.230 -25.513 1.00 94.25 455 VAL A N 1
ATOM 3590 C CA . VAL A 1 455 ? 0.845 -9.672 -25.259 1.00 94.25 455 VAL A CA 1
ATOM 3591 C C . VAL A 1 455 ? 2.147 -10.292 -25.733 1.00 94.25 455 VAL A C 1
ATOM 3593 O O . VAL A 1 455 ? 2.798 -9.792 -26.653 1.00 94.25 455 VAL A O 1
ATOM 3596 N N . LYS A 1 456 ? 2.507 -11.419 -25.124 1.00 95.12 456 LYS A N 1
ATOM 3597 C CA . LYS A 1 456 ? 3.671 -12.208 -25.514 1.00 95.12 456 LYS A CA 1
ATOM 3598 C C . LYS A 1 456 ? 3.545 -12.678 -26.966 1.00 95.12 456 LYS A C 1
ATOM 3600 O O . LYS A 1 456 ? 2.503 -13.194 -27.379 1.00 95.12 456 LYS A O 1
ATOM 3605 N N . ASP A 1 457 ? 4.609 -12.516 -27.744 1.00 94.69 457 ASP A N 1
ATOM 3606 C CA . ASP A 1 457 ? 4.697 -13.109 -29.076 1.00 94.69 457 ASP A CA 1
ATOM 3607 C C . ASP A 1 457 ? 5.144 -14.572 -28.951 1.00 94.69 457 ASP A C 1
ATOM 3609 O O . ASP A 1 457 ? 6.331 -14.871 -28.809 1.00 94.69 457 ASP A O 1
ATOM 3613 N N . GLU A 1 458 ? 4.183 -15.499 -28.984 1.00 95.19 458 GLU A N 1
ATOM 3614 C CA . GLU A 1 458 ? 4.470 -16.929 -28.824 1.00 95.19 458 GLU A CA 1
ATOM 3615 C C . GLU A 1 458 ? 5.318 -17.512 -29.967 1.00 95.19 458 GLU A C 1
ATOM 3617 O O . GLU A 1 458 ? 6.075 -18.455 -29.738 1.00 95.19 458 GLU A O 1
ATOM 3622 N N . ALA A 1 459 ? 5.263 -16.946 -31.179 1.00 94.00 459 ALA A N 1
ATOM 3623 C CA . ALA A 1 459 ? 6.078 -17.422 -32.298 1.00 94.00 459 ALA A CA 1
ATOM 3624 C C . ALA A 1 459 ? 7.557 -17.054 -32.108 1.00 94.00 459 ALA A C 1
ATOM 3626 O O . ALA A 1 459 ? 8.445 -17.864 -32.388 1.00 94.00 459 ALA A O 1
ATOM 3627 N N . ALA A 1 460 ? 7.828 -15.853 -31.595 1.00 92.19 460 ALA A N 1
ATOM 3628 C CA . ALA A 1 460 ? 9.172 -15.442 -31.202 1.00 92.19 460 ALA A CA 1
ATOM 3629 C C . ALA A 1 460 ? 9.655 -16.191 -29.947 1.00 92.19 460 ALA A C 1
ATOM 3631 O O . ALA A 1 460 ? 10.806 -16.634 -29.892 1.00 92.19 460 ALA A O 1
ATOM 3632 N N . ALA A 1 461 ? 8.772 -16.405 -28.969 1.00 91.62 461 ALA A N 1
ATOM 3633 C CA . ALA A 1 461 ? 9.090 -17.143 -27.751 1.00 91.62 461 ALA A CA 1
ATOM 3634 C C . ALA A 1 461 ? 9.448 -18.611 -28.026 1.00 91.62 461 ALA A C 1
ATOM 3636 O O . ALA A 1 461 ? 10.383 -19.129 -27.418 1.00 91.62 461 ALA A O 1
ATOM 3637 N N . ALA A 1 462 ? 8.784 -19.260 -28.990 1.00 93.38 462 ALA A N 1
ATOM 3638 C CA . ALA A 1 462 ? 9.136 -20.606 -29.452 1.00 93.38 462 ALA A CA 1
ATOM 3639 C C . ALA A 1 462 ? 10.563 -20.694 -30.035 1.00 93.38 462 ALA A C 1
ATOM 3641 O O . ALA A 1 462 ? 11.142 -21.776 -30.092 1.00 93.38 462 ALA A O 1
ATOM 3642 N N . GLN A 1 463 ? 11.151 -19.559 -30.428 1.00 94.50 463 GLN A N 1
ATOM 3643 C CA . GLN A 1 463 ? 12.540 -19.438 -30.888 1.00 94.50 463 GLN A CA 1
ATOM 3644 C C . GLN A 1 463 ? 13.499 -18.977 -29.774 1.00 94.50 463 GLN A C 1
ATOM 3646 O O . GLN A 1 463 ? 14.640 -18.613 -30.057 1.00 94.50 463 GLN A O 1
ATOM 3651 N N . GLY A 1 464 ? 13.043 -18.931 -28.517 1.00 91.31 464 GLY A N 1
ATOM 3652 C CA . GLY A 1 464 ? 13.833 -18.470 -27.374 1.00 91.31 464 GLY A CA 1
ATOM 3653 C C . GLY A 1 464 ? 14.035 -16.952 -27.311 1.00 91.31 464 GLY A C 1
ATOM 3654 O O . GLY A 1 464 ? 14.942 -16.493 -26.619 1.00 91.31 464 GLY A O 1
ATOM 3655 N N . ARG A 1 465 ? 13.227 -16.158 -28.030 1.00 92.25 465 ARG A N 1
ATOM 3656 C CA . ARG A 1 465 ? 13.308 -14.688 -28.026 1.00 92.25 465 ARG A CA 1
ATOM 3657 C C . ARG A 1 465 ? 12.247 -14.072 -27.118 1.00 92.25 465 ARG A C 1
ATOM 3659 O O . ARG A 1 465 ? 11.090 -14.480 -27.137 1.00 92.25 465 ARG A O 1
ATOM 3666 N N . VAL A 1 466 ? 12.631 -13.036 -26.375 1.00 92.50 466 VAL A N 1
ATOM 3667 C CA . VAL A 1 466 ? 11.694 -12.198 -25.616 1.00 92.50 466 VAL A CA 1
ATOM 3668 C C . VAL A 1 466 ? 11.137 -11.132 -26.556 1.00 92.50 466 VAL A C 1
ATOM 3670 O O . VAL A 1 466 ? 11.845 -10.207 -26.944 1.00 92.50 466 VAL A O 1
ATOM 3673 N N . ALA A 1 467 ? 9.873 -11.276 -26.944 1.00 91.50 467 ALA A N 1
ATOM 3674 C CA . ALA A 1 467 ? 9.173 -10.341 -27.817 1.00 91.50 467 ALA A CA 1
ATOM 3675 C C . ALA A 1 467 ? 7.707 -10.206 -27.389 1.00 91.50 467 ALA A C 1
ATOM 3677 O O . ALA A 1 467 ? 7.108 -11.149 -26.863 1.00 91.50 467 ALA A O 1
ATOM 3678 N N . GLY A 1 468 ? 7.132 -9.033 -27.637 1.00 90.81 468 GLY A N 1
ATOM 3679 C CA . GLY A 1 468 ? 5.713 -8.773 -27.443 1.00 90.81 468 GLY A CA 1
ATOM 3680 C C . GLY A 1 468 ? 5.117 -8.038 -28.636 1.00 90.81 468 GLY A C 1
ATOM 3681 O O . GLY A 1 468 ? 5.831 -7.455 -29.453 1.00 90.81 468 GLY A O 1
ATOM 3682 N N . ARG A 1 469 ? 3.793 -8.092 -28.741 1.00 90.69 469 ARG A N 1
ATOM 3683 C CA . ARG A 1 469 ? 3.006 -7.449 -29.795 1.00 90.69 469 ARG A CA 1
ATOM 3684 C C . ARG A 1 469 ? 1.710 -6.902 -29.217 1.00 90.69 469 ARG A C 1
ATOM 3686 O O . ARG A 1 469 ? 1.173 -7.455 -28.261 1.00 90.69 469 ARG A O 1
ATOM 3693 N N . HIS A 1 470 ? 1.167 -5.857 -29.827 1.00 92.00 470 HIS A N 1
ATOM 3694 C CA . HIS A 1 470 ? -0.157 -5.360 -29.465 1.00 92.00 470 HIS A CA 1
ATOM 3695 C C . HIS A 1 470 ? -1.257 -6.199 -30.115 1.00 92.00 470 HIS A C 1
ATOM 3697 O O . HIS A 1 470 ? -1.230 -6.454 -31.319 1.00 92.00 470 HIS A O 1
ATOM 3703 N N . ALA A 1 471 ? -2.239 -6.606 -29.315 1.00 92.50 471 ALA A N 1
ATOM 3704 C CA . ALA A 1 471 ? -3.446 -7.290 -29.760 1.00 92.50 471 ALA A CA 1
ATOM 3705 C C . ALA A 1 471 ? -4.680 -6.452 -29.410 1.00 92.50 471 ALA A C 1
ATOM 3707 O O . ALA A 1 471 ? -4.836 -6.003 -28.273 1.00 92.50 471 ALA A O 1
ATOM 3708 N N . GLU A 1 472 ? -5.563 -6.236 -30.385 1.00 93.31 472 GLU A N 1
ATOM 3709 C CA . GLU A 1 472 ? -6.836 -5.555 -30.147 1.00 93.31 472 GLU A CA 1
ATOM 3710 C C . GLU A 1 472 ? -7.772 -6.459 -29.341 1.00 93.31 472 GLU A C 1
ATOM 3712 O O . GLU A 1 472 ? -8.013 -7.614 -29.700 1.00 93.31 472 GLU A O 1
ATOM 3717 N N . ARG A 1 473 ? -8.277 -5.933 -28.224 1.00 92.56 473 ARG A N 1
ATOM 3718 C CA . ARG A 1 473 ? -9.150 -6.649 -27.295 1.00 92.56 473 ARG A CA 1
ATOM 3719 C C . ARG A 1 473 ? -10.176 -5.694 -26.696 1.00 92.56 473 ARG A C 1
ATOM 3721 O O . ARG A 1 473 ? -9.910 -4.513 -26.494 1.00 92.56 473 ARG A O 1
ATOM 3728 N N . THR A 1 474 ? -11.353 -6.226 -26.390 1.00 92.19 474 THR A N 1
ATOM 3729 C CA . THR A 1 474 ? -12.310 -5.558 -25.505 1.00 92.19 474 THR A CA 1
ATOM 3730 C C . THR A 1 474 ? -12.093 -6.053 -24.076 1.00 92.19 474 THR A C 1
ATOM 3732 O O . THR A 1 474 ? -12.160 -7.258 -23.844 1.00 92.19 474 THR A O 1
ATOM 3735 N N . ILE A 1 475 ? -11.821 -5.126 -23.160 1.00 91.75 475 ILE A N 1
ATOM 3736 C CA . ILE A 1 475 ? -11.607 -5.342 -21.721 1.00 91.75 475 ILE A CA 1
ATOM 3737 C C . ILE A 1 475 ? -12.830 -4.818 -20.972 1.00 91.75 475 ILE A C 1
ATOM 3739 O O . ILE A 1 475 ? -13.352 -3.769 -21.343 1.00 91.75 475 ILE A O 1
ATOM 3743 N N . GLY A 1 476 ? -13.288 -5.505 -19.931 1.00 90.69 476 GLY A N 1
ATOM 3744 C CA . GLY A 1 476 ? -14.328 -4.980 -19.048 1.00 90.69 476 GLY A CA 1
ATOM 3745 C C . GLY A 1 476 ? -14.482 -5.813 -17.784 1.00 90.69 476 GLY A C 1
ATOM 3746 O O . GLY A 1 476 ? -14.450 -7.040 -17.864 1.00 90.69 476 GLY A O 1
ATOM 3747 N N . GLU A 1 477 ? -14.598 -5.141 -16.638 1.00 92.75 477 GLU A N 1
ATOM 3748 C CA . GLU A 1 477 ? -14.698 -5.746 -15.300 1.00 92.75 477 GLU A CA 1
ATOM 3749 C C . GLU A 1 477 ? -13.712 -6.904 -15.053 1.00 92.75 477 GLU A C 1
ATOM 3751 O O . GLU A 1 477 ? -14.064 -7.952 -14.498 1.00 92.75 477 GLU A O 1
ATOM 3756 N N . GLU A 1 478 ? -12.461 -6.733 -15.481 1.00 94.44 478 GLU A N 1
ATOM 3757 C CA . GLU A 1 478 ? -11.459 -7.796 -15.448 1.00 94.44 478 GLU A CA 1
ATOM 3758 C C . GLU A 1 478 ? -10.131 -7.364 -14.830 1.00 94.44 478 GLU A C 1
ATOM 3760 O O . GLU A 1 478 ? -9.774 -6.187 -14.779 1.00 94.44 478 GLU A O 1
ATOM 3765 N N . TYR A 1 479 ? -9.369 -8.355 -14.370 1.00 96.50 479 TYR A N 1
ATOM 3766 C CA . TYR A 1 479 ? -8.011 -8.146 -13.894 1.00 96.50 479 TYR A CA 1
ATOM 3767 C C . TYR A 1 479 ? -7.015 -8.172 -15.052 1.00 96.50 479 TYR A C 1
ATOM 3769 O O . TYR A 1 479 ? -6.997 -9.114 -15.846 1.00 96.50 479 TYR A O 1
ATOM 3777 N N . VAL A 1 480 ? -6.125 -7.185 -15.095 1.00 96.38 480 VAL A N 1
ATOM 3778 C CA . VAL A 1 480 ? -5.055 -7.096 -16.093 1.00 96.38 480 VAL A CA 1
ATOM 3779 C C . VAL A 1 480 ? -3.776 -7.721 -15.525 1.00 96.38 480 VAL A C 1
ATOM 3781 O O . VAL A 1 480 ? -3.330 -7.314 -14.450 1.00 96.38 480 VAL A O 1
ATOM 3784 N N . PRO A 1 481 ? -3.168 -8.716 -16.196 1.00 95.94 481 PRO A N 1
ATOM 3785 C CA . PRO A 1 481 ? -1.964 -9.373 -15.697 1.00 95.94 481 PRO A CA 1
ATOM 3786 C C . PRO A 1 481 ? -0.738 -8.456 -15.771 1.00 95.94 481 PRO A C 1
ATOM 3788 O O . PRO A 1 481 ? -0.657 -7.579 -16.629 1.00 95.94 481 PRO A O 1
ATOM 3791 N N . MET A 1 482 ? 0.246 -8.716 -14.908 1.00 96.69 482 MET A N 1
ATOM 3792 C CA . MET A 1 482 ? 1.600 -8.194 -15.105 1.00 96.69 482 MET A CA 1
ATOM 3793 C C . MET A 1 482 ? 2.212 -8.767 -16.393 1.00 96.69 482 MET A C 1
ATOM 3795 O O . MET A 1 482 ? 1.944 -9.911 -16.773 1.00 96.69 482 MET A O 1
ATOM 3799 N N . ILE A 1 483 ? 3.092 -7.998 -17.027 1.00 95.44 483 ILE A N 1
ATOM 3800 C CA . ILE A 1 483 ? 3.883 -8.409 -18.190 1.00 95.44 483 ILE A CA 1
ATOM 3801 C C . ILE A 1 483 ? 5.344 -8.704 -17.840 1.00 95.44 483 ILE A C 1
ATOM 3803 O O . ILE A 1 483 ? 5.994 -9.457 -18.560 1.00 95.44 483 ILE A O 1
ATOM 3807 N N . SER A 1 484 ? 5.858 -8.212 -16.708 1.00 95.06 484 SER A N 1
ATOM 3808 C CA . SER A 1 484 ? 7.255 -8.405 -16.283 1.00 95.06 484 SER A CA 1
ATOM 3809 C C . SER A 1 484 ? 7.671 -9.868 -16.059 1.00 95.06 484 SER A C 1
ATOM 3811 O O . SER A 1 484 ? 8.864 -10.148 -15.976 1.00 95.06 484 SER A O 1
ATOM 3813 N N . SER A 1 485 ? 6.729 -10.814 -15.987 1.00 93.38 485 SER A N 1
ATOM 3814 C CA . SER A 1 485 ? 7.021 -12.255 -15.901 1.00 93.38 485 SER A CA 1
ATOM 3815 C C . SER A 1 485 ? 7.549 -12.857 -17.209 1.00 93.38 485 SER A C 1
ATOM 3817 O O . SER A 1 485 ? 8.249 -13.867 -17.186 1.00 93.38 485 SER A O 1
ATOM 3819 N N . TRP A 1 486 ? 7.234 -12.245 -18.353 1.00 94.94 486 TRP A N 1
ATOM 3820 C CA . TRP A 1 486 ? 7.683 -12.701 -19.673 1.00 94.94 486 TRP A CA 1
ATOM 3821 C C . TRP A 1 486 ? 8.394 -11.602 -20.469 1.00 94.94 486 TRP A C 1
ATOM 3823 O O . TRP A 1 486 ? 9.267 -11.904 -21.281 1.00 94.94 486 TRP A O 1
ATOM 3833 N N . TRP A 1 487 ? 8.068 -10.331 -20.226 1.00 93.94 487 TRP A N 1
ATOM 3834 C CA . TRP A 1 487 ? 8.731 -9.163 -20.796 1.00 93.94 487 TRP A CA 1
ATOM 3835 C C . TRP A 1 487 ? 9.926 -8.767 -19.927 1.00 93.94 487 TRP A C 1
ATOM 3837 O O . TRP A 1 487 ? 9.898 -7.795 -19.173 1.00 93.94 487 TRP A O 1
ATOM 3847 N N . THR A 1 488 ? 10.983 -9.578 -19.981 1.00 93.44 488 THR A N 1
ATOM 3848 C CA . THR A 1 488 ? 12.157 -9.429 -19.112 1.00 93.44 488 THR A CA 1
ATOM 3849 C C . THR A 1 488 ? 13.268 -8.615 -19.770 1.00 93.44 488 THR A C 1
ATOM 3851 O O . THR A 1 488 ? 13.617 -8.847 -20.933 1.00 93.44 488 THR A O 1
ATOM 3854 N N . ALA A 1 489 ? 13.890 -7.719 -19.001 1.00 92.19 489 ALA A N 1
ATOM 3855 C CA . ALA A 1 489 ? 15.095 -7.009 -19.425 1.00 92.19 489 ALA A CA 1
ATOM 3856 C C . ALA A 1 489 ? 16.281 -7.983 -19.592 1.00 92.19 489 ALA A C 1
ATOM 3858 O O . ALA A 1 489 ? 16.395 -8.930 -18.804 1.00 92.19 489 ALA A O 1
ATOM 3859 N N . PRO A 1 490 ? 17.183 -7.766 -20.569 1.00 92.06 490 PRO A N 1
ATOM 3860 C CA . PRO A 1 490 ? 18.425 -8.528 -20.655 1.00 92.06 490 PRO A CA 1
ATOM 3861 C C . PRO A 1 490 ? 19.263 -8.422 -19.361 1.00 92.06 490 PRO A C 1
ATOM 3863 O O . PRO A 1 490 ? 19.227 -7.380 -18.695 1.00 92.06 490 PRO A O 1
ATOM 3866 N N . PRO A 1 491 ? 20.040 -9.457 -18.990 1.00 91.19 491 PRO A N 1
ATOM 3867 C CA . PRO A 1 491 ? 20.876 -9.419 -17.790 1.00 91.19 491 PRO A CA 1
ATOM 3868 C C . PRO A 1 491 ? 21.841 -8.236 -17.787 1.00 91.19 491 PRO A C 1
ATOM 3870 O O . PRO A 1 491 ? 22.409 -7.898 -18.825 1.00 91.19 491 PRO A O 1
ATOM 3873 N N . HIS A 1 492 ? 22.056 -7.637 -16.616 1.00 92.38 492 HIS A N 1
ATOM 3874 C CA . HIS A 1 492 ? 22.987 -6.515 -16.433 1.00 92.38 492 HIS A CA 1
ATOM 3875 C C . HIS A 1 492 ? 22.714 -5.290 -17.328 1.00 92.38 492 HIS A C 1
ATOM 3877 O O . HIS A 1 492 ? 23.634 -4.532 -17.639 1.00 92.38 492 HIS A O 1
ATOM 3883 N N . THR A 1 493 ? 21.462 -5.077 -17.744 1.00 91.62 493 THR A N 1
ATOM 3884 C CA . THR A 1 493 ? 21.080 -3.911 -18.549 1.00 91.62 493 THR A CA 1
ATOM 3885 C C . THR A 1 493 ? 20.155 -2.969 -17.799 1.00 91.62 493 THR A C 1
ATOM 3887 O O . THR A 1 493 ? 19.327 -3.373 -16.981 1.00 91.62 493 THR A O 1
ATOM 3890 N N . GLN A 1 494 ? 20.311 -1.686 -18.104 1.00 90.12 494 GLN A N 1
ATOM 3891 C CA . GLN A 1 494 ? 19.369 -0.648 -17.730 1.00 90.12 494 GLN A CA 1
ATOM 3892 C C . GLN A 1 494 ? 18.383 -0.438 -18.885 1.00 90.12 494 GLN A C 1
ATOM 3894 O O . GLN A 1 494 ? 18.799 -0.315 -20.037 1.00 90.12 494 GLN A O 1
ATOM 3899 N N . VAL A 1 495 ? 17.090 -0.357 -18.575 1.00 88.88 495 VAL A N 1
ATOM 3900 C CA . VAL A 1 495 ? 16.014 -0.145 -19.558 1.00 88.88 495 VAL A CA 1
ATOM 3901 C C . VAL A 1 495 ? 15.285 1.181 -19.319 1.00 88.88 495 VAL A C 1
ATOM 3903 O O . VAL A 1 495 ? 15.407 1.788 -18.251 1.00 88.88 495 VAL A O 1
ATOM 3906 N N . SER A 1 496 ? 14.543 1.677 -20.313 1.00 79.69 496 SER A N 1
ATOM 3907 C CA . SER A 1 496 ? 13.600 2.779 -20.086 1.00 79.69 496 SER A CA 1
ATOM 3908 C C . SER A 1 496 ? 12.362 2.269 -19.339 1.00 79.69 496 SER A C 1
ATOM 3910 O O . SER A 1 496 ? 12.005 1.102 -19.444 1.00 79.69 496 SER A O 1
ATOM 3912 N N . GLY A 1 497 ? 11.699 3.143 -18.580 1.00 66.44 497 GLY A N 1
ATOM 3913 C CA . GLY A 1 497 ? 10.415 2.822 -17.943 1.00 66.44 497 GLY A CA 1
ATOM 3914 C C . GLY A 1 497 ? 9.204 2.923 -18.874 1.00 66.44 497 GLY A C 1
ATOM 3915 O O . GLY A 1 497 ? 8.141 2.454 -18.504 1.00 66.44 497 GLY A O 1
ATOM 3916 N N . TYR A 1 498 ? 9.352 3.526 -20.059 1.00 71.44 498 TYR A N 1
ATOM 3917 C CA . TYR A 1 498 ? 8.245 3.812 -20.975 1.00 71.44 498 TYR A CA 1
ATOM 3918 C C . TYR A 1 498 ? 8.622 3.421 -22.407 1.00 71.44 498 TYR A C 1
ATOM 3920 O O . TYR A 1 498 ? 9.646 3.910 -22.903 1.00 71.44 498 TYR A O 1
ATOM 3928 N N . THR A 1 499 ? 7.807 2.613 -23.095 1.00 62.69 499 THR A N 1
ATOM 3929 C CA . THR A 1 499 ? 7.898 2.491 -24.566 1.00 62.69 499 THR A CA 1
ATOM 3930 C C . THR A 1 499 ? 6.849 3.330 -25.302 1.00 62.69 499 THR A C 1
ATOM 3932 O O . THR A 1 499 ? 7.142 3.889 -26.359 1.00 62.69 499 THR A O 1
ATOM 3935 N N . ALA A 1 500 ? 5.666 3.534 -24.710 1.00 52.72 500 ALA A N 1
ATOM 3936 C CA . ALA A 1 500 ? 4.501 4.130 -25.375 1.00 52.72 500 ALA A CA 1
ATOM 3937 C C . ALA A 1 500 ? 4.535 5.660 -25.633 1.00 52.72 500 ALA A C 1
ATOM 3939 O O . ALA A 1 500 ? 3.681 6.171 -26.355 1.00 52.72 500 ALA A O 1
ATOM 3940 N N . MET A 1 501 ? 5.523 6.412 -25.128 1.00 48.75 501 MET A N 1
ATOM 3941 C CA . MET A 1 501 ? 5.638 7.878 -25.333 1.00 48.75 501 MET A CA 1
ATOM 3942 C C . MET A 1 501 ? 6.377 8.275 -26.628 1.00 48.75 501 MET A C 1
ATOM 3944 O O . MET A 1 501 ? 6.960 9.355 -26.712 1.00 48.75 501 MET A O 1
ATOM 3948 N N . GLY A 1 502 ? 6.381 7.403 -27.641 1.00 48.41 502 GLY A N 1
ATOM 3949 C CA . GLY A 1 502 ? 7.078 7.633 -28.915 1.00 48.41 502 GLY A CA 1
ATOM 3950 C C . GLY A 1 502 ? 8.567 7.264 -28.907 1.00 48.41 502 GLY A C 1
ATOM 3951 O O . GLY A 1 502 ? 9.299 7.666 -29.810 1.00 48.41 502 GLY A O 1
ATOM 3952 N N . GLY A 1 503 ? 9.022 6.510 -27.900 1.00 51.78 503 GLY A N 1
ATOM 3953 C CA . GLY A 1 503 ? 10.360 5.916 -27.861 1.00 51.78 503 GLY A CA 1
ATOM 3954 C C . GLY A 1 503 ? 10.427 4.583 -28.614 1.00 51.78 503 GLY A C 1
ATOM 3955 O O . GLY A 1 503 ? 9.405 3.989 -28.953 1.00 51.78 503 GLY A O 1
ATOM 3956 N N . ALA A 1 504 ? 11.639 4.085 -28.868 1.00 58.16 504 ALA A N 1
ATOM 3957 C CA . ALA A 1 504 ? 11.811 2.720 -29.360 1.00 58.16 504 ALA A CA 1
ATOM 3958 C C . ALA A 1 504 ? 11.338 1.713 -28.295 1.00 58.16 504 ALA A C 1
ATOM 3960 O O . ALA A 1 504 ? 11.600 1.896 -27.103 1.00 58.16 504 ALA A O 1
ATOM 3961 N N . VAL A 1 505 ? 10.669 0.638 -28.727 1.00 67.25 505 VAL A N 1
ATOM 3962 C CA . VAL A 1 505 ? 10.300 -0.480 -27.847 1.00 67.25 505 VAL A CA 1
ATOM 3963 C C . VAL A 1 505 ? 11.576 -1.064 -27.242 1.00 67.25 505 VAL A C 1
ATOM 3965 O O . VAL A 1 505 ? 12.383 -1.672 -27.943 1.00 67.25 505 VAL A O 1
ATOM 3968 N N . THR A 1 506 ? 11.763 -0.861 -25.939 1.00 82.25 506 THR A N 1
ATOM 3969 C CA . THR A 1 506 ? 12.906 -1.391 -25.190 1.00 82.25 506 THR A CA 1
ATOM 3970 C C . THR A 1 506 ? 12.492 -2.694 -24.524 1.00 82.25 506 THR A C 1
ATOM 3972 O O . THR A 1 506 ? 11.542 -2.718 -23.743 1.00 82.25 506 THR A O 1
ATOM 3975 N N . GLN A 1 507 ? 13.203 -3.785 -24.815 1.00 89.31 507 GLN A N 1
ATOM 3976 C CA . GLN A 1 507 ? 12.915 -5.085 -24.214 1.00 89.31 507 GLN A CA 1
ATOM 3977 C C . GLN A 1 507 ? 12.934 -5.002 -22.684 1.00 89.31 507 GLN A C 1
ATOM 3979 O O . GLN A 1 507 ? 13.943 -4.638 -22.085 1.00 89.31 507 GLN A O 1
ATOM 3984 N N . GLY A 1 508 ? 11.822 -5.373 -22.056 1.00 88.94 508 GLY A N 1
ATOM 3985 C CA . GLY A 1 508 ? 11.664 -5.387 -20.608 1.00 88.94 508 GLY A CA 1
ATOM 3986 C C . GLY A 1 508 ? 11.227 -4.071 -19.970 1.00 88.94 508 GLY A C 1
ATOM 3987 O O . GLY A 1 508 ? 10.990 -4.060 -18.762 1.00 88.94 508 GLY A O 1
ATOM 3988 N N . ALA A 1 509 ? 11.089 -2.986 -20.733 1.00 88.62 509 ALA A N 1
ATOM 3989 C CA . ALA A 1 509 ? 10.490 -1.744 -20.246 1.00 88.62 509 ALA A CA 1
ATOM 3990 C C . ALA A 1 509 ? 9.027 -1.981 -19.833 1.00 88.62 509 ALA A C 1
ATOM 3992 O O . ALA A 1 509 ? 8.256 -2.510 -20.630 1.00 88.62 509 ALA A O 1
ATOM 3993 N N . ALA A 1 510 ? 8.718 -1.708 -18.561 1.00 91.19 510 ALA A N 1
ATOM 3994 C CA . ALA A 1 510 ? 7.386 -1.776 -17.950 1.00 91.19 510 ALA A CA 1
ATOM 3995 C C . ALA A 1 510 ? 7.470 -1.352 -16.473 1.00 91.19 510 ALA A C 1
ATOM 3997 O O . ALA A 1 510 ? 8.469 -1.655 -15.809 1.00 91.19 510 ALA A O 1
ATOM 3998 N N . CYS A 1 511 ? 6.420 -0.729 -15.949 1.00 93.19 511 CYS A N 1
ATOM 3999 C CA . CYS A 1 511 ? 6.327 -0.273 -14.555 1.00 93.19 511 CYS A CA 1
ATOM 4000 C C . CYS A 1 511 ? 5.359 -1.085 -13.669 1.00 93.19 511 CYS A C 1
ATOM 4002 O O . CYS A 1 511 ? 5.244 -0.783 -12.489 1.00 93.19 511 CYS A O 1
ATOM 4004 N N . ASP A 1 512 ? 4.778 -2.178 -14.177 1.00 95.31 512 ASP A N 1
ATOM 4005 C CA . ASP A 1 512 ? 3.824 -3.064 -13.475 1.00 95.31 512 ASP A CA 1
ATOM 4006 C C . ASP A 1 512 ? 4.270 -3.682 -12.135 1.00 95.31 512 ASP A C 1
ATOM 4008 O O . ASP A 1 512 ? 3.475 -4.355 -11.480 1.00 95.31 512 ASP A O 1
ATOM 4012 N N . ASN A 1 513 ? 5.530 -3.511 -11.725 1.00 96.75 513 ASN A N 1
ATOM 4013 C CA . ASN A 1 513 ? 5.993 -3.902 -10.393 1.00 96.75 513 ASN A CA 1
ATOM 4014 C C . ASN A 1 513 ? 5.523 -2.926 -9.304 1.00 96.75 513 ASN A C 1
ATOM 4016 O O . ASN A 1 513 ? 5.602 -3.262 -8.122 1.00 96.75 513 ASN A O 1
ATOM 4020 N N . ASP A 1 514 ? 4.992 -1.765 -9.678 1.00 95.88 514 ASP A N 1
ATOM 4021 C CA . ASP A 1 514 ? 4.351 -0.800 -8.789 1.00 95.88 514 ASP A CA 1
ATOM 4022 C C . ASP A 1 514 ? 3.235 -1.398 -7.918 1.00 95.88 514 ASP A C 1
ATOM 4024 O O . ASP A 1 514 ? 3.050 -0.974 -6.777 1.00 95.88 514 ASP A O 1
ATOM 4028 N N . VAL A 1 515 ? 2.564 -2.454 -8.387 1.00 98.00 515 VAL A N 1
ATOM 4029 C CA . VAL A 1 515 ? 1.577 -3.221 -7.618 1.00 98.00 515 VAL A CA 1
ATOM 4030 C C . VAL A 1 515 ? 2.135 -3.751 -6.294 1.00 98.00 515 VAL A C 1
ATOM 4032 O O . VAL A 1 515 ? 1.389 -3.951 -5.334 1.00 98.00 515 VAL A O 1
ATOM 4035 N N . HIS A 1 516 ? 3.458 -3.917 -6.181 1.00 98.50 516 HIS A N 1
ATOM 4036 C CA . HIS A 1 516 ? 4.097 -4.319 -4.933 1.00 98.50 516 HIS A CA 1
ATOM 4037 C C . HIS A 1 516 ? 3.981 -3.290 -3.799 1.00 98.50 516 HIS A C 1
ATOM 4039 O O . HIS A 1 516 ? 4.173 -3.660 -2.636 1.00 98.50 516 HIS A O 1
ATOM 4045 N N . GLU A 1 517 ? 3.583 -2.053 -4.100 1.00 98.06 517 GLU A N 1
ATOM 4046 C CA . GLU A 1 517 ? 3.211 -1.046 -3.104 1.00 98.06 517 GLU A CA 1
ATOM 4047 C C . GLU A 1 517 ? 2.052 -1.518 -2.207 1.00 98.06 517 GLU A C 1
ATOM 4049 O O . GLU A 1 517 ? 2.063 -1.288 -0.997 1.00 98.06 517 GLU A O 1
ATOM 4054 N N . VAL A 1 518 ? 1.098 -2.282 -2.755 1.00 98.44 518 VAL A N 1
ATOM 4055 C CA . VAL A 1 518 ? 0.008 -2.897 -1.976 1.00 98.44 518 VAL A CA 1
ATOM 4056 C C . VAL A 1 518 ? 0.558 -3.791 -0.877 1.00 98.44 518 VAL A C 1
ATOM 4058 O O . VAL A 1 518 ? 0.096 -3.746 0.262 1.00 98.44 518 VAL A O 1
ATOM 4061 N N . PHE A 1 519 ? 1.560 -4.608 -1.196 1.00 98.56 519 PHE A N 1
ATOM 4062 C CA . PHE A 1 519 ? 2.119 -5.563 -0.242 1.00 98.56 519 PHE A CA 1
ATOM 4063 C C . PHE A 1 519 ? 3.096 -4.904 0.734 1.00 98.56 519 PHE A C 1
ATOM 4065 O O . PHE A 1 519 ? 3.237 -5.392 1.857 1.00 98.56 519 PHE A O 1
ATOM 4072 N N . LYS A 1 520 ? 3.704 -3.770 0.358 1.00 98.19 520 LYS A N 1
ATOM 4073 C CA . LYS A 1 520 ? 4.393 -2.882 1.303 1.00 98.19 520 LYS A CA 1
ATOM 4074 C C . LYS A 1 520 ? 3.403 -2.368 2.358 1.00 98.19 520 LYS A C 1
ATOM 4076 O O . LYS A 1 520 ? 3.593 -2.622 3.549 1.00 98.19 520 LYS A O 1
ATOM 4081 N N . ALA A 1 521 ? 2.294 -1.766 1.923 1.00 98.56 521 ALA A N 1
ATOM 4082 C CA . ALA A 1 521 ? 1.240 -1.289 2.818 1.00 98.56 521 ALA A CA 1
ATOM 4083 C C . ALA A 1 521 ? 0.646 -2.421 3.669 1.00 98.56 521 ALA A C 1
ATOM 4085 O O . ALA A 1 521 ? 0.459 -2.267 4.875 1.00 98.56 521 ALA A O 1
ATOM 4086 N N . MET A 1 522 ? 0.413 -3.596 3.078 1.00 98.56 522 MET A N 1
ATOM 4087 C CA . MET A 1 522 ? -0.097 -4.766 3.793 1.00 98.56 522 MET A CA 1
ATOM 4088 C C . MET A 1 522 ? 0.851 -5.210 4.917 1.00 98.56 522 MET A C 1
ATOM 4090 O O . MET A 1 522 ? 0.404 -5.475 6.037 1.00 98.56 522 MET A O 1
ATOM 4094 N N . GLY A 1 523 ? 2.159 -5.248 4.640 1.00 97.69 523 GLY A N 1
ATOM 4095 C CA . GLY A 1 523 ? 3.193 -5.570 5.622 1.00 97.69 523 GLY A CA 1
ATOM 4096 C C . GLY A 1 523 ? 3.234 -4.596 6.803 1.00 97.69 523 GLY A C 1
ATOM 4097 O O . GLY A 1 523 ? 3.402 -5.018 7.948 1.00 97.69 523 GLY A O 1
ATOM 4098 N N . GLU A 1 524 ? 3.039 -3.305 6.534 1.00 97.44 524 GLU A N 1
ATOM 4099 C CA . GLU A 1 524 ? 3.105 -2.233 7.536 1.00 97.44 524 GLU A CA 1
ATOM 4100 C C . GLU A 1 524 ? 1.812 -2.074 8.355 1.00 97.44 524 GLU A C 1
ATOM 4102 O O . GLU A 1 524 ? 1.860 -1.698 9.536 1.00 97.44 524 GLU A O 1
ATOM 4107 N N . LEU A 1 525 ? 0.655 -2.359 7.750 1.00 98.06 525 LEU A N 1
ATOM 4108 C CA . LEU A 1 525 ? -0.652 -2.014 8.311 1.00 98.06 525 LEU A CA 1
ATOM 4109 C C . LEU A 1 525 ? -1.446 -3.215 8.827 1.00 98.06 525 LEU A C 1
ATOM 4111 O O . LEU A 1 525 ? -2.124 -3.068 9.834 1.00 98.06 525 LEU A O 1
ATOM 4115 N N . VAL A 1 526 ? -1.374 -4.397 8.207 1.00 96.62 526 VAL A N 1
ATOM 4116 C CA . VAL A 1 526 ? -2.295 -5.504 8.558 1.00 96.62 526 VAL A CA 1
ATOM 4117 C C . VAL A 1 526 ? -1.627 -6.857 8.801 1.00 96.62 526 VAL A C 1
ATOM 4119 O O . VAL A 1 526 ? -2.226 -7.702 9.456 1.00 96.62 526 VAL A O 1
ATOM 4122 N N . LEU A 1 527 ? -0.383 -7.073 8.358 1.00 96.88 527 LEU A N 1
ATOM 4123 C CA . LEU A 1 527 ? 0.299 -8.362 8.533 1.00 96.88 527 LEU A CA 1
ATOM 4124 C C . LEU A 1 527 ? 0.522 -8.723 10.010 1.00 96.88 527 LEU A C 1
ATOM 4126 O O . LEU A 1 527 ? 0.204 -9.824 10.442 1.00 96.88 527 LEU A O 1
ATOM 4130 N N . THR A 1 528 ? 1.097 -7.796 10.779 1.00 96.44 528 THR A N 1
ATOM 4131 C CA . THR A 1 528 ? 1.475 -8.014 12.192 1.00 96.44 528 THR A CA 1
ATOM 4132 C C . THR A 1 528 ? 0.500 -7.365 13.173 1.00 96.44 528 THR A C 1
ATOM 4134 O O . THR A 1 528 ? 0.783 -7.271 14.373 1.00 96.44 528 THR A O 1
ATOM 4137 N N . LYS A 1 529 ? -0.638 -6.891 12.662 1.00 97.25 529 LYS A N 1
ATOM 4138 C CA . LYS A 1 529 ? -1.602 -6.062 13.379 1.00 97.25 529 LYS A CA 1
ATOM 4139 C C . LYS A 1 529 ? -3.008 -6.643 13.249 1.00 97.25 529 LYS A C 1
ATOM 4141 O O . LYS A 1 529 ? -3.371 -7.199 12.215 1.00 97.25 529 LYS A O 1
ATOM 4146 N N . ALA A 1 530 ? -3.800 -6.471 14.296 1.00 96.00 530 ALA A N 1
ATOM 4147 C CA . ALA A 1 530 ? -5.238 -6.698 14.279 1.00 96.00 530 ALA A CA 1
ATOM 4148 C C . ALA A 1 530 ? -5.972 -5.484 14.854 1.00 96.00 530 ALA A C 1
ATOM 4150 O O . ALA A 1 530 ? -5.384 -4.671 15.573 1.00 96.00 530 ALA A O 1
ATOM 4151 N N . TYR A 1 531 ? -7.256 -5.360 14.530 1.00 95.31 531 TYR A N 1
ATOM 4152 C CA . TYR A 1 531 ? -8.057 -4.188 14.873 1.00 95.31 531 TYR A CA 1
ATOM 4153 C C . TYR A 1 531 ? -9.402 -4.606 15.447 1.00 95.31 531 TYR A C 1
ATOM 4155 O O . TYR A 1 531 ? -10.108 -5.417 14.849 1.00 95.31 531 TYR A O 1
ATOM 4163 N N . ILE A 1 532 ? -9.751 -4.023 16.591 1.00 93.88 532 ILE A N 1
ATOM 4164 C CA . ILE A 1 532 ? -11.023 -4.204 17.283 1.00 93.88 532 ILE A CA 1
ATOM 4165 C C . ILE A 1 532 ? -11.644 -2.827 17.500 1.00 93.88 532 ILE A C 1
ATOM 4167 O O . ILE A 1 532 ? -11.047 -1.971 18.157 1.00 93.88 532 ILE A O 1
ATOM 4171 N N . ALA A 1 533 ? -12.850 -2.620 16.982 1.00 91.19 533 ALA A N 1
ATOM 4172 C CA . ALA A 1 533 ? -13.597 -1.383 17.165 1.00 91.19 533 ALA A CA 1
ATOM 4173 C C . ALA A 1 533 ? -15.011 -1.673 17.676 1.00 91.19 533 ALA A C 1
ATOM 4175 O O . ALA A 1 533 ? -15.796 -2.344 17.013 1.00 91.19 533 ALA A O 1
ATOM 4176 N N . GLU A 1 534 ? -15.345 -1.148 18.855 1.00 89.69 534 GLU A N 1
ATOM 4177 C CA . GLU A 1 534 ? -16.716 -1.152 19.363 1.00 89.69 534 GLU A CA 1
ATOM 4178 C C . GLU A 1 534 ? -17.546 -0.099 18.618 1.00 89.69 534 GLU A C 1
ATOM 4180 O O . GLU A 1 534 ? -17.191 1.088 18.590 1.00 89.69 534 GLU A O 1
ATOM 4185 N N . THR A 1 535 ? -18.650 -0.529 18.018 1.00 75.19 535 THR A N 1
ATOM 4186 C CA . THR A 1 535 ? -19.606 0.312 17.298 1.00 75.19 535 THR A CA 1
ATOM 4187 C C . THR A 1 535 ? -20.644 0.899 18.260 1.00 75.19 535 THR A C 1
ATOM 4189 O O . THR A 1 535 ? -20.816 0.439 19.388 1.00 75.19 535 THR A O 1
ATOM 4192 N N . GLY A 1 536 ? -21.351 1.954 17.839 1.00 72.00 536 GLY A N 1
ATOM 4193 C CA . GLY A 1 536 ? -22.317 2.655 18.702 1.00 72.00 536 GLY A CA 1
ATOM 4194 C C . GLY A 1 536 ? -23.528 1.817 19.141 1.00 72.00 536 GLY A C 1
ATOM 4195 O O . GLY A 1 536 ? -24.207 2.190 20.090 1.00 72.00 536 GLY A O 1
ATOM 4196 N N . ASP A 1 537 ? -23.787 0.691 18.472 1.00 71.00 537 ASP A N 1
ATOM 4197 C CA . ASP A 1 537 ? -24.813 -0.307 18.806 1.00 71.00 537 ASP A CA 1
ATOM 4198 C C . ASP A 1 537 ? -24.285 -1.438 19.720 1.00 71.00 537 ASP A C 1
ATOM 4200 O O . ASP A 1 537 ? -25.000 -2.403 19.979 1.00 71.00 537 ASP A O 1
ATOM 4204 N N . GLY A 1 538 ? -23.054 -1.322 20.239 1.00 75.31 538 GLY A N 1
ATOM 4205 C CA . GLY A 1 538 ? -22.452 -2.274 21.184 1.00 75.31 538 GLY A CA 1
ATOM 4206 C C . GLY A 1 538 ? -21.866 -3.536 20.542 1.00 75.31 538 GLY A C 1
ATOM 4207 O O . GLY A 1 538 ? -21.440 -4.446 21.256 1.00 75.31 538 GLY A O 1
ATOM 4208 N N . HIS A 1 539 ? -21.834 -3.607 19.208 1.00 78.69 539 HIS A N 1
ATOM 4209 C CA . HIS A 1 539 ? -21.143 -4.663 18.474 1.00 78.69 539 HIS A CA 1
ATOM 4210 C C . HIS A 1 539 ? -19.642 -4.375 18.339 1.00 78.69 539 HIS A C 1
ATOM 4212 O O . HIS A 1 539 ? -19.177 -3.258 18.549 1.00 78.69 539 HIS A O 1
ATOM 4218 N N . PHE A 1 540 ? -18.874 -5.405 17.982 1.00 83.94 540 PHE A N 1
ATOM 4219 C CA . PHE A 1 540 ? -17.444 -5.288 17.714 1.00 83.94 540 PHE A CA 1
ATOM 4220 C C . PHE A 1 540 ? -17.159 -5.614 16.255 1.00 83.94 540 PHE A C 1
ATOM 4222 O O . PHE A 1 540 ? -17.472 -6.707 15.778 1.00 83.94 540 PHE A O 1
ATOM 4229 N N . GLU A 1 541 ? -16.521 -4.683 15.560 1.00 83.62 541 GLU A N 1
ATOM 4230 C CA . GLU A 1 541 ? -15.844 -4.975 14.306 1.00 83.62 541 GLU A CA 1
ATOM 4231 C C . GLU A 1 541 ? -14.456 -5.518 14.610 1.00 83.62 541 GLU A C 1
ATOM 4233 O O . GLU A 1 541 ? -13.675 -4.884 15.323 1.00 83.62 541 GLU A O 1
ATOM 4238 N N . CYS A 1 542 ? -14.166 -6.701 14.076 1.00 86.62 542 CYS A N 1
ATOM 4239 C CA . CYS A 1 542 ? -12.897 -7.380 14.277 1.00 86.62 542 CYS A CA 1
ATOM 4240 C C . CYS A 1 542 ? -12.241 -7.632 12.923 1.00 86.62 542 CYS A C 1
ATOM 4242 O O . CYS A 1 542 ? -12.869 -8.196 12.025 1.00 86.62 542 CYS A O 1
ATOM 4244 N N . TYR A 1 543 ? -10.983 -7.223 12.797 1.00 89.69 543 TYR A N 1
ATOM 4245 C CA . TYR A 1 543 ? -10.158 -7.435 11.616 1.00 89.69 543 TYR A CA 1
ATOM 4246 C C . TYR A 1 543 ? -8.883 -8.158 12.034 1.00 89.69 543 TYR A C 1
ATOM 4248 O O . TYR A 1 543 ? -8.168 -7.688 12.924 1.00 89.69 543 TYR A O 1
ATOM 4256 N N . ASN A 1 544 ? -8.590 -9.279 11.376 1.00 90.75 544 ASN A N 1
ATOM 4257 C CA . ASN A 1 544 ? -7.453 -10.153 11.667 1.00 90.75 544 ASN A CA 1
ATOM 4258 C C . ASN A 1 544 ? -7.423 -10.702 13.110 1.00 90.75 544 ASN A C 1
ATOM 4260 O O . ASN A 1 544 ? -6.366 -11.032 13.653 1.00 90.75 544 ASN A O 1
ATOM 4264 N N . ALA A 1 545 ? -8.587 -10.752 13.752 1.00 90.31 545 ALA A N 1
ATOM 4265 C CA . ALA A 1 545 ? -8.796 -11.278 15.090 1.00 90.31 545 ALA A CA 1
ATOM 4266 C C . ALA A 1 545 ? -10.280 -11.591 15.302 1.00 90.31 545 ALA A C 1
ATOM 4268 O O . ALA A 1 545 ? -11.151 -11.099 14.584 1.00 90.31 545 ALA A O 1
ATOM 4269 N N . SER A 1 546 ? -10.558 -12.335 16.364 1.00 89.25 546 SER A N 1
ATOM 4270 C CA . SER A 1 546 ? -11.883 -12.487 16.954 1.00 89.25 546 SER A CA 1
ATOM 4271 C C . SER A 1 546 ? -11.875 -11.969 18.389 1.00 89.25 546 SER A C 1
ATOM 4273 O O . SER A 1 546 ? -10.828 -11.920 19.043 1.00 89.25 546 SER A O 1
ATOM 4275 N N . CYS A 1 547 ? -13.041 -11.579 18.901 1.00 90.12 547 CYS A N 1
ATOM 4276 C CA . CYS A 1 547 ? -13.187 -11.205 20.300 1.00 90.12 547 CYS A CA 1
ATOM 4277 C C . CYS A 1 547 ? -14.397 -11.879 20.947 1.00 90.12 547 CYS A C 1
ATOM 4279 O O . CYS A 1 547 ? -15.451 -12.032 20.326 1.00 90.12 547 CYS A O 1
ATOM 4281 N N . THR A 1 548 ? -14.254 -12.239 22.218 1.00 89.38 548 THR A N 1
ATOM 4282 C CA . THR A 1 548 ? -15.307 -12.825 23.048 1.00 89.38 548 THR A CA 1
ATOM 4283 C C . THR A 1 548 ? -15.439 -12.028 24.344 1.00 89.38 548 THR A C 1
ATOM 4285 O O . THR A 1 548 ? -14.418 -11.793 24.998 1.00 89.38 548 THR A O 1
ATOM 4288 N N . PRO A 1 549 ? -16.656 -11.615 24.742 1.00 85.94 549 PRO A N 1
ATOM 4289 C CA . PRO A 1 549 ? -16.887 -11.048 26.068 1.00 85.94 549 PRO A CA 1
ATOM 4290 C C . PRO A 1 549 ? -16.460 -12.023 27.174 1.00 85.94 549 PRO A C 1
ATOM 4292 O O . PRO A 1 549 ? -16.698 -13.224 27.058 1.00 85.94 549 PRO A O 1
ATOM 4295 N N . ASP A 1 550 ? -15.857 -11.499 28.240 1.00 83.56 550 ASP A N 1
ATOM 4296 C CA . ASP A 1 550 ? -15.458 -12.251 29.436 1.00 83.56 550 ASP A CA 1
ATOM 4297 C C . ASP A 1 550 ? -15.832 -11.445 30.688 1.00 83.56 550 ASP A C 1
ATOM 4299 O O . ASP A 1 550 ? -15.101 -10.550 31.119 1.00 83.56 550 ASP A O 1
ATOM 4303 N N . GLY A 1 551 ? -17.041 -11.678 31.209 1.00 85.00 551 GLY A N 1
ATOM 4304 C CA . GLY A 1 551 ? -17.660 -10.800 32.205 1.00 85.00 551 GLY A CA 1
ATOM 4305 C C . GLY A 1 551 ? -17.804 -9.368 31.675 1.00 85.00 551 GLY A C 1
ATOM 4306 O O . GLY A 1 551 ? -18.401 -9.146 30.622 1.00 85.00 551 GLY A O 1
ATOM 4307 N N . GLU A 1 552 ? -17.224 -8.398 32.387 1.00 82.00 552 GLU A N 1
ATOM 4308 C CA . GLU A 1 552 ? -17.128 -6.995 31.941 1.00 82.00 552 GLU A CA 1
ATOM 4309 C C . GLU A 1 552 ? -15.940 -6.735 30.987 1.00 82.00 552 GLU A C 1
ATOM 4311 O O . GLU A 1 552 ? -15.818 -5.652 30.406 1.00 82.00 552 GLU A O 1
ATOM 4316 N N . GLY A 1 553 ? -15.054 -7.720 30.816 1.00 90.56 553 GLY A N 1
ATOM 4317 C CA . GLY A 1 553 ? -13.866 -7.646 29.973 1.00 90.56 553 GLY A CA 1
ATOM 4318 C C . GLY A 1 553 ? -14.062 -8.186 28.554 1.00 90.56 553 GLY A C 1
ATOM 4319 O O . GLY A 1 553 ? -15.143 -8.622 28.148 1.00 90.56 553 GLY A O 1
ATOM 4320 N N . LEU A 1 554 ? -12.979 -8.143 27.780 1.00 93.94 554 LEU A N 1
ATOM 4321 C CA . LEU A 1 554 ? -12.899 -8.654 26.417 1.00 93.94 554 LEU A CA 1
ATOM 4322 C C . LEU A 1 554 ? -11.661 -9.536 26.258 1.00 93.94 554 LEU A C 1
ATOM 4324 O O . LEU A 1 554 ? -10.547 -9.100 26.539 1.00 93.94 554 LEU A O 1
ATOM 4328 N N . VAL A 1 555 ? -11.840 -10.746 25.739 1.00 95.88 555 VAL A N 1
ATOM 4329 C CA . VAL A 1 555 ? -10.730 -11.599 25.310 1.00 95.88 555 VAL A CA 1
ATOM 4330 C C . VAL A 1 555 ? -10.621 -11.540 23.793 1.00 95.88 555 VAL A C 1
ATOM 4332 O O . VAL A 1 555 ? -11.585 -11.828 23.089 1.00 95.88 555 VAL A O 1
ATOM 4335 N N . VAL A 1 556 ? -9.449 -11.174 23.283 1.00 95.69 556 VAL A N 1
ATOM 4336 C CA . VAL A 1 556 ? -9.145 -11.080 21.852 1.00 95.69 556 VAL A CA 1
ATOM 4337 C C . VAL A 1 556 ? -8.185 -12.198 21.464 1.00 95.69 556 VAL A C 1
ATOM 4339 O O . VAL A 1 556 ? -7.179 -12.427 22.137 1.00 95.69 556 VAL A O 1
ATOM 4342 N N . THR A 1 557 ? -8.481 -12.879 20.361 1.00 94.62 557 THR A N 1
ATOM 4343 C CA . THR A 1 557 ? -7.620 -13.912 19.775 1.00 94.62 557 THR A CA 1
ATOM 4344 C C . THR A 1 557 ? -7.268 -13.493 18.348 1.00 94.62 557 THR A C 1
ATOM 4346 O O . THR A 1 557 ? -8.171 -13.439 17.509 1.00 94.62 557 THR A O 1
ATOM 4349 N N . PRO A 1 558 ? -6.001 -13.145 18.059 1.00 94.50 558 PRO A N 1
ATOM 4350 C CA . PRO A 1 558 ? -5.546 -12.889 16.697 1.00 94.50 558 PRO A CA 1
ATOM 4351 C C . PRO A 1 558 ? -5.774 -14.082 15.764 1.00 94.50 558 PRO A C 1
ATOM 4353 O O . PRO A 1 558 ? -5.713 -15.230 16.200 1.00 94.50 558 PRO A O 1
ATOM 4356 N N . ALA A 1 559 ? -6.009 -13.802 14.483 1.00 90.69 559 ALA A N 1
ATOM 4357 C CA . ALA A 1 559 ? -6.275 -14.825 13.469 1.00 90.69 559 ALA A CA 1
ATOM 4358 C C . ALA A 1 559 ? -5.000 -15.536 12.973 1.00 90.69 559 ALA A C 1
ATOM 4360 O O . ALA A 1 559 ? -5.074 -16.617 12.390 1.00 90.69 559 ALA A O 1
ATOM 4361 N N . GLU A 1 560 ? -3.824 -14.933 13.181 1.00 92.56 560 GLU A N 1
ATOM 4362 C CA . GLU A 1 560 ? -2.534 -15.448 12.715 1.00 92.56 560 GLU A CA 1
ATOM 4363 C C . GLU A 1 560 ? -1.447 -15.276 13.784 1.00 92.56 560 GLU A C 1
ATOM 4365 O O . GLU A 1 560 ? -1.377 -14.240 14.448 1.00 92.56 560 GLU A O 1
ATOM 4370 N N . ASP A 1 561 ? -0.528 -16.242 13.882 1.00 92.69 561 ASP A N 1
ATOM 4371 C CA . ASP A 1 561 ? 0.579 -16.222 14.854 1.00 92.69 561 ASP A CA 1
ATOM 4372 C C . ASP A 1 561 ? 1.539 -15.039 14.679 1.00 92.69 561 ASP A C 1
ATOM 4374 O O . ASP A 1 561 ? 2.225 -14.655 15.627 1.00 92.69 561 ASP A O 1
ATOM 4378 N N . VAL A 1 562 ? 1.600 -14.470 13.469 1.00 93.38 562 VAL A N 1
ATOM 4379 C CA . VAL A 1 562 ? 2.456 -13.325 13.122 1.00 93.38 562 VAL A CA 1
ATOM 4380 C C . VAL A 1 562 ? 1.927 -11.994 13.682 1.00 93.38 562 VAL A C 1
ATOM 4382 O O . VAL A 1 562 ? 2.649 -10.994 13.695 1.00 93.38 562 VAL A O 1
ATOM 4385 N N . VAL A 1 563 ? 0.681 -11.955 14.166 1.00 95.75 563 VAL A N 1
ATOM 4386 C CA . VAL A 1 563 ? 0.110 -10.760 14.794 1.00 95.75 563 VAL A CA 1
ATOM 4387 C C . VAL A 1 563 ? 0.767 -10.526 16.150 1.00 95.75 563 VAL A C 1
ATOM 4389 O O . VAL A 1 563 ? 0.675 -11.352 17.053 1.00 95.75 563 VAL A O 1
ATOM 4392 N N . ALA A 1 564 ? 1.387 -9.358 16.308 1.00 95.50 564 ALA A N 1
ATOM 4393 C CA . ALA A 1 564 ? 2.089 -8.955 17.529 1.00 95.50 564 ALA A CA 1
ATOM 4394 C C . ALA A 1 564 ? 1.488 -7.699 18.181 1.00 95.50 564 ALA A C 1
ATOM 4396 O O . ALA A 1 564 ? 1.940 -7.273 19.245 1.00 95.50 564 ALA A O 1
ATOM 4397 N N . GLN A 1 565 ? 0.502 -7.069 17.536 1.00 96.56 565 GLN A N 1
ATOM 4398 C CA . GLN A 1 565 ? -0.109 -5.818 17.982 1.00 96.56 565 GLN A CA 1
ATOM 4399 C C . GLN A 1 565 ? -1.615 -5.836 17.708 1.00 96.56 565 GLN A C 1
ATOM 4401 O O . GLN A 1 565 ? -2.046 -6.199 16.616 1.00 96.56 565 GLN A O 1
ATOM 4406 N N . VAL A 1 566 ? -2.421 -5.408 18.677 1.00 97.56 566 VAL A N 1
ATOM 4407 C CA . VAL A 1 566 ? -3.873 -5.258 18.525 1.00 97.56 566 VAL A CA 1
ATOM 4408 C C . VAL A 1 566 ? -4.272 -3.833 18.874 1.00 97.56 566 VAL A C 1
ATOM 4410 O O . VAL A 1 566 ? -4.042 -3.377 19.993 1.00 97.56 566 VAL A O 1
ATOM 4413 N N . SER A 1 567 ? -4.875 -3.136 17.916 1.00 97.31 567 SER A N 1
ATOM 4414 C CA . SER A 1 567 ? -5.481 -1.823 18.110 1.00 97.31 567 SER A CA 1
ATOM 4415 C C . SER A 1 567 ? -6.900 -2.002 18.625 1.00 97.31 567 SER A C 1
ATOM 4417 O O . SER A 1 567 ? -7.715 -2.641 17.962 1.00 97.31 567 SER A O 1
ATOM 4419 N N . VAL A 1 568 ? -7.208 -1.448 19.795 1.00 96.94 568 VAL A N 1
ATOM 4420 C CA . VAL A 1 568 ? -8.519 -1.589 20.431 1.00 96.94 568 VAL A CA 1
ATOM 4421 C C . VAL A 1 568 ? -9.132 -0.217 20.659 1.00 96.94 568 VAL A C 1
ATOM 4423 O O . VAL A 1 568 ? -8.569 0.615 21.372 1.00 96.94 568 VAL A O 1
ATOM 4426 N N . ARG A 1 569 ? -10.308 0.011 20.075 1.00 95.56 569 ARG A N 1
ATOM 4427 C CA . ARG A 1 569 ? -11.119 1.214 20.266 1.00 95.56 569 ARG A CA 1
ATOM 4428 C C . ARG A 1 569 ? -12.450 0.830 20.894 1.00 95.56 569 ARG A C 1
ATOM 4430 O O . ARG A 1 569 ? -13.217 0.077 20.301 1.00 95.56 569 ARG A O 1
ATOM 4437 N N . LEU A 1 570 ? -12.747 1.391 22.064 1.00 93.69 570 LEU A N 1
ATOM 4438 C CA . LEU A 1 570 ? -13.973 1.117 22.817 1.00 93.69 570 LEU A CA 1
ATOM 4439 C C . LEU A 1 570 ? -14.809 2.389 23.023 1.00 93.69 570 LEU A C 1
ATOM 4441 O O . LEU A 1 570 ? -14.303 3.510 22.946 1.00 93.69 570 LEU A O 1
ATOM 4445 N N . THR A 1 571 ? -16.099 2.205 23.297 1.00 91.50 571 THR A N 1
ATOM 4446 C CA . THR A 1 571 ? -17.042 3.257 23.723 1.00 91.50 571 THR A CA 1
ATOM 4447 C C . THR A 1 571 ? -17.155 3.381 25.236 1.00 91.50 571 THR A C 1
ATOM 4449 O O . THR A 1 571 ? -17.616 4.405 25.736 1.00 91.50 571 THR A O 1
ATOM 4452 N N . ARG A 1 572 ? -16.687 2.370 25.971 1.00 90.19 572 ARG A N 1
ATOM 4453 C CA . ARG A 1 572 ? -16.597 2.370 27.430 1.00 90.19 572 ARG A CA 1
ATOM 4454 C C . ARG A 1 572 ? -15.307 1.709 27.886 1.00 90.19 572 ARG A C 1
ATOM 4456 O O . ARG A 1 572 ? -14.710 0.938 27.140 1.00 90.19 572 ARG A O 1
ATOM 4463 N N . GLU A 1 573 ? -14.890 2.016 29.107 1.00 94.19 573 GLU A N 1
ATOM 4464 C CA . GLU A 1 573 ? -13.706 1.392 29.687 1.00 94.19 573 GLU A CA 1
ATOM 4465 C C . GLU A 1 573 ? -13.944 -0.109 29.877 1.00 94.19 573 GLU A C 1
ATOM 4467 O O . GLU A 1 573 ? -14.989 -0.507 30.395 1.00 94.19 573 GLU A O 1
ATOM 4472 N N . ARG A 1 574 ? -13.001 -0.943 29.428 1.00 93.75 574 ARG A N 1
ATOM 4473 C CA . ARG A 1 574 ? -13.039 -2.397 29.643 1.00 93.75 574 ARG A CA 1
ATOM 4474 C C . ARG A 1 574 ? -11.634 -2.943 29.867 1.00 93.75 574 ARG A C 1
ATOM 4476 O O . ARG A 1 574 ? -10.659 -2.451 29.291 1.00 93.75 574 ARG A O 1
ATOM 4483 N N . ALA A 1 575 ? -11.545 -4.006 30.661 1.00 95.38 575 ALA A N 1
ATOM 4484 C CA . ALA A 1 575 ? -10.362 -4.856 30.683 1.00 95.38 575 ALA A CA 1
ATOM 4485 C C . ALA A 1 575 ? -10.287 -5.645 29.369 1.00 95.38 575 ALA A C 1
ATOM 4487 O O . ALA A 1 575 ? -11.290 -6.189 28.910 1.00 95.38 575 ALA A O 1
ATOM 4488 N N . VAL A 1 576 ? -9.108 -5.709 28.761 1.00 96.62 576 VAL A N 1
ATOM 4489 C CA . VAL A 1 576 ? -8.872 -6.421 27.506 1.00 96.62 576 VAL A CA 1
ATOM 4490 C C . VAL A 1 576 ? -7.678 -7.347 27.675 1.00 96.62 576 VAL A C 1
ATOM 4492 O O . VAL A 1 576 ? -6.599 -6.910 28.071 1.00 96.62 576 VAL A O 1
ATOM 4495 N N . ALA A 1 577 ? -7.863 -8.623 27.353 1.00 96.44 577 ALA A N 1
ATOM 4496 C CA . ALA A 1 577 ? -6.819 -9.636 27.344 1.00 96.44 577 ALA A CA 1
ATOM 4497 C C . ALA A 1 577 ? -6.631 -10.168 25.921 1.00 96.44 577 ALA A C 1
ATOM 4499 O O . ALA A 1 577 ? -7.589 -10.585 25.277 1.00 96.44 577 ALA A O 1
ATOM 4500 N N . VAL A 1 578 ? -5.402 -10.156 25.417 1.00 96.88 578 VAL A N 1
ATOM 4501 C CA . VAL A 1 578 ? -5.058 -10.605 24.067 1.00 96.88 578 VAL A CA 1
ATOM 4502 C C . VAL A 1 578 ? -4.213 -11.870 24.141 1.00 96.88 578 VAL A C 1
ATOM 4504 O O . VAL A 1 578 ? -3.155 -11.883 24.773 1.00 96.88 578 VAL A O 1
ATOM 4507 N N . ARG A 1 579 ? -4.669 -12.925 23.463 1.00 95.88 579 ARG A N 1
ATOM 4508 C CA . ARG A 1 579 ? -3.996 -14.226 23.352 1.00 95.88 579 ARG A CA 1
ATOM 4509 C C . ARG A 1 579 ? -3.041 -14.240 22.160 1.00 95.88 579 ARG A C 1
ATOM 4511 O O . ARG A 1 579 ? -3.358 -14.828 21.132 1.00 95.88 579 ARG A O 1
ATOM 4518 N N . PHE A 1 580 ? -1.894 -13.578 22.274 1.00 95.00 580 PHE A N 1
ATOM 4519 C CA . PHE A 1 580 ? -0.854 -13.707 21.250 1.00 95.00 580 PHE A CA 1
ATOM 4520 C C . PHE A 1 580 ? -0.262 -15.121 21.248 1.00 95.00 580 PHE A C 1
ATOM 4522 O O . PHE A 1 580 ? -0.283 -15.814 22.268 1.00 95.00 580 PHE A O 1
ATOM 4529 N N . SER A 1 581 ? 0.338 -15.521 20.126 1.00 90.69 581 SER A N 1
ATOM 4530 C CA . SER A 1 581 ? 1.094 -16.778 20.004 1.00 90.69 581 SER A CA 1
ATOM 4531 C C . SER A 1 581 ? 2.239 -16.870 21.026 1.00 90.69 581 SER A C 1
ATOM 4533 O O . SER A 1 581 ? 2.545 -17.945 21.535 1.00 90.69 581 SER A O 1
ATOM 4535 N N . SER A 1 582 ? 2.824 -15.726 21.399 1.00 87.38 582 SER A N 1
ATOM 4536 C CA . SER A 1 582 ? 3.864 -15.607 22.429 1.00 87.38 582 SER A CA 1
ATOM 4537 C C . SER A 1 582 ? 3.338 -15.637 23.872 1.00 87.38 582 SER A C 1
ATOM 4539 O O . SER A 1 582 ? 4.134 -15.580 24.806 1.00 87.38 582 SER A O 1
ATOM 4541 N N . GLY A 1 583 ? 2.018 -15.645 24.078 1.00 92.06 583 GLY A N 1
ATOM 4542 C CA . GLY A 1 583 ? 1.385 -15.621 25.396 1.00 92.06 583 GLY A CA 1
ATOM 4543 C C . GLY A 1 583 ? 0.339 -14.518 25.575 1.00 92.06 583 GLY A C 1
ATOM 4544 O O . GLY A 1 583 ? 0.100 -13.679 24.706 1.00 92.06 583 GLY A O 1
ATOM 4545 N N . MET A 1 584 ? -0.303 -14.521 26.742 1.00 93.81 584 MET A N 1
ATOM 4546 C CA . MET A 1 584 ? -1.357 -13.564 27.079 1.00 93.81 584 MET A CA 1
ATOM 4547 C C . MET A 1 584 ? -0.770 -12.201 27.462 1.00 93.81 584 MET A C 1
ATOM 4549 O O . MET A 1 584 ? 0.135 -12.123 28.288 1.00 93.81 584 MET A O 1
ATOM 4553 N N . THR A 1 585 ? -1.331 -11.116 26.928 1.00 95.69 585 THR A N 1
ATOM 4554 C CA . THR A 1 585 ? -1.083 -9.749 27.415 1.00 95.69 585 THR A CA 1
ATOM 4555 C C . THR A 1 585 ? -2.408 -9.082 27.750 1.00 95.69 585 THR A C 1
ATOM 4557 O O . THR A 1 585 ? -3.332 -9.126 26.945 1.00 95.69 585 THR A O 1
ATOM 4560 N N . ALA A 1 586 ? -2.514 -8.463 28.924 1.00 93.06 586 ALA A N 1
ATOM 4561 C CA . ALA A 1 586 ? -3.729 -7.787 29.366 1.00 93.06 586 ALA A CA 1
ATOM 4562 C C . ALA A 1 586 ? -3.484 -6.298 29.629 1.00 93.06 586 ALA A C 1
ATOM 4564 O O . ALA A 1 586 ? -2.378 -5.890 29.982 1.00 93.06 586 ALA A O 1
ATOM 4565 N N . GLY A 1 587 ? -4.531 -5.495 29.479 1.00 92.25 587 GLY A N 1
ATOM 4566 C CA . GLY A 1 587 ? -4.527 -4.073 29.795 1.00 92.25 587 GLY A CA 1
ATOM 4567 C C . GLY A 1 587 ? -5.941 -3.518 29.914 1.00 92.25 587 GLY A C 1
ATOM 4568 O O . GLY A 1 587 ? -6.914 -4.176 29.555 1.00 92.25 587 GLY A O 1
ATOM 4569 N N . THR A 1 588 ? -6.057 -2.292 30.411 1.00 93.94 588 THR A N 1
ATOM 4570 C CA . THR A 1 588 ? -7.328 -1.558 30.436 1.00 93.94 588 THR A CA 1
ATOM 4571 C C . THR A 1 588 ? -7.364 -0.595 29.260 1.00 93.94 588 THR A C 1
ATOM 4573 O O . THR A 1 588 ? -6.416 0.162 29.048 1.00 93.94 588 THR A O 1
ATOM 4576 N N . VAL A 1 589 ? -8.456 -0.614 28.498 1.00 94.56 589 VAL A N 1
ATOM 4577 C CA . VAL A 1 589 ? -8.665 0.297 27.369 1.00 94.56 589 VAL A CA 1
ATOM 4578 C C . VAL A 1 589 ? -9.762 1.282 27.737 1.00 94.56 589 VAL A C 1
ATOM 4580 O O . VAL A 1 589 ? -10.896 0.886 27.998 1.00 94.56 589 VAL A O 1
ATOM 4583 N N . THR A 1 590 ? -9.412 2.566 27.760 1.00 92.81 590 THR A N 1
ATOM 4584 C CA . THR A 1 590 ? -10.347 3.671 27.983 1.00 92.81 590 THR A CA 1
ATOM 4585 C C . THR A 1 590 ? -11.062 4.055 26.684 1.00 92.81 590 THR A C 1
ATOM 4587 O O . THR A 1 590 ? -10.539 3.814 25.591 1.00 92.81 590 THR A O 1
ATOM 4590 N N . PRO A 1 591 ? -12.263 4.652 26.765 1.00 91.44 591 PRO A N 1
ATOM 4591 C CA . PRO A 1 591 ? -12.991 5.075 25.578 1.00 91.44 591 PRO A CA 1
ATOM 4592 C C . PRO A 1 591 ? -12.297 6.231 24.846 1.00 91.44 591 PRO A C 1
ATOM 4594 O O . PRO A 1 591 ? -11.673 7.091 25.468 1.00 91.44 591 PRO A O 1
ATOM 4597 N N . GLY A 1 592 ? -12.449 6.281 23.519 1.00 87.88 592 GLY A N 1
ATOM 4598 C CA . GLY A 1 592 ? -11.914 7.359 22.679 1.00 87.88 592 GLY A CA 1
ATOM 4599 C C . GLY A 1 592 ? -10.980 6.862 21.577 1.00 87.88 592 GLY A C 1
ATOM 4600 O O . GLY A 1 592 ? -11.404 6.090 20.716 1.00 87.88 592 GLY A O 1
ATOM 4601 N N . LYS A 1 593 ? -9.732 7.351 21.571 1.00 91.19 593 LYS A N 1
ATOM 4602 C CA . LYS A 1 593 ? -8.707 6.970 20.583 1.00 91.19 593 LYS A CA 1
ATOM 4603 C C . LYS A 1 593 ? -8.280 5.507 20.780 1.00 91.19 593 LYS A C 1
ATOM 4605 O O . LYS A 1 593 ? -8.244 5.046 21.923 1.00 91.19 593 LYS A O 1
ATOM 4610 N N . PRO A 1 594 ? -7.937 4.781 19.702 1.00 94.50 594 PRO A N 1
ATOM 4611 C CA . PRO A 1 594 ? -7.491 3.401 19.804 1.00 94.50 594 PRO A CA 1
ATOM 4612 C C . PRO A 1 594 ? -6.243 3.278 20.678 1.00 94.50 594 PRO A C 1
ATOM 4614 O O . PRO A 1 594 ? -5.348 4.125 20.646 1.00 94.50 594 PRO A O 1
ATOM 4617 N N . ARG A 1 595 ? -6.167 2.186 21.437 1.00 94.94 595 ARG A N 1
ATOM 4618 C CA . ARG A 1 595 ? -4.994 1.817 22.231 1.00 94.94 595 ARG A CA 1
ATOM 4619 C C . ARG A 1 595 ? -4.392 0.526 21.702 1.00 94.94 595 ARG A C 1
ATOM 4621 O O . ARG A 1 595 ? -5.105 -0.431 21.416 1.00 94.94 595 ARG A O 1
ATOM 4628 N N . TRP A 1 596 ? -3.070 0.518 21.578 1.00 95.31 596 TRP A N 1
ATOM 4629 C CA . TRP A 1 596 ? -2.312 -0.652 21.157 1.00 95.31 596 TRP A CA 1
ATOM 4630 C C . TRP A 1 596 ? -2.008 -1.547 22.360 1.00 95.31 596 TRP A C 1
ATOM 4632 O O . TRP A 1 596 ? -1.401 -1.101 23.333 1.00 95.31 596 TRP A O 1
ATOM 4642 N N . ILE A 1 597 ? -2.405 -2.814 22.274 1.00 95.88 597 ILE A N 1
ATOM 4643 C CA . ILE A 1 597 ? -1.929 -3.890 23.146 1.00 95.88 597 ILE A CA 1
ATOM 4644 C C . ILE A 1 597 ? -0.924 -4.698 22.329 1.00 95.88 597 ILE A C 1
ATOM 4646 O O . ILE A 1 597 ? -1.238 -5.129 21.221 1.00 95.88 597 ILE A O 1
ATOM 4650 N N . CYS A 1 598 ? 0.283 -4.885 22.851 1.00 94.94 598 CYS A N 1
ATOM 4651 C CA . CYS A 1 598 ? 1.387 -5.515 22.126 1.00 94.94 598 CYS A CA 1
ATOM 4652 C C . CYS A 1 598 ? 1.845 -6.786 22.839 1.00 94.94 598 CYS A C 1
ATOM 4654 O O . CYS A 1 598 ? 1.816 -6.844 24.065 1.00 94.94 598 CYS A O 1
ATOM 4656 N N . ALA A 1 599 ? 2.308 -7.772 22.075 1.00 89.06 599 ALA A N 1
ATOM 4657 C CA . ALA A 1 599 ? 2.911 -8.984 22.608 1.00 89.06 599 ALA A CA 1
ATOM 4658 C C . ALA A 1 599 ? 4.125 -8.668 23.502 1.00 89.06 599 ALA A C 1
ATOM 4660 O O . ALA A 1 599 ? 4.902 -7.752 23.215 1.00 89.06 599 ALA A O 1
ATOM 4661 N N . ALA A 1 600 ? 4.299 -9.453 24.572 1.00 66.88 600 ALA A N 1
ATOM 4662 C CA . ALA A 1 600 ? 5.366 -9.258 25.553 1.00 66.88 600 ALA A CA 1
ATOM 4663 C C . ALA A 1 600 ? 6.784 -9.392 24.958 1.00 66.88 600 ALA A C 1
ATOM 4665 O O . ALA A 1 600 ? 7.710 -8.813 25.522 1.00 66.88 600 ALA A O 1
ATOM 4666 N N . GLU A 1 601 ? 6.961 -10.041 23.794 1.00 55.41 601 GLU A N 1
ATOM 4667 C CA . GLU A 1 601 ? 8.216 -10.005 23.031 1.00 55.41 601 GLU A CA 1
ATOM 4668 C C . GLU A 1 601 ? 8.036 -9.996 21.494 1.00 55.41 601 GLU A C 1
ATOM 4670 O O . GLU A 1 601 ? 7.276 -10.773 20.924 1.00 55.41 601 GLU A O 1
ATOM 4675 N N . ARG A 1 602 ? 8.859 -9.127 20.870 1.00 44.75 602 ARG A N 1
ATOM 4676 C CA . ARG A 1 602 ? 9.056 -8.720 19.452 1.00 44.75 602 ARG A CA 1
ATOM 4677 C C . ARG A 1 602 ? 7.956 -7.836 18.835 1.00 44.75 602 ARG A C 1
ATOM 4679 O O . ARG A 1 602 ? 6.918 -8.326 18.409 1.00 44.75 602 ARG A O 1
ATOM 4686 N N . PRO A 1 603 ? 8.238 -6.522 18.682 1.00 40.91 603 PRO A N 1
ATOM 4687 C CA . PRO A 1 603 ? 9.193 -6.044 17.666 1.00 40.91 603 PRO A CA 1
ATOM 4688 C C . PRO A 1 603 ? 10.232 -5.024 18.194 1.00 40.91 603 PRO A C 1
ATOM 4690 O O . PRO A 1 603 ? 10.251 -4.691 19.377 1.00 40.91 603 PRO A O 1
ATOM 4693 N N . ALA A 1 604 ? 11.137 -4.553 17.320 1.00 40.78 604 ALA A N 1
ATOM 4694 C CA . ALA A 1 604 ? 12.069 -3.454 17.610 1.00 40.78 604 ALA A CA 1
ATOM 4695 C C . ALA A 1 604 ? 11.323 -2.262 18.247 1.00 40.78 604 ALA A C 1
ATOM 4697 O O . ALA A 1 604 ? 10.279 -1.845 17.746 1.00 40.78 604 ALA A O 1
ATOM 4698 N N . ARG A 1 605 ? 11.835 -1.776 19.386 1.00 37.38 605 ARG A N 1
ATOM 4699 C CA . ARG A 1 605 ? 11.164 -0.812 20.275 1.00 37.38 605 ARG A CA 1
ATOM 4700 C C . ARG A 1 605 ? 10.877 0.527 19.583 1.00 37.38 605 ARG A C 1
ATOM 4702 O O . ARG A 1 605 ? 11.722 1.049 18.863 1.00 37.38 605 ARG A O 1
ATOM 4709 N N . ALA A 1 606 ? 9.694 1.080 19.860 1.00 33.34 606 ALA A N 1
ATOM 4710 C CA . ALA A 1 606 ? 9.310 2.444 19.513 1.00 33.34 606 ALA A CA 1
ATOM 4711 C C . ALA A 1 606 ? 9.940 3.476 20.472 1.00 33.34 606 ALA A C 1
ATOM 4713 O O . ALA A 1 606 ? 10.015 3.246 21.682 1.00 33.34 606 ALA A O 1
ATOM 4714 N N . TYR A 1 607 ? 10.335 4.607 19.883 1.00 36.97 607 TYR A N 1
ATOM 4715 C CA . TYR A 1 607 ? 10.962 5.797 20.468 1.00 36.97 607 TYR A CA 1
ATOM 4716 C C . TYR A 1 607 ? 10.130 6.463 21.577 1.00 36.97 607 TYR A C 1
ATOM 4718 O O . TYR A 1 607 ? 8.909 6.590 21.452 1.00 36.97 607 TYR A O 1
ATOM 4726 N N . LYS A 1 608 ? 10.795 6.961 22.631 1.00 30.20 608 LYS A N 1
ATOM 4727 C CA . LYS A 1 608 ? 10.201 7.883 23.621 1.00 30.20 608 LYS A CA 1
ATOM 4728 C C . LYS A 1 608 ? 11.005 9.192 23.656 1.00 30.20 608 LYS A C 1
ATOM 4730 O O . LYS A 1 608 ? 12.152 9.169 24.104 1.00 30.20 608 LYS A O 1
ATOM 4735 N N . PRO A 1 609 ? 10.436 10.346 23.259 1.00 34.28 609 PRO A N 1
ATOM 4736 C CA . PRO A 1 609 ? 11.147 11.617 23.347 1.00 34.28 609 PRO A CA 1
ATOM 4737 C C . PRO A 1 609 ? 11.408 12.003 24.808 1.00 34.28 609 PRO A C 1
ATOM 4739 O O . PRO A 1 609 ? 10.503 12.022 25.644 1.00 34.28 609 PRO A O 1
ATOM 4742 N N . GLY A 1 610 ? 12.661 12.340 25.118 1.00 31.78 610 GLY A N 1
ATOM 4743 C CA . GLY A 1 610 ? 13.014 13.015 26.363 1.00 31.78 610 GLY A CA 1
ATOM 4744 C C . GLY A 1 610 ? 12.540 14.467 26.323 1.00 31.78 610 GLY A C 1
ATOM 4745 O O . GLY A 1 610 ? 12.743 15.159 25.327 1.00 31.78 610 GLY A O 1
ATOM 4746 N N . ARG A 1 611 ? 11.908 14.942 27.405 1.00 29.16 611 ARG A N 1
ATOM 4747 C CA . ARG A 1 611 ? 11.569 16.366 27.573 1.00 29.16 611 ARG A CA 1
ATOM 4748 C C . ARG A 1 611 ? 12.828 17.227 27.385 1.00 29.16 611 ARG A C 1
ATOM 4750 O O . ARG A 1 611 ? 13.853 16.904 27.990 1.00 29.16 611 ARG A O 1
ATOM 4757 N N . PRO A 1 612 ? 12.758 18.347 26.646 1.00 29.88 612 PRO A N 1
ATOM 4758 C CA . PRO A 1 612 ? 13.863 19.291 26.609 1.00 29.88 612 PRO A CA 1
ATOM 4759 C C . PRO A 1 612 ? 14.091 19.880 28.013 1.00 29.88 612 PRO A C 1
ATOM 4761 O O . PRO A 1 612 ? 13.126 20.087 28.763 1.00 29.88 612 PRO A O 1
ATOM 4764 N N . PRO A 1 613 ? 15.344 20.167 28.404 1.00 31.03 613 PRO A N 1
ATOM 4765 C CA . PRO A 1 613 ? 15.619 20.841 29.663 1.00 31.03 613 PRO A CA 1
ATOM 4766 C C . PRO A 1 613 ? 14.967 22.229 29.655 1.00 31.03 613 PRO A C 1
ATOM 4768 O O . PRO A 1 613 ? 15.163 23.024 28.735 1.00 31.03 613 PRO A O 1
ATOM 4771 N N . ARG A 1 614 ? 14.184 22.534 30.699 1.00 32.94 614 ARG A N 1
ATOM 4772 C CA . ARG A 1 614 ? 13.680 23.891 30.951 1.00 32.94 614 ARG A CA 1
ATOM 4773 C C . ARG A 1 614 ? 14.877 24.844 31.022 1.00 32.94 614 ARG A C 1
ATOM 4775 O O . ARG A 1 614 ? 15.729 24.682 31.896 1.00 32.94 614 ARG A O 1
ATOM 4782 N N . ARG A 1 615 ? 14.930 25.846 30.137 1.00 33.50 615 ARG A N 1
ATOM 4783 C CA . ARG A 1 615 ? 15.854 26.982 30.278 1.00 33.50 615 ARG A CA 1
ATOM 4784 C C . ARG A 1 615 ? 15.607 27.638 31.640 1.00 33.50 615 ARG A C 1
ATOM 4786 O O . ARG A 1 615 ? 14.483 28.041 31.934 1.00 33.50 615 ARG A O 1
ATOM 4793 N N . LYS A 1 616 ? 16.652 27.731 32.467 1.00 33.72 616 LYS A N 1
ATOM 4794 C CA . LYS A 1 616 ? 16.651 28.621 33.633 1.00 33.72 616 LYS A CA 1
ATOM 4795 C C . LYS A 1 616 ? 16.620 30.072 33.125 1.00 33.72 616 LYS A C 1
ATOM 4797 O O . LYS A 1 616 ? 17.304 30.358 32.143 1.00 33.72 616 LYS A O 1
ATOM 4802 N N . PRO A 1 617 ? 15.845 30.975 33.743 1.00 32.44 617 PRO A N 1
ATOM 4803 C CA . PRO A 1 617 ? 15.906 32.392 33.411 1.00 32.44 617 PRO A CA 1
ATOM 4804 C C . PRO A 1 617 ? 17.286 32.948 33.791 1.00 32.44 617 PRO A C 1
ATOM 4806 O O . PRO A 1 617 ? 17.748 32.745 34.914 1.00 32.44 617 PRO A O 1
ATOM 4809 N N . ASN A 1 618 ? 17.940 33.619 32.839 1.00 36.00 618 ASN A N 1
ATOM 4810 C CA . ASN A 1 618 ? 19.166 34.378 33.074 1.00 36.00 618 ASN A CA 1
ATOM 4811 C C . ASN A 1 618 ? 18.858 35.529 34.036 1.00 36.00 618 ASN A C 1
ATOM 4813 O O . ASN A 1 618 ? 18.251 36.521 33.644 1.00 36.00 618 ASN A O 1
ATOM 4817 N N . ASN A 1 619 ? 19.298 35.390 35.282 1.00 39.50 619 ASN A N 1
ATOM 4818 C CA . ASN A 1 619 ? 19.598 36.519 36.147 1.00 39.50 619 ASN A CA 1
ATOM 4819 C C . ASN A 1 619 ? 21.103 36.734 36.068 1.00 39.50 619 ASN A C 1
ATOM 4821 O O . ASN A 1 619 ? 21.837 36.096 36.813 1.00 39.50 619 ASN A O 1
ATOM 4825 N N . GLU A 1 620 ? 21.552 37.629 35.197 1.00 37.47 620 GLU A N 1
ATOM 4826 C CA . GLU A 1 620 ? 22.856 38.259 35.363 1.00 37.47 620 GLU A CA 1
ATOM 4827 C C . GLU A 1 620 ? 22.749 39.729 34.974 1.00 37.47 620 GLU A C 1
ATOM 4829 O O . GLU A 1 620 ? 22.202 40.103 33.936 1.00 37.47 620 GLU A O 1
ATOM 4834 N N . LYS A 1 621 ? 23.164 40.540 35.943 1.00 35.41 621 LYS A N 1
ATOM 4835 C CA . LYS A 1 621 ? 23.072 41.988 36.002 1.00 35.41 621 LYS A CA 1
ATOM 4836 C C . LYS A 1 621 ? 24.057 42.612 35.021 1.00 35.41 621 LYS A C 1
ATOM 4838 O O . LYS A 1 621 ? 25.222 42.238 34.978 1.00 35.41 621 LYS A O 1
ATOM 4843 N N . THR A 1 622 ? 23.582 43.625 34.315 1.00 36.62 622 THR A N 1
ATOM 4844 C CA . THR A 1 622 ? 24.385 44.697 33.728 1.00 36.62 622 THR A CA 1
ATOM 4845 C C . THR A 1 622 ? 24.999 45.569 34.824 1.00 36.62 622 THR A C 1
ATOM 4847 O O . THR A 1 622 ? 24.251 46.191 35.572 1.00 36.62 622 THR A O 1
ATOM 4850 N N . GLU A 1 623 ? 26.326 45.653 34.860 1.00 34.91 623 GLU A N 1
ATOM 4851 C CA . GLU A 1 623 ? 27.155 46.764 35.366 1.00 34.91 623 GLU A CA 1
ATOM 4852 C C . GLU A 1 623 ? 28.472 46.640 34.574 1.00 34.91 623 GLU A C 1
ATOM 4854 O O . GLU A 1 623 ? 29.134 45.613 34.654 1.00 34.91 623 GLU A O 1
ATOM 4859 N N . ALA A 1 624 ? 28.681 47.432 33.524 1.00 36.38 624 ALA A N 1
ATOM 4860 C CA . ALA A 1 624 ? 29.162 48.817 33.488 1.00 36.38 624 ALA A CA 1
ATOM 4861 C C . ALA A 1 624 ? 30.650 48.849 33.076 1.00 36.38 624 ALA A C 1
ATOM 4863 O O . ALA A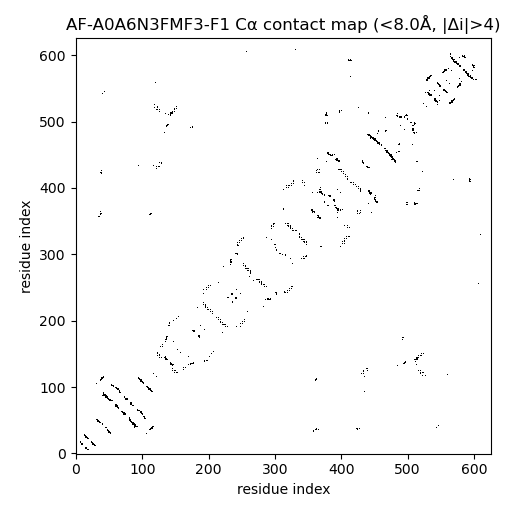 1 624 ? 31.488 48.156 33.643 1.00 36.38 624 ALA A O 1
ATOM 4864 N N . ASP A 1 625 ? 30.876 49.639 32.031 1.00 32.78 625 ASP A N 1
ATOM 4865 C CA . ASP A 1 625 ? 32.084 49.912 31.240 1.00 32.78 625 ASP A CA 1
ATOM 4866 C C . ASP A 1 625 ? 33.253 50.491 32.072 1.00 32.78 625 ASP A C 1
ATOM 4868 O O . ASP A 1 625 ? 33.034 50.922 33.214 1.00 32.78 625 ASP A O 1
ATOM 4872 N N . PRO A 1 626 ? 34.491 50.529 31.539 1.00 46.78 626 PRO A N 1
ATOM 4873 C CA . PRO A 1 626 ? 34.842 51.441 30.434 1.00 46.78 626 PRO A CA 1
ATOM 4874 C C . PRO A 1 626 ? 35.586 50.841 29.232 1.00 46.78 626 PRO A C 1
ATOM 4876 O O . PRO A 1 626 ? 36.307 49.827 29.399 1.00 46.78 626 PRO A O 1
#

Foldseek 3Di:
DDDPDPCWDDDPAWTFRCPPNRGPDTDGPDAFFFWAEFAAELAAKDKTKTFHQAAFPQQWKWKQAPVRDIDTFHWDDDDRRMTITMDGSHVGDFAKIKIKTAGPVGDIDIFIYGHDYALLVLLVLLLVVCLLLDAAFALDQLSHLSLLSLLLNCQQPNDCVSNVSNVVSCVQRLVQQAPPPQRQGPHNNLPLLNLLSQLLSLLSNCSNPVDVVSLVSSLSSLVSQLVQADPQLFRDDPNATCCLANQSLVSLLSSLFVLQLQLPPPVDDPVSSVVSVVSSVVSLVSLVSSLSSLLVCLQVHQDDQDPDDDSFPRSLLSSLLSLLSNLVLDDLPDPSSVSSLVSSVSSVVVQVVQALCRHSYLLAHLFGWDWQQCCQAQVWAADPVGRRQTATFGRALSSLSNLSSLLSNCQSWVPCVSVSSSSSSLRNLSVCQPPVSFHFGTFGAAQKDWIFGWAFDVVCVVVVDQDTDTDTDIDHRDTHGGPSSRQPADGSDYWYSGDHPPHPDHRNRHSSSSSSSSSSSSSVRPNQEKEWEQDPVRDIRTGQWDWDDDPQAIEIEGNDLSHFKYWYADQAKHKYWYQHPLGIDIDIDGHTRTDIDGHPDDDSDGDDDDDDDPDDDDDDDDDDDD

Mean predicted aligned error: 8.74 Å

Nearest PDB structures (foldseek):
  5agd-assembly1_A  TM=5.498E-01  e=9.764E-03  Niallia circulans
  4bok-assembly1_A  TM=5.418E-01  e=6.946E-02  Niallia circulans
  7exe-assembly1_B  TM=4.761E-01  e=7.247E-01  Mus musculus
  6fn9-assembly1_A  TM=4.427E-01  e=1.799E+00  Homo sapiens
  5ulo-assembly1_B  TM=3.862E-01  e=8.776E-01  Homo sapiens

Secondary structure (DSSP, 8-state):
------SEEE-SSEEEE-TTSS--EEEE--SS-------EETT-EEEEEEE-SS--TT-EEEEE-TTS-EEEEE-EEEETTEEEEEEE-TTPPSEEEEEEEE-TTS-EEEEEEEEEPPHHHHHHHHHHHHHHTT--EESSGGGGTHHHHHHHHHHHS--HHHHHHHHHHHHHHHHHHB-TTT--BSS-TT-HHHHHHHHHHHHHHHHHH--HHHHHHHHHHHHHHGGGB-TTS-BEETTEE-TTSS-HHHHHHHHHHHHHHHHH-TTS-HHHHHHHHHHHHHHHHHHHHHHHHHHHHTT----SSSTTT---HHHHHHHHHHHHHHHHHS-TT-HHHHHHHHHHHHHHHHHGGGB-TT-SBTTTTT-B---STHHHHS-PBPBTTBTT-----SS-GGGHHHHHHHHHHHHHH--HHHHHHHHHHHHHHHTTB-TTSPBEEEEE--S-EEEEEEEE-HHHHTTT---EEEEEEEE-SEEEEPSTTTSPPPTT-EE-S-STTTS---TT---GGGGHHHHHHHHHHTSSEEEEEE-TTS-EEEESEEEEEETTEEEEEESSTT--EEEEE-SS-EEEEEEETTEEEEEEE-SSS-EEEE-SS-SPPPP-PPPPPPPPP---------

pLDDT: mean 85.3, std 18.38, range [27.06, 98.75]

Radius of gyration: 25.92 Å; Cα contacts (8 Å, |Δi|>4): 1323; chains: 1; bounding box: 77×75×68 Å

Solvent-accessible surface area (backbone atoms only — not comparable to full-atom values): 32798 Å² total; per-residue (Å²): 134,81,84,74,71,76,53,54,51,77,57,99,49,38,38,41,35,36,65,91,86,39,85,78,44,80,45,76,64,67,94,37,60,64,41,61,41,65,53,33,40,47,79,25,72,44,71,39,37,40,31,26,90,47,61,49,80,78,38,49,37,40,35,37,39,70,84,75,47,78,46,76,42,64,37,44,80,76,51,97,44,32,29,38,27,79,49,62,28,60,91,50,74,66,37,57,26,46,33,40,40,58,33,70,84,72,49,72,51,74,33,30,37,32,31,40,72,61,59,67,56,55,37,50,34,40,25,52,38,26,58,58,32,53,58,47,27,46,71,38,50,33,20,42,29,25,52,42,17,37,30,51,25,43,56,80,58,71,44,75,68,62,52,51,52,47,50,54,49,46,67,52,29,49,65,66,37,24,40,81,96,76,63,46,60,71,50,62,77,67,46,55,46,43,40,26,50,52,22,36,42,25,44,40,42,21,72,53,68,70,42,62,68,33,51,52,50,22,50,54,29,45,60,54,51,55,71,32,44,50,94,73,21,41,32,42,50,86,92,45,53,40,53,26,47,75,27,38,60,44,30,50,51,56,44,32,54,54,27,41,40,54,34,64,42,83,91,50,59,70,67,59,20,48,52,31,39,54,53,25,53,55,52,49,57,52,46,53,33,32,46,52,31,57,53,72,43,75,76,72,68,62,58,86,94,48,78,89,76,65,93,53,52,64,42,44,23,20,39,16,23,37,29,18,50,52,23,68,75,41,58,93,87,38,69,63,24,54,52,28,40,53,44,20,48,56,35,49,64,64,45,52,82,40,38,34,71,82,49,29,34,30,65,29,13,33,10,29,61,42,40,64,55,44,18,32,25,44,48,23,36,50,30,97,94,26,71,64,28,56,50,49,27,25,16,30,20,71,36,35,36,42,33,49,23,23,46,35,44,18,57,75,63,37,46,61,70,27,43,53,45,21,49,18,20,53,37,10,47,52,59,34,45,37,97,88,50,51,58,29,30,27,27,25,68,42,80,69,41,78,39,20,43,52,38,78,32,64,76,44,40,76,71,77,38,82,48,69,44,75,41,83,43,79,46,43,67,40,74,41,64,48,46,46,60,65,42,54,55,63,85,91,49,77,38,50,35,53,33,68,86,80,50,72,82,48,68,33,39,32,25,36,36,33,32,26,42,36,47,38,45,38,57,76,64,49,44,39,29,24,42,38,37,48,44,99,84,76,47,71,51,51,42,61,29,49,75,44,79,50,87,81,28,36,41,34,38,58,72,48,74,67,32,34,33,36,39,41,25,32,82,51,70,30,46,38,35,34,51,36,76,93,43,77,39,73,49,75,44,58,52,51,48,46,44,79,50,56,45,95,74,70,75,88,68,83,84,76,88,76,80,78,80,80,80,76,82,86,86,76,84,91,79,83,86,136

Sequence (626 aa):
MENVPNEILRTPDWLVDHRGGRLRRLHARFGGALCGVPMRAADEACRVTVFSRSPLPENTLTLNGPDGGTRRLPLEPDKPGVYRALFRAAGAAPGLYTARVRNAAGYEAEMCLFVRRPWSWYIQAARKAAADAPQKASTHAESWYGFYSAYTARRYFPDAVLDGRLERRFHEVYPLLYQSGTGLPLVQKDRIQNHSSMLGIFVCRYACTADIADLEQAHRLAELVLRFQREDGGFYKGDTDYTSVIYPAKSIMELVRAQLARAEDARIPPEDRALWRGRAERHMAALYRAMEHLAGLDGNFQTEGATASCYEDGANSCSAAQLSEFALMLAEDSPDRERYTEAARRILEKHASHEQALVPDCRMAGGTLRFWEAQYDVEMGGTPSAPRAQMMNSPHGWSAWNIYGLFHLYELTGEVRYLERGMNAMGACAQLMGLDGTLRWAFVPDPQRQARVFVKDEAAAAQGRVAGRHAERTIGEEYVPMISSWWTAPPHTQVSGYTAMGGAVTQGAACDNDVHEVFKAMGELVLTKAYIAETGDGHFECYNASCTPDGEGLVVTPAEDVVAQVSVRLTRERAVAVRFSSGMTAGTVTPGKPRWICAAERPARAYKPGRPPRRKPNNEKTEADP